Protein AF-A0A094DNM4-F1 (afdb_monomer_lite)

Structure (mmCIF, N/CA/C/O backbone):
data_AF-A0A094DNM4-F1
#
_entry.id   AF-A0A094DNM4-F1
#
loop_
_atom_site.group_PDB
_atom_site.id
_atom_site.type_symbol
_atom_site.label_atom_id
_atom_site.label_alt_id
_atom_site.label_comp_id
_atom_site.label_asym_id
_atom_site.label_entity_id
_atom_site.label_seq_id
_atom_site.pdbx_PDB_ins_code
_atom_site.Cartn_x
_atom_site.Cartn_y
_atom_site.Cartn_z
_atom_site.occupancy
_atom_site.B_iso_or_equiv
_atom_site.auth_seq_id
_atom_site.auth_comp_id
_atom_site.auth_asym_id
_atom_site.auth_atom_id
_atom_site.pdbx_PDB_model_num
ATOM 1 N N . MET A 1 1 ? 26.428 -32.328 -35.272 1.00 54.97 1 MET A N 1
ATOM 2 C CA . MET A 1 1 ? 26.243 -33.095 -36.525 1.00 54.97 1 MET A CA 1
ATOM 3 C C . MET A 1 1 ? 27.387 -32.755 -37.468 1.00 54.97 1 MET A C 1
ATOM 5 O O . MET A 1 1 ? 27.892 -31.641 -37.384 1.00 54.97 1 MET A O 1
ATOM 9 N N . SER A 1 2 ? 27.837 -33.683 -38.312 1.00 72.69 2 SER A N 1
ATOM 10 C CA . SER A 1 2 ? 28.842 -33.383 -39.344 1.00 72.69 2 SER A CA 1
ATOM 11 C C . SER A 1 2 ? 28.215 -32.534 -40.449 1.00 72.69 2 SER A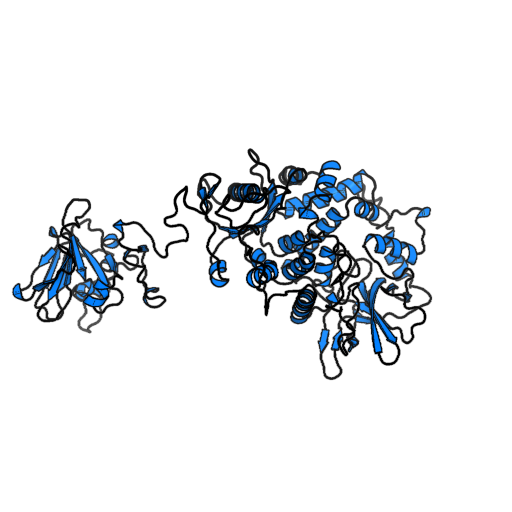 C 1
ATOM 13 O O . SER A 1 2 ? 27.156 -32.897 -40.956 1.00 72.69 2 SER A O 1
ATOM 15 N N . ALA A 1 3 ? 28.850 -31.425 -40.818 1.00 82.88 3 ALA A N 1
ATOM 16 C CA . ALA A 1 3 ? 28.383 -30.554 -41.895 1.00 82.88 3 ALA A CA 1
ATOM 17 C C . ALA A 1 3 ? 28.724 -31.135 -43.285 1.00 82.88 3 ALA A C 1
ATOM 19 O O . ALA A 1 3 ? 29.683 -31.909 -43.394 1.00 82.88 3 ALA A O 1
ATOM 20 N N . PRO A 1 4 ? 27.971 -30.793 -44.347 1.00 90.06 4 PRO A N 1
ATOM 21 C CA . PRO A 1 4 ? 28.269 -31.280 -45.686 1.00 90.06 4 PRO A CA 1
ATOM 22 C C . PRO A 1 4 ? 29.503 -30.561 -46.247 1.00 90.06 4 PRO A C 1
ATOM 24 O O . PRO A 1 4 ? 29.671 -29.359 -46.063 1.00 90.06 4 PRO A O 1
ATOM 27 N N . SER A 1 5 ? 30.359 -31.277 -46.979 1.00 92.50 5 SER A N 1
ATOM 28 C CA . SER A 1 5 ? 31.451 -30.659 -47.750 1.00 92.50 5 SER A CA 1
ATOM 29 C C . SER A 1 5 ? 30.975 -30.091 -49.092 1.00 92.50 5 SER A C 1
ATOM 31 O O . SER A 1 5 ? 31.659 -29.264 -49.691 1.00 92.50 5 SER A O 1
ATOM 33 N N . LYS A 1 6 ? 29.799 -30.522 -49.562 1.00 95.44 6 LYS A N 1
ATOM 34 C CA . LYS A 1 6 ? 29.197 -30.120 -50.832 1.00 95.44 6 LYS A CA 1
ATOM 35 C C . LYS A 1 6 ? 27.676 -30.252 -50.787 1.00 95.44 6 LYS A C 1
ATOM 37 O O . LYS A 1 6 ? 27.173 -31.195 -50.181 1.00 95.44 6 LYS A O 1
ATOM 42 N N . ILE A 1 7 ? 26.975 -29.347 -51.468 1.00 96.75 7 ILE A N 1
ATOM 43 C CA . ILE A 1 7 ? 25.528 -29.430 -51.734 1.00 96.75 7 ILE A CA 1
ATOM 44 C C . ILE A 1 7 ? 25.220 -29.040 -53.184 1.00 96.75 7 ILE A C 1
ATOM 46 O O . ILE A 1 7 ? 26.010 -28.345 -53.831 1.00 96.75 7 ILE A O 1
ATOM 50 N N . THR A 1 8 ? 24.052 -29.438 -53.680 1.00 97.69 8 THR A N 1
ATOM 51 C CA . THR A 1 8 ? 23.497 -28.961 -54.954 1.00 97.69 8 THR A CA 1
ATOM 52 C C . THR A 1 8 ? 22.098 -28.387 -54.766 1.00 97.69 8 THR A C 1
ATOM 54 O O . THR A 1 8 ? 21.453 -28.571 -53.731 1.00 97.69 8 THR A O 1
ATOM 57 N N . GLY A 1 9 ? 21.648 -27.634 -55.764 1.00 97.19 9 GLY A N 1
ATOM 58 C CA . GLY A 1 9 ? 20.302 -27.087 -55.796 1.00 97.19 9 GLY A CA 1
ATOM 59 C C . GLY A 1 9 ? 19.941 -26.530 -57.162 1.00 97.19 9 GLY A C 1
ATOM 60 O O . GLY A 1 9 ? 20.698 -26.641 -58.135 1.00 97.19 9 GLY A O 1
ATOM 61 N N . GLY A 1 10 ? 18.761 -25.935 -57.258 1.00 96.56 10 GLY A N 1
ATOM 62 C CA . GLY A 1 10 ? 18.276 -25.362 -58.498 1.00 96.56 10 GLY A CA 1
ATOM 63 C C . GLY A 1 10 ? 16.837 -24.877 -58.448 1.00 96.56 10 GLY A C 1
ATOM 64 O O . GLY A 1 10 ? 16.187 -24.835 -57.408 1.00 96.56 10 GLY A O 1
ATOM 65 N N . CYS A 1 11 ? 16.336 -24.481 -59.612 1.00 96.50 11 CYS A N 1
ATOM 66 C CA . CYS A 1 11 ? 14.951 -24.061 -59.763 1.00 96.50 11 CYS A CA 1
ATOM 67 C C . CYS A 1 11 ? 13.982 -25.251 -59.805 1.00 96.50 11 CYS A C 1
ATOM 69 O O . CYS A 1 11 ? 14.379 -26.387 -60.070 1.00 96.50 11 CYS A O 1
ATOM 71 N N . LEU A 1 12 ? 12.687 -24.960 -59.650 1.00 95.38 12 LEU A N 1
ATOM 72 C CA . LEU A 1 12 ? 11.614 -25.959 -59.652 1.00 95.38 12 LEU A CA 1
ATOM 73 C C . LEU A 1 12 ? 11.571 -26.815 -60.932 1.00 95.38 12 LEU A C 1
ATOM 75 O O . LEU A 1 12 ? 11.310 -28.009 -60.862 1.00 95.38 12 LEU A O 1
ATOM 79 N N . CYS A 1 13 ? 11.829 -26.223 -62.104 1.00 95.25 13 CYS A N 1
ATOM 80 C CA . CYS A 1 13 ? 11.820 -26.956 -63.379 1.00 95.25 13 CYS A CA 1
ATOM 81 C C . CYS A 1 13 ? 13.161 -27.623 -63.731 1.00 95.25 13 CYS A C 1
ATOM 83 O O . CYS A 1 13 ? 13.273 -28.245 -64.785 1.00 95.25 13 CYS A O 1
ATOM 85 N N . GLY A 1 14 ? 14.196 -27.456 -62.901 1.00 93.81 14 GLY A N 1
ATOM 86 C CA . GLY A 1 14 ? 15.536 -28.000 -63.137 1.00 93.81 14 GLY A CA 1
ATOM 87 C C . GLY A 1 14 ? 16.358 -27.304 -64.232 1.00 93.81 14 GLY A C 1
ATOM 88 O O . GLY A 1 14 ? 17.517 -27.661 -64.426 1.00 93.81 14 GLY A O 1
ATOM 89 N N . ALA A 1 15 ? 15.819 -26.296 -64.929 1.00 95.12 15 ALA A N 1
ATOM 90 C CA . ALA A 1 15 ? 16.538 -25.577 -65.988 1.00 95.12 15 ALA A CA 1
ATOM 91 C C . ALA A 1 15 ? 17.734 -24.752 -65.467 1.00 95.12 15 ALA A C 1
ATOM 93 O O . ALA A 1 15 ? 18.707 -24.540 -66.191 1.00 95.12 15 ALA A O 1
ATOM 94 N N . VAL A 1 16 ? 17.670 -24.311 -64.207 1.00 96.94 16 VAL A N 1
ATOM 95 C CA . VAL A 1 16 ? 18.759 -23.641 -63.489 1.00 96.94 16 VAL A CA 1
ATOM 96 C C . VAL A 1 16 ? 19.238 -24.558 -62.372 1.00 96.94 16 VAL A C 1
ATOM 98 O O . VAL A 1 16 ? 18.431 -24.964 -61.538 1.00 96.94 16 VAL A O 1
ATOM 101 N N . ARG A 1 17 ? 20.537 -24.864 -62.348 1.00 97.25 17 ARG A N 1
ATOM 102 C CA . ARG A 1 17 ? 21.192 -25.735 -61.363 1.00 97.25 17 ARG A CA 1
ATOM 103 C C . ARG A 1 17 ? 22.468 -25.087 -60.843 1.00 97.25 17 ARG A C 1
ATOM 105 O O . ARG A 1 17 ? 23.125 -24.329 -61.562 1.00 97.25 17 ARG A O 1
ATOM 112 N N . TYR A 1 18 ? 22.815 -25.389 -59.603 1.00 97.50 18 TYR A N 1
ATOM 113 C CA . TYR A 1 18 ? 24.061 -24.953 -58.996 1.00 97.50 18 TYR A CA 1
ATOM 114 C C . TYR A 1 18 ? 24.646 -26.011 -58.066 1.00 97.50 18 TYR A C 1
ATOM 116 O O . TYR A 1 18 ? 23.985 -26.964 -57.647 1.00 97.50 18 TYR A O 1
ATOM 124 N N . GLU A 1 19 ? 25.911 -25.799 -57.742 1.00 97.69 19 GLU A N 1
ATOM 125 C CA . GLU A 1 19 ? 26.698 -26.581 -56.809 1.00 97.69 19 GLU A CA 1
ATOM 126 C C . GLU A 1 19 ? 27.449 -25.644 -55.860 1.00 97.69 19 GLU A C 1
ATOM 128 O O . GLU A 1 19 ? 27.938 -24.590 -56.277 1.00 97.69 19 GLU A O 1
ATOM 133 N N . VAL A 1 20 ? 27.555 -26.043 -54.593 1.00 97.38 20 VAL A N 1
ATOM 134 C CA . VAL A 1 20 ? 28.368 -25.364 -53.581 1.00 97.38 20 VAL A CA 1
ATOM 135 C C . VAL A 1 20 ? 29.384 -26.343 -53.012 1.00 97.38 20 VAL A C 1
ATOM 137 O O . VAL A 1 20 ? 29.004 -27.412 -52.538 1.00 97.38 20 VAL A O 1
ATOM 140 N N . ASN A 1 21 ? 30.658 -25.961 -53.022 1.00 96.56 21 ASN A N 1
ATOM 141 C CA . ASN A 1 21 ? 31.769 -26.704 -52.432 1.00 96.56 21 ASN A CA 1
ATOM 142 C C . ASN A 1 21 ? 32.304 -25.943 -51.212 1.00 96.56 21 ASN A C 1
ATOM 144 O O . ASN A 1 21 ? 32.958 -24.908 -51.347 1.00 96.56 21 ASN A O 1
ATOM 148 N N . PHE A 1 22 ? 32.016 -26.442 -50.010 1.00 93.75 22 PHE A N 1
ATOM 149 C CA . PHE A 1 22 ? 32.328 -25.757 -48.758 1.00 93.75 22 PHE A CA 1
ATOM 150 C C . PHE A 1 22 ? 33.808 -25.836 -48.393 1.00 93.75 22 PHE A C 1
ATOM 152 O O . PHE A 1 22 ? 34.448 -26.883 -48.493 1.00 93.75 22 PHE A O 1
ATOM 159 N N . LYS A 1 23 ? 34.346 -24.723 -47.880 1.00 88.38 23 LYS A N 1
ATOM 160 C CA . LYS A 1 23 ? 35.658 -24.715 -47.225 1.00 88.38 23 LYS A CA 1
ATOM 161 C C . LYS A 1 23 ? 35.583 -25.533 -45.919 1.00 88.38 23 LYS A C 1
ATOM 163 O O . LYS A 1 23 ? 34.554 -25.474 -45.243 1.00 88.38 23 LYS A O 1
ATOM 168 N N . PRO A 1 24 ? 36.659 -26.233 -45.503 1.00 85.81 24 PRO A N 1
ATOM 169 C CA . PRO A 1 24 ? 36.658 -27.036 -44.272 1.00 85.81 24 PRO A CA 1
ATOM 170 C C . PRO A 1 24 ? 36.271 -26.276 -42.993 1.00 85.81 24 PRO A C 1
ATOM 172 O O . PRO A 1 24 ? 35.803 -26.882 -42.037 1.00 85.81 24 PRO A O 1
ATOM 175 N N . ASN A 1 25 ? 36.464 -24.957 -42.971 1.00 85.12 25 ASN A N 1
ATOM 176 C CA . ASN A 1 25 ? 36.165 -24.063 -41.853 1.00 85.12 25 ASN A CA 1
ATOM 177 C C . ASN A 1 25 ? 34.926 -23.176 -42.093 1.00 85.12 25 ASN A C 1
ATOM 179 O O . ASN A 1 25 ? 34.823 -22.111 -41.487 1.00 85.12 25 ASN A O 1
ATOM 183 N N . HIS A 1 26 ? 34.019 -23.559 -42.997 1.00 87.69 26 HIS A N 1
ATOM 184 C CA . HIS A 1 26 ? 32.811 -22.777 -43.258 1.00 87.69 26 HIS A CA 1
ATOM 185 C C . HIS A 1 26 ? 31.927 -22.679 -42.001 1.00 87.69 26 HIS A C 1
ATOM 187 O O . HIS A 1 26 ? 31.574 -23.688 -41.389 1.00 87.69 26 HIS A O 1
ATOM 193 N N . ASP A 1 27 ? 31.553 -21.455 -41.629 1.00 87.50 27 ASP A N 1
ATOM 194 C CA . ASP A 1 27 ? 30.684 -21.190 -40.483 1.00 87.50 27 ASP A CA 1
ATOM 195 C C . ASP A 1 27 ? 29.211 -21.261 -40.896 1.00 87.50 27 ASP A C 1
ATOM 197 O O . ASP A 1 27 ? 28.596 -20.266 -41.279 1.00 87.50 27 ASP A O 1
ATOM 201 N N . PHE A 1 28 ? 28.636 -22.455 -40.813 1.00 88.00 28 PHE A N 1
ATOM 202 C CA . PHE A 1 28 ? 27.241 -22.686 -41.186 1.00 88.00 28 PHE A CA 1
ATOM 203 C C . PHE A 1 28 ? 26.250 -21.881 -40.332 1.00 88.00 28 PHE A C 1
ATOM 205 O O . PHE A 1 28 ? 25.250 -21.386 -40.850 1.00 88.00 28 PHE A O 1
ATOM 212 N N . LYS A 1 29 ? 26.535 -21.692 -39.035 1.00 83.44 29 LYS A N 1
ATOM 213 C CA . LYS A 1 29 ? 25.617 -21.008 -38.113 1.00 83.44 29 LYS A CA 1
ATOM 214 C C . LYS A 1 29 ? 25.492 -19.526 -38.454 1.00 83.44 29 LYS A C 1
ATOM 216 O O . LYS A 1 29 ? 24.383 -19.002 -38.494 1.00 83.44 29 LYS A O 1
ATOM 221 N N . ASN A 1 30 ? 26.610 -18.842 -38.701 1.00 82.88 30 ASN A N 1
ATOM 222 C CA . ASN A 1 30 ? 26.592 -17.401 -38.965 1.00 82.88 30 ASN A CA 1
ATOM 223 C C . ASN A 1 30 ? 26.204 -17.024 -40.398 1.00 82.88 30 ASN A C 1
ATOM 225 O O . ASN A 1 30 ? 25.893 -15.849 -40.627 1.00 82.88 30 ASN A O 1
ATOM 229 N N . ASN A 1 31 ? 26.220 -17.987 -41.323 1.00 87.81 31 ASN A N 1
ATOM 230 C CA . ASN A 1 31 ? 25.841 -17.798 -42.722 1.00 87.81 31 ASN A CA 1
ATOM 231 C C . ASN A 1 31 ? 24.388 -18.200 -43.030 1.00 87.81 31 ASN A C 1
ATOM 233 O O . ASN A 1 31 ? 23.912 -17.899 -44.120 1.00 87.81 31 ASN A O 1
ATOM 237 N N . ALA A 1 32 ? 23.657 -18.802 -42.086 1.00 89.62 32 ALA A N 1
ATOM 238 C CA . ALA A 1 32 ? 22.216 -19.028 -42.197 1.00 89.62 32 ALA A CA 1
ATOM 239 C C . ALA A 1 32 ? 21.417 -17.872 -41.562 1.00 89.62 32 ALA A C 1
ATOM 241 O O . ALA A 1 32 ? 21.656 -17.485 -40.411 1.00 89.62 32 ALA A O 1
ATOM 242 N N . PHE A 1 33 ? 20.449 -17.315 -42.294 1.00 90.88 33 PHE A N 1
ATOM 243 C CA . PHE A 1 33 ? 19.612 -16.222 -41.790 1.00 90.88 33 PHE A CA 1
ATOM 244 C C . PHE A 1 33 ? 18.250 -16.138 -42.488 1.00 90.88 33 PHE A C 1
ATOM 246 O O . PHE A 1 33 ? 18.015 -16.705 -43.553 1.00 90.88 33 PHE A O 1
ATOM 253 N N . VAL A 1 34 ? 17.339 -15.394 -41.870 1.00 92.75 34 VAL A N 1
ATOM 254 C CA . VAL A 1 34 ? 15.996 -15.103 -42.369 1.00 92.75 34 VAL A CA 1
ATOM 255 C C . VAL A 1 34 ? 15.900 -13.624 -42.708 1.00 92.75 34 VAL A C 1
ATOM 257 O O . VAL A 1 34 ? 16.341 -12.775 -41.933 1.00 92.75 34 VAL A O 1
ATOM 260 N N . CYS A 1 35 ? 15.293 -13.295 -43.842 1.00 92.94 35 CYS A N 1
ATOM 261 C CA . CYS A 1 35 ? 14.987 -11.923 -44.225 1.00 92.94 35 CYS A CA 1
ATOM 262 C C . CYS A 1 35 ? 13.478 -11.675 -44.215 1.00 92.94 35 CYS A C 1
ATOM 264 O O . CYS A 1 35 ? 12.698 -12.410 -44.830 1.00 92.94 35 CYS A O 1
ATOM 266 N N . LEU A 1 36 ? 13.075 -10.603 -43.529 1.00 93.31 36 LEU A N 1
ATOM 267 C CA . LEU A 1 36 ? 11.682 -10.169 -43.402 1.00 93.31 36 LEU A CA 1
ATOM 268 C C . LEU A 1 36 ? 11.368 -8.909 -44.225 1.00 93.31 36 LEU A C 1
ATOM 270 O O . LEU A 1 36 ? 10.293 -8.323 -44.088 1.00 93.31 36 LEU A O 1
ATOM 274 N N . CYS A 1 37 ? 12.284 -8.470 -45.092 1.00 92.50 37 CYS A N 1
ATOM 275 C CA . CYS A 1 37 ? 12.085 -7.251 -45.866 1.00 92.50 37 CYS A CA 1
ATOM 276 C C . CYS A 1 37 ? 10.974 -7.411 -46.920 1.00 92.50 37 CYS A C 1
ATOM 278 O O . CYS A 1 37 ? 10.750 -8.481 -47.496 1.00 92.50 37 CYS A O 1
ATOM 280 N N . THR A 1 38 ? 10.303 -6.304 -47.238 1.00 92.25 38 THR A N 1
ATOM 281 C CA . THR A 1 38 ? 9.197 -6.277 -48.208 1.00 92.25 38 THR A CA 1
ATOM 282 C C . THR A 1 38 ? 9.598 -6.770 -49.600 1.00 92.25 38 THR A C 1
ATOM 284 O O . THR A 1 38 ? 8.773 -7.355 -50.297 1.00 92.25 38 THR A O 1
ATOM 287 N N . GLN A 1 39 ? 10.849 -6.562 -50.023 1.00 93.00 39 GLN A N 1
ATOM 288 C CA . GLN A 1 39 ? 11.308 -7.012 -51.341 1.00 93.00 39 GLN A CA 1
ATOM 289 C C . GLN A 1 39 ? 11.382 -8.541 -51.415 1.00 93.00 39 GLN A C 1
ATOM 291 O O . GLN A 1 39 ? 10.843 -9.123 -52.352 1.00 93.00 39 GLN A O 1
ATOM 296 N N . CYS A 1 40 ? 11.957 -9.187 -50.394 1.00 93.12 40 CYS A N 1
ATOM 297 C CA . CYS A 1 40 ? 12.024 -10.647 -50.317 1.00 93.12 40 CYS A CA 1
ATOM 298 C C . CYS A 1 40 ? 10.625 -11.268 -50.279 1.00 93.12 40 CYS A C 1
ATOM 300 O O . CYS A 1 40 ? 10.371 -12.250 -50.978 1.00 93.12 40 CYS A O 1
ATOM 302 N N . ARG A 1 41 ? 9.688 -10.650 -49.545 1.00 94.19 41 ARG A N 1
ATOM 303 C CA . ARG A 1 41 ? 8.283 -11.087 -49.506 1.00 94.19 41 ARG A CA 1
ATOM 304 C C . ARG A 1 41 ? 7.611 -11.012 -50.869 1.00 94.19 41 ARG A C 1
ATOM 306 O O . ARG A 1 41 ? 7.019 -11.985 -51.320 1.00 94.19 41 ARG A O 1
ATOM 313 N N . LYS A 1 42 ? 7.723 -9.867 -51.545 1.00 93.38 42 LYS A N 1
ATOM 314 C CA . LYS A 1 42 ? 7.112 -9.665 -52.867 1.00 93.38 42 LYS A CA 1
ATOM 315 C C . LYS A 1 42 ? 7.698 -10.586 -53.931 1.00 93.38 42 LYS A C 1
ATOM 317 O O . LYS A 1 42 ? 6.974 -11.004 -54.823 1.00 93.38 42 LYS A O 1
ATOM 322 N N . GLN A 1 43 ? 8.990 -10.880 -53.841 1.00 93.06 43 GLN A N 1
ATOM 323 C CA . GLN A 1 43 ? 9.676 -11.682 -54.843 1.00 93.06 43 GLN A CA 1
ATOM 324 C C . GLN A 1 43 ? 9.441 -13.186 -54.670 1.00 93.06 43 GLN A C 1
ATOM 326 O O . GLN A 1 43 ? 9.293 -13.893 -55.660 1.00 93.06 43 GLN A O 1
ATOM 331 N N . SER A 1 44 ? 9.420 -13.678 -53.429 1.00 92.81 44 SER A N 1
ATOM 332 C CA . SER A 1 44 ? 9.256 -15.112 -53.147 1.00 92.81 44 SER A CA 1
ATOM 333 C C . SER A 1 44 ? 7.807 -15.534 -52.902 1.00 92.81 44 SER A C 1
ATOM 335 O O . SER A 1 44 ? 7.491 -16.713 -53.016 1.00 92.81 44 SER A O 1
ATOM 337 N N . GLY A 1 45 ? 6.937 -14.603 -52.503 1.00 92.94 45 GLY A N 1
ATOM 338 C CA . GLY A 1 45 ? 5.621 -14.913 -51.945 1.00 92.94 45 GLY A CA 1
ATOM 339 C C . GLY A 1 45 ? 5.659 -15.437 -50.500 1.00 92.94 45 GLY A C 1
ATOM 340 O O . GLY A 1 45 ? 4.603 -15.599 -49.894 1.00 92.94 45 GLY A O 1
ATOM 341 N N . ALA A 1 46 ? 6.842 -15.668 -49.918 1.00 93.31 46 ALA A N 1
ATOM 342 C CA . ALA A 1 46 ? 6.999 -16.116 -48.537 1.00 93.31 46 ALA A CA 1
ATOM 343 C C . ALA A 1 46 ? 6.998 -14.932 -47.558 1.00 93.31 46 ALA A C 1
ATOM 345 O O . ALA A 1 46 ? 7.575 -13.881 -47.831 1.00 93.31 46 ALA A O 1
ATOM 346 N N . LEU A 1 47 ? 6.396 -15.102 -46.377 1.00 90.81 47 LEU A N 1
ATOM 347 C CA . LEU A 1 47 ? 6.390 -14.063 -45.332 1.00 90.81 47 LEU A CA 1
ATOM 348 C C . LEU A 1 47 ? 7.760 -13.887 -44.655 1.00 90.81 47 LEU A C 1
ATOM 350 O O . LEU A 1 47 ? 8.071 -12.798 -44.161 1.00 90.81 47 LEU A O 1
ATOM 354 N N . ALA A 1 48 ? 8.565 -14.947 -44.671 1.00 92.12 48 ALA A N 1
ATOM 355 C CA . ALA A 1 48 ? 9.926 -15.007 -44.168 1.00 92.12 48 ALA A CA 1
ATOM 356 C C . ALA A 1 48 ? 10.766 -15.862 -45.121 1.00 92.12 48 ALA A C 1
ATOM 358 O O . ALA A 1 48 ? 10.447 -17.031 -45.347 1.00 92.12 48 ALA A O 1
ATOM 359 N N . LEU A 1 49 ? 11.811 -15.276 -45.704 1.00 93.81 49 LEU A N 1
ATOM 360 C CA . LEU A 1 49 ? 12.651 -15.961 -46.683 1.00 93.81 49 LEU A CA 1
ATOM 361 C C . LEU A 1 49 ? 13.968 -16.377 -46.033 1.00 93.81 49 LEU A C 1
ATOM 363 O O . LEU A 1 49 ? 14.678 -15.532 -45.491 1.00 93.81 49 LEU A O 1
ATOM 367 N N . HIS A 1 50 ? 14.272 -17.673 -46.079 1.00 92.94 50 HIS A N 1
ATOM 368 C CA . HIS A 1 50 ? 15.524 -18.219 -45.565 1.00 92.94 50 HIS A CA 1
ATOM 369 C C . HIS A 1 50 ? 16.611 -18.132 -46.631 1.00 92.94 50 HIS A C 1
ATOM 371 O O . HIS A 1 50 ? 16.425 -18.590 -47.764 1.00 92.94 50 HIS A O 1
ATOM 377 N N . PHE A 1 51 ? 17.746 -17.579 -46.232 1.00 93.88 51 PHE A N 1
ATOM 378 C CA . PHE A 1 51 ? 18.943 -17.464 -47.037 1.00 93.88 51 PHE A CA 1
ATOM 379 C C . PHE A 1 51 ? 20.110 -18.186 -46.385 1.00 93.88 51 PHE A C 1
ATOM 381 O O . PHE A 1 51 ? 20.172 -18.361 -45.163 1.00 93.88 51 PHE A O 1
ATOM 388 N N . PHE A 1 52 ? 21.052 -18.563 -47.235 1.00 92.06 52 PHE A N 1
ATOM 389 C CA . PHE A 1 52 ? 22.303 -19.155 -46.828 1.00 92.06 52 PHE A CA 1
ATOM 390 C C . PHE A 1 52 ? 23.463 -18.549 -47.619 1.00 92.06 52 PHE A C 1
ATOM 392 O O . PHE A 1 52 ? 23.488 -18.604 -48.851 1.00 92.06 52 PHE A O 1
ATOM 399 N N . ASN A 1 53 ? 24.410 -17.953 -46.900 1.00 91.44 53 ASN A N 1
ATOM 400 C CA . ASN A 1 53 ? 25.532 -17.227 -47.477 1.00 91.44 53 ASN A CA 1
ATOM 401 C C . ASN A 1 53 ? 26.683 -18.149 -47.844 1.00 91.44 53 ASN A C 1
ATOM 403 O O . ASN A 1 53 ? 27.159 -18.957 -47.047 1.00 91.44 53 ASN A O 1
ATOM 407 N N . VAL A 1 54 ? 27.181 -17.963 -49.059 1.00 92.56 54 VAL A N 1
ATOM 408 C CA . VAL A 1 54 ? 28.365 -18.640 -49.576 1.00 92.56 54 VAL A CA 1
ATOM 409 C C . VAL A 1 54 ? 29.283 -17.618 -50.230 1.00 92.56 54 VAL A C 1
ATOM 411 O O . VAL A 1 54 ? 28.857 -16.531 -50.624 1.00 92.56 54 VAL A O 1
ATOM 414 N N . THR A 1 55 ? 30.561 -17.955 -50.368 1.00 91.62 55 THR A N 1
ATOM 415 C CA . THR A 1 55 ? 31.489 -17.100 -51.113 1.00 91.62 55 THR A CA 1
ATOM 416 C C . THR A 1 55 ? 31.443 -17.471 -52.588 1.00 91.62 55 THR A C 1
ATOM 418 O O . THR A 1 55 ? 31.285 -18.647 -52.928 1.00 91.62 55 THR A O 1
ATOM 421 N N . LEU A 1 56 ? 31.586 -16.496 -53.485 1.00 90.75 56 LEU A N 1
ATOM 422 C CA . LEU A 1 56 ? 31.558 -16.748 -54.930 1.00 90.75 56 LEU A CA 1
ATOM 423 C C . LEU A 1 56 ? 32.529 -17.862 -55.375 1.00 90.75 56 LEU A C 1
ATOM 425 O O . LEU A 1 56 ? 32.108 -18.689 -56.179 1.00 90.75 56 LEU A O 1
ATOM 429 N N . PRO A 1 57 ? 33.763 -17.988 -54.832 1.00 91.25 57 PRO A N 1
ATOM 430 C CA . PRO A 1 57 ? 34.656 -19.102 -55.172 1.00 91.25 57 PRO A CA 1
ATOM 431 C C . PRO A 1 57 ? 34.127 -20.495 -54.800 1.00 91.25 57 PRO A C 1
ATOM 433 O O . PRO A 1 57 ? 34.547 -21.484 -55.394 1.00 91.25 57 PRO A O 1
ATOM 436 N N . SER A 1 58 ? 33.234 -20.590 -53.810 1.00 92.88 58 SER A N 1
ATOM 437 C CA . SER A 1 58 ? 32.620 -21.857 -53.390 1.00 92.88 58 SER A CA 1
ATOM 438 C C . SER A 1 58 ? 31.391 -22.239 -54.213 1.00 92.88 58 SER A C 1
ATOM 440 O O . SER A 1 58 ? 30.913 -23.363 -54.095 1.00 92.88 58 SER A O 1
ATOM 442 N N . PHE A 1 59 ? 30.879 -21.334 -55.048 1.00 95.56 59 PHE A N 1
ATOM 443 C CA . PHE A 1 59 ? 29.628 -21.501 -55.775 1.00 95.56 59 PHE A CA 1
ATOM 444 C C . PHE A 1 59 ? 29.874 -21.675 -57.276 1.00 95.56 59 PHE A C 1
ATOM 446 O O . PHE A 1 59 ? 30.673 -20.967 -57.885 1.00 95.56 59 PHE A O 1
ATOM 453 N N . THR A 1 60 ? 29.159 -22.593 -57.919 1.00 96.06 60 THR A N 1
ATOM 454 C CA . THR A 1 60 ? 29.225 -22.785 -59.372 1.00 96.06 60 THR A CA 1
ATOM 455 C C . THR A 1 60 ? 27.839 -23.035 -59.945 1.00 96.06 60 THR A C 1
ATOM 457 O O . THR A 1 60 ? 27.113 -23.917 -59.496 1.00 96.06 60 THR A O 1
ATOM 460 N N . TRP A 1 61 ? 27.472 -22.282 -60.983 1.00 95.62 61 TRP A N 1
ATOM 461 C CA . TRP A 1 61 ? 26.289 -22.583 -61.785 1.00 95.62 61 TRP A CA 1
ATOM 462 C C . TRP A 1 61 ? 26.567 -23.808 -62.661 1.00 95.62 61 TRP A C 1
ATOM 464 O O . TRP A 1 61 ? 27.505 -23.801 -63.453 1.00 95.62 61 TRP A O 1
ATOM 474 N N . THR A 1 62 ? 25.743 -24.844 -62.536 1.00 95.00 62 THR A N 1
ATOM 475 C CA . THR A 1 62 ? 25.871 -26.127 -63.253 1.00 95.00 62 THR A CA 1
ATOM 476 C C . THR A 1 62 ? 24.732 -26.357 -64.251 1.00 95.00 62 THR A C 1
ATOM 478 O O . THR A 1 62 ? 24.600 -27.440 -64.818 1.00 95.00 62 THR A O 1
ATOM 481 N N . SER A 1 63 ? 23.896 -25.335 -64.469 1.00 89.69 63 SER A N 1
ATOM 482 C CA . SER A 1 63 ? 22.765 -25.345 -65.399 1.00 89.69 63 SER A CA 1
ATOM 483 C C . SER A 1 63 ? 23.161 -25.868 -66.789 1.00 89.69 63 SER A C 1
ATOM 485 O O . SER A 1 63 ? 24.078 -25.315 -67.398 1.00 89.69 63 SER A O 1
ATOM 487 N N . PRO A 1 64 ? 22.424 -26.838 -67.359 1.00 75.69 64 PRO A N 1
ATOM 488 C CA . PRO A 1 64 ? 22.649 -27.294 -68.732 1.00 75.69 64 PRO A CA 1
ATOM 489 C C . PRO A 1 64 ? 22.373 -26.202 -69.776 1.00 75.69 64 PRO A C 1
ATOM 491 O O . PRO A 1 64 ? 22.981 -26.193 -70.842 1.00 75.69 64 PRO A O 1
ATOM 494 N N . ASN A 1 65 ? 21.457 -25.274 -69.465 1.00 80.38 65 ASN A N 1
ATOM 495 C CA . ASN A 1 65 ? 21.121 -24.132 -70.308 1.00 80.38 65 ASN A CA 1
ATOM 496 C C . ASN A 1 65 ? 21.292 -22.803 -69.540 1.00 80.38 65 ASN A C 1
ATOM 498 O O . ASN A 1 65 ? 20.404 -22.419 -68.773 1.00 80.38 65 ASN A O 1
ATOM 502 N N . PRO A 1 66 ? 22.386 -22.054 -69.769 1.00 81.12 66 PRO A N 1
ATOM 503 C CA . PRO A 1 66 ? 22.618 -20.764 -69.119 1.00 81.12 66 PRO A CA 1
ATOM 504 C C . PRO A 1 66 ? 21.537 -19.710 -69.396 1.00 81.12 66 PRO A C 1
ATOM 506 O O . PRO A 1 66 ? 21.337 -18.831 -68.560 1.00 81.12 66 PRO A O 1
ATOM 509 N N . SER A 1 67 ? 20.810 -19.801 -70.519 1.00 87.88 67 SER A N 1
ATOM 510 C CA . SER A 1 67 ? 19.777 -18.819 -70.888 1.00 87.88 67 SER A CA 1
ATOM 511 C C . SER A 1 67 ? 18.505 -18.916 -70.036 1.00 87.88 67 SER A C 1
ATOM 513 O O . SER A 1 67 ? 17.660 -18.026 -70.091 1.00 87.88 67 SER A O 1
ATOM 515 N N . ALA A 1 68 ? 18.340 -19.998 -69.268 1.00 89.38 68 ALA A N 1
ATOM 516 C CA . ALA A 1 68 ? 17.212 -20.170 -68.353 1.00 89.38 68 ALA A CA 1
ATOM 517 C C . ALA A 1 68 ? 17.368 -19.366 -67.047 1.00 89.38 68 ALA A C 1
ATOM 519 O O . ALA A 1 68 ? 16.416 -19.278 -66.267 1.00 89.38 68 ALA A O 1
ATOM 520 N N . ARG A 1 69 ? 18.553 -18.791 -66.796 1.00 94.88 69 ARG A N 1
ATOM 521 C CA . ARG A 1 69 ? 18.854 -17.909 -65.663 1.00 94.88 69 ARG A CA 1
ATOM 522 C C . ARG A 1 69 ? 18.911 -16.461 -66.148 1.00 94.88 69 ARG A C 1
ATOM 524 O O . ARG A 1 69 ? 19.630 -16.162 -67.095 1.00 94.88 69 ARG A O 1
ATOM 531 N N . SER A 1 70 ? 18.223 -15.573 -65.445 1.00 94.56 70 SER A N 1
ATOM 532 C CA . SER A 1 70 ? 18.339 -14.121 -65.601 1.00 94.56 70 SER A CA 1
ATOM 533 C C . SER A 1 70 ? 18.531 -13.482 -64.233 1.00 94.56 70 SER A C 1
ATOM 535 O O . SER A 1 70 ? 18.279 -14.121 -63.207 1.00 94.56 70 SER A O 1
ATOM 537 N N . ASP A 1 71 ? 18.947 -12.224 -64.210 1.00 93.06 71 ASP A N 1
ATOM 538 C CA . ASP A 1 71 ? 18.964 -11.405 -63.010 1.00 93.06 71 ASP A CA 1
ATOM 539 C C . ASP A 1 71 ? 18.062 -10.171 -63.138 1.00 93.06 71 ASP A C 1
ATOM 541 O O . ASP A 1 71 ? 17.624 -9.797 -64.229 1.00 93.06 71 ASP A O 1
ATOM 545 N N . TYR A 1 72 ? 17.703 -9.602 -61.989 1.00 92.56 72 TYR A N 1
ATOM 546 C CA . TYR A 1 72 ? 16.909 -8.382 -61.876 1.00 92.56 72 TYR A CA 1
ATOM 547 C C . TYR A 1 72 ? 17.464 -7.475 -60.774 1.00 92.56 72 TYR A C 1
ATOM 549 O O . TYR A 1 72 ? 17.673 -7.908 -59.636 1.00 92.56 72 TYR A O 1
ATOM 557 N N . GLU A 1 73 ? 17.621 -6.193 -61.096 1.00 92.19 73 GLU A N 1
ATOM 558 C CA . GLU A 1 73 ? 18.083 -5.158 -60.178 1.00 92.19 73 GLU A CA 1
ATOM 559 C C . GLU A 1 73 ? 16.978 -4.128 -59.935 1.00 92.19 73 GLU A C 1
ATOM 561 O O . GLU A 1 73 ? 16.571 -3.384 -60.825 1.00 92.19 73 GLU A O 1
ATOM 566 N N . ILE A 1 74 ? 16.501 -4.062 -58.694 1.00 86.94 74 ILE A N 1
ATOM 567 C CA . ILE A 1 74 ? 15.693 -2.930 -58.209 1.00 86.94 74 ILE A CA 1
ATOM 568 C C . ILE A 1 74 ? 16.571 -1.827 -57.606 1.00 86.94 74 ILE A C 1
ATOM 570 O O . ILE A 1 74 ? 16.196 -0.659 -57.597 1.00 86.94 74 ILE A O 1
ATOM 574 N N . ILE A 1 75 ? 17.742 -2.209 -57.094 1.00 86.25 75 ILE A N 1
ATOM 575 C CA . ILE A 1 75 ? 18.793 -1.318 -56.605 1.00 86.25 75 ILE A CA 1
ATOM 576 C C . ILE A 1 75 ? 20.039 -1.667 -57.427 1.00 86.25 75 ILE A C 1
ATOM 578 O O . ILE A 1 75 ? 20.364 -2.857 -57.464 1.00 86.25 75 ILE A O 1
ATOM 582 N N . PRO A 1 76 ? 20.710 -0.686 -58.060 1.00 90.81 76 PRO A N 1
ATOM 583 C CA . PRO A 1 76 ? 21.914 -0.937 -58.846 1.00 90.81 76 PRO A CA 1
ATOM 584 C C . PRO A 1 76 ? 22.982 -1.711 -58.063 1.00 90.81 76 PRO A C 1
ATOM 586 O O . PRO A 1 76 ? 23.261 -1.367 -56.911 1.00 90.81 76 PRO A O 1
ATOM 589 N N . GLY A 1 77 ? 23.557 -2.744 -58.680 1.00 88.25 77 GLY A N 1
ATOM 590 C CA . GLY A 1 77 ? 24.575 -3.621 -58.087 1.00 88.25 77 GLY A CA 1
ATOM 591 C C . GLY A 1 77 ? 24.032 -4.657 -57.096 1.00 88.25 77 GLY A C 1
ATOM 592 O O . GLY A 1 77 ? 24.811 -5.343 -56.441 1.00 88.25 77 GLY A O 1
ATOM 593 N N . ASN A 1 78 ? 22.704 -4.774 -56.956 1.00 90.56 78 ASN A N 1
ATOM 594 C CA . ASN A 1 78 ? 22.051 -5.822 -56.167 1.00 90.56 78 ASN A CA 1
ATOM 595 C C . ASN A 1 78 ? 21.281 -6.762 -57.099 1.00 90.56 78 ASN A C 1
ATOM 597 O O . ASN A 1 78 ? 20.089 -6.558 -57.362 1.00 90.56 78 ASN A O 1
ATOM 601 N N . HIS A 1 79 ? 21.948 -7.813 -57.551 1.00 93.94 79 HIS A N 1
ATOM 602 C CA . HIS A 1 79 ? 21.433 -8.790 -58.498 1.00 93.94 79 HIS A CA 1
ATOM 603 C C . HIS A 1 79 ? 20.541 -9.819 -57.808 1.00 93.94 79 HIS A C 1
ATOM 605 O O . HIS A 1 79 ? 20.902 -10.428 -56.801 1.00 93.94 79 HIS A O 1
ATOM 611 N N . ARG A 1 80 ? 19.360 -10.054 -58.377 1.00 95.38 80 ARG A N 1
ATOM 612 C CA . ARG A 1 80 ? 18.463 -11.146 -57.980 1.00 95.38 80 ARG A CA 1
ATOM 613 C C . ARG A 1 80 ? 18.409 -12.182 -59.082 1.00 95.38 80 ARG A C 1
ATOM 615 O O . ARG A 1 80 ? 17.720 -11.967 -60.070 1.00 95.38 80 ARG A O 1
ATOM 622 N N . HIS A 1 81 ? 19.089 -13.304 -58.897 1.00 96.12 81 HIS A N 1
ATOM 623 C CA . HIS A 1 81 ? 19.150 -14.401 -59.859 1.00 96.12 81 HIS A CA 1
ATOM 624 C C . HIS A 1 81 ? 17.886 -15.259 -59.781 1.00 96.12 81 HIS A C 1
ATOM 626 O O . HIS A 1 81 ? 17.557 -15.793 -58.718 1.00 96.12 81 HIS A O 1
ATOM 632 N N . PHE A 1 82 ? 17.182 -15.423 -60.899 1.00 96.75 82 PHE A N 1
ATOM 633 C CA . PHE A 1 82 ? 15.949 -16.208 -60.983 1.00 96.75 82 PHE A CA 1
ATOM 634 C C . PHE A 1 82 ? 15.869 -17.029 -62.275 1.00 96.75 82 PHE A C 1
ATOM 636 O O . PHE A 1 82 ? 16.568 -16.772 -63.259 1.00 96.75 82 PHE A O 1
ATOM 643 N N . CYS A 1 83 ? 15.007 -18.046 -62.272 1.00 96.69 83 CYS A N 1
ATOM 644 C CA . CYS A 1 83 ? 14.729 -18.843 -63.461 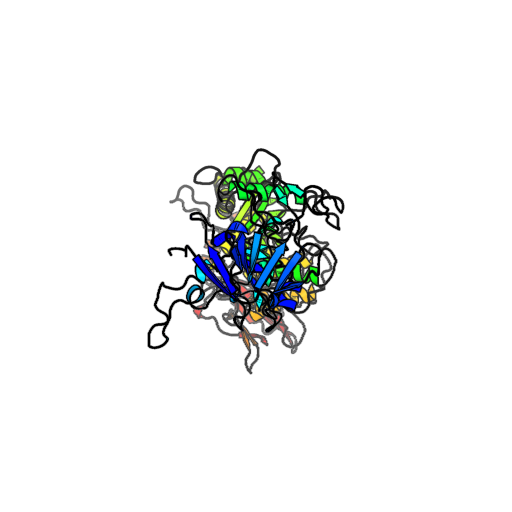1.00 96.69 83 CYS A CA 1
ATOM 645 C C . CYS A 1 83 ? 13.645 -18.184 -64.322 1.00 96.69 83 CYS A C 1
ATOM 647 O O . CYS A 1 83 ? 12.523 -17.986 -63.860 1.00 96.69 83 CYS A O 1
ATOM 649 N N . THR A 1 84 ? 13.938 -17.917 -65.593 1.00 96.00 84 THR A N 1
ATOM 650 C CA . THR A 1 84 ? 12.974 -17.328 -66.540 1.00 96.00 84 THR A CA 1
ATOM 651 C C . THR A 1 84 ? 11.888 -18.310 -66.981 1.00 96.00 84 THR A C 1
ATOM 653 O O . THR A 1 84 ? 10.850 -17.887 -67.478 1.00 96.00 84 THR A O 1
ATOM 656 N N . THR A 1 85 ? 12.096 -19.615 -66.780 1.00 95.19 85 THR A N 1
ATOM 657 C CA . THR A 1 85 ? 11.134 -20.665 -67.145 1.00 95.19 85 THR A CA 1
ATOM 658 C C . THR A 1 85 ? 10.062 -20.881 -66.078 1.00 95.19 85 THR A C 1
ATOM 660 O O . THR A 1 85 ? 8.887 -20.977 -66.413 1.00 95.19 85 THR A O 1
ATOM 663 N N . CYS A 1 86 ? 10.442 -20.966 -64.797 1.00 95.50 86 CYS A N 1
ATOM 664 C CA . CYS A 1 86 ? 9.506 -21.275 -63.704 1.00 95.50 86 CYS A CA 1
ATOM 665 C C . CYS A 1 86 ? 9.402 -20.191 -62.622 1.00 95.50 86 CYS A C 1
ATOM 667 O O . CYS A 1 86 ? 8.667 -20.371 -61.658 1.00 95.50 86 CYS A O 1
ATOM 669 N N . GLY A 1 87 ? 10.151 -19.092 -62.734 1.00 94.69 87 GLY A N 1
ATOM 670 C CA . GLY A 1 87 ? 10.097 -17.968 -61.795 1.00 94.69 87 GLY A CA 1
ATOM 671 C C . GLY A 1 87 ? 10.799 -18.191 -60.452 1.00 94.69 87 GLY A C 1
ATOM 672 O O . GLY A 1 87 ? 10.794 -17.286 -59.625 1.00 94.69 87 GLY A O 1
ATOM 673 N N . SER A 1 88 ? 11.418 -19.356 -60.210 1.00 96.00 88 SER A N 1
ATOM 674 C CA . SER A 1 88 ? 12.106 -19.625 -58.939 1.00 96.00 88 SER A CA 1
ATOM 675 C C . SER A 1 88 ? 13.196 -18.587 -58.675 1.00 96.00 88 SER A C 1
ATOM 677 O O . SER A 1 88 ? 14.099 -18.416 -59.497 1.00 96.00 88 SER A O 1
ATOM 679 N N . PHE A 1 89 ? 13.122 -17.934 -57.517 1.00 96.69 89 PHE A N 1
ATOM 680 C CA . PHE A 1 89 ? 14.169 -17.055 -57.018 1.00 96.69 89 PHE A CA 1
ATOM 681 C C . PHE A 1 89 ? 15.291 -17.902 -56.414 1.00 96.69 89 PHE A C 1
ATOM 683 O O . PHE A 1 89 ? 15.038 -18.684 -55.502 1.00 96.69 89 PHE A O 1
ATOM 690 N N . ILE A 1 90 ? 16.500 -17.793 -56.970 1.00 96.50 90 ILE A N 1
ATOM 691 C CA . ILE A 1 90 ? 17.612 -18.688 -56.636 1.00 96.50 90 ILE A CA 1
ATOM 692 C C . ILE A 1 90 ? 18.589 -18.038 -55.669 1.00 96.50 90 ILE A C 1
ATOM 694 O O . ILE A 1 90 ? 18.937 -18.642 -54.659 1.00 96.50 90 ILE A O 1
ATOM 698 N N . ALA A 1 91 ? 19.046 -16.824 -55.967 1.00 95.75 91 ALA A N 1
ATOM 699 C CA . ALA A 1 91 ? 20.068 -16.181 -55.153 1.00 95.75 91 ALA A CA 1
ATOM 700 C C . ALA A 1 91 ? 20.037 -14.657 -55.255 1.00 95.75 91 ALA A C 1
ATOM 702 O O . ALA A 1 91 ? 19.656 -14.101 -56.287 1.00 95.75 91 ALA A O 1
ATOM 703 N N . TRP A 1 92 ? 20.496 -13.993 -54.202 1.00 94.69 92 TRP A N 1
ATOM 704 C CA . TRP A 1 92 ? 20.778 -12.563 -54.172 1.00 94.69 92 TRP A CA 1
ATOM 705 C C . TRP A 1 92 ? 22.292 -12.326 -54.135 1.00 94.69 92 TRP A C 1
ATOM 707 O O . TRP A 1 92 ? 23.023 -13.069 -53.484 1.00 94.69 92 TRP A O 1
ATOM 717 N N . GLN A 1 93 ? 22.772 -11.302 -54.837 1.00 92.81 93 GLN A N 1
ATOM 718 C CA . GLN A 1 93 ? 24.184 -10.926 -54.883 1.00 92.81 93 GLN A CA 1
ATOM 719 C C . GLN A 1 93 ? 24.326 -9.407 -54.848 1.00 92.81 93 GLN A C 1
ATOM 721 O O . GLN A 1 93 ? 23.706 -8.722 -55.656 1.00 92.81 93 GLN A O 1
ATOM 726 N N . GLY A 1 94 ? 25.172 -8.892 -53.961 1.00 88.75 94 GLY A N 1
ATOM 727 C CA . GLY A 1 94 ? 25.542 -7.479 -53.929 1.00 88.75 94 GLY A CA 1
ATOM 728 C C . GLY A 1 94 ? 26.986 -7.284 -54.380 1.00 88.75 94 GLY A C 1
ATOM 729 O O . GLY A 1 94 ? 27.880 -7.933 -53.839 1.00 88.75 94 GLY A O 1
ATOM 730 N N . ASP A 1 95 ? 27.231 -6.360 -55.306 1.00 84.56 95 ASP A N 1
ATOM 731 C CA . ASP A 1 95 ? 28.582 -6.038 -55.798 1.00 84.56 95 ASP A CA 1
ATOM 732 C C . ASP A 1 95 ? 29.503 -5.501 -54.691 1.00 84.56 95 ASP A C 1
ATOM 734 O O . ASP A 1 95 ? 30.708 -5.741 -54.699 1.00 84.56 95 ASP A O 1
ATOM 738 N N . ASN A 1 96 ? 28.926 -4.810 -53.703 1.00 75.94 96 ASN A N 1
ATOM 739 C CA . ASN A 1 96 ? 29.639 -4.182 -52.586 1.00 75.94 96 ASN A CA 1
ATOM 740 C C . ASN A 1 96 ? 29.440 -4.922 -51.250 1.00 75.94 96 ASN A C 1
ATOM 742 O O . ASN A 1 96 ? 29.445 -4.289 -50.195 1.00 75.94 96 ASN A O 1
ATOM 746 N N . ASN A 1 97 ? 29.243 -6.245 -51.282 1.00 72.38 97 ASN A N 1
ATOM 747 C CA . ASN A 1 97 ? 29.052 -7.063 -50.078 1.00 72.38 97 ASN A CA 1
ATOM 748 C C . ASN A 1 97 ? 30.109 -8.185 -49.955 1.00 72.38 97 ASN A C 1
ATOM 750 O O . ASN A 1 97 ? 29.777 -9.363 -50.119 1.00 72.38 97 ASN A O 1
ATOM 754 N N . PRO A 1 98 ? 31.398 -7.851 -49.746 1.00 77.88 98 PRO A N 1
ATOM 755 C CA . PRO A 1 98 ? 32.434 -8.859 -49.565 1.00 77.88 98 PRO A CA 1
ATOM 756 C C . PRO A 1 98 ? 32.422 -9.458 -48.148 1.00 77.88 98 PRO A C 1
ATOM 758 O O . PRO A 1 98 ? 31.960 -8.837 -47.190 1.00 77.88 98 PRO A O 1
ATOM 761 N N . THR A 1 99 ? 33.008 -10.646 -47.992 1.00 73.50 99 THR A N 1
ATOM 762 C CA . THR A 1 99 ? 33.395 -11.190 -46.684 1.00 73.50 99 THR A CA 1
ATOM 763 C C . THR A 1 99 ? 34.421 -10.264 -46.005 1.00 73.50 99 THR A C 1
ATOM 765 O O . THR A 1 99 ? 35.053 -9.446 -46.682 1.00 73.50 99 THR A O 1
ATOM 768 N N . PRO A 1 100 ? 34.677 -10.409 -44.690 1.00 68.94 100 PRO A N 1
ATOM 769 C CA . PRO A 1 100 ? 35.787 -9.716 -44.026 1.00 68.94 100 PRO A CA 1
ATOM 770 C C . PRO A 1 100 ? 37.151 -9.928 -44.708 1.00 68.94 100 PRO A C 1
ATOM 772 O O . PRO A 1 100 ? 38.018 -9.061 -44.649 1.00 68.94 100 PRO A O 1
ATOM 775 N N . GLU A 1 101 ? 37.332 -11.061 -45.387 1.00 72.19 101 GLU A N 1
ATOM 776 C CA . GLU A 1 101 ? 38.532 -11.420 -46.152 1.00 72.19 101 GLU A CA 1
ATOM 777 C C . GLU A 1 101 ? 38.537 -10.867 -47.592 1.00 72.19 101 GLU A C 1
ATOM 779 O O . GLU A 1 101 ? 39.476 -11.126 -48.344 1.00 72.19 101 GLU A O 1
ATOM 784 N N . GLY A 1 102 ? 37.513 -10.104 -47.990 1.00 76.56 102 GLY A N 1
ATOM 785 C CA . GLY A 1 102 ? 37.423 -9.453 -49.299 1.00 76.56 102 GLY A CA 1
ATOM 786 C C . GLY A 1 102 ? 36.831 -10.315 -50.420 1.00 76.56 102 GLY A C 1
ATOM 787 O O . GLY A 1 102 ? 36.847 -9.891 -51.575 1.00 76.56 102 GLY A O 1
ATOM 788 N N . GLU A 1 103 ? 36.308 -11.511 -50.128 1.00 82.88 103 GLU A N 1
ATOM 789 C CA . GLU A 1 103 ? 35.683 -12.372 -51.142 1.00 82.88 103 GLU A CA 1
ATOM 790 C C . GLU A 1 103 ? 34.238 -11.931 -51.407 1.00 82.88 103 GLU A C 1
ATOM 792 O O . GLU A 1 103 ? 33.467 -11.761 -50.470 1.00 82.88 103 GLU A O 1
ATOM 797 N N . GLY A 1 104 ? 33.820 -11.798 -52.669 1.00 84.75 104 GLY A N 1
ATOM 798 C CA . GLY A 1 104 ? 32.409 -11.532 -52.977 1.00 84.75 104 GLY A CA 1
ATOM 799 C C . GLY A 1 104 ? 31.485 -12.646 -52.460 1.00 84.75 104 GLY A C 1
ATOM 800 O O . GLY A 1 104 ? 31.854 -13.827 -52.477 1.00 84.75 104 GLY A O 1
ATOM 801 N N . GLN A 1 105 ? 30.285 -12.277 -52.009 1.00 88.81 105 GLN A N 1
ATOM 802 C CA . GLN A 1 105 ? 29.303 -13.201 -51.434 1.00 88.81 105 GLN A CA 1
ATOM 803 C C . GLN A 1 105 ? 28.070 -13.386 -52.319 1.00 88.81 105 GLN A C 1
ATOM 805 O O . GLN A 1 105 ? 27.695 -12.512 -53.101 1.00 88.81 105 GLN A O 1
ATOM 810 N N . LEU A 1 106 ? 27.428 -14.540 -52.157 1.00 91.94 106 LEU A N 1
ATOM 811 C CA . LEU A 1 106 ? 26.147 -14.887 -52.754 1.00 91.94 106 LEU A CA 1
ATOM 812 C C . LEU A 1 106 ? 25.229 -15.450 -51.662 1.00 91.94 106 LEU A C 1
ATOM 814 O O . LEU A 1 106 ? 25.624 -16.356 -50.928 1.00 91.94 106 LEU A O 1
ATOM 818 N N . GLU A 1 107 ? 24.002 -14.946 -51.587 1.00 93.81 107 GLU A N 1
ATOM 819 C CA . GLU A 1 107 ? 22.985 -15.406 -50.640 1.00 93.81 107 GLU A CA 1
ATOM 820 C C . GLU A 1 107 ? 22.007 -16.322 -51.381 1.00 93.81 107 GLU A C 1
ATOM 822 O O . GLU A 1 107 ? 21.209 -15.875 -52.208 1.00 93.81 107 GLU A O 1
ATOM 827 N N . ILE A 1 108 ? 22.074 -17.625 -51.128 1.00 96.06 108 ILE A N 1
ATOM 828 C CA . ILE A 1 108 ? 21.232 -18.619 -51.800 1.00 96.06 108 ILE A CA 1
ATOM 829 C C . ILE A 1 108 ? 19.897 -18.719 -51.068 1.00 96.06 108 ILE A C 1
ATOM 831 O O . ILE A 1 108 ? 19.870 -18.826 -49.844 1.00 96.06 108 ILE A O 1
ATOM 835 N N . CYS A 1 109 ? 18.783 -18.746 -51.799 1.00 96.38 109 CYS A N 1
ATOM 836 C CA . CYS A 1 109 ? 17.480 -19.069 -51.222 1.00 96.38 109 CYS A CA 1
ATOM 837 C C . CYS A 1 109 ? 17.492 -20.529 -50.755 1.00 96.38 109 CYS A C 1
ATOM 839 O O . CYS A 1 109 ? 17.535 -21.442 -51.582 1.00 96.38 109 CYS A O 1
ATOM 841 N N . ALA A 1 110 ? 17.430 -20.766 -49.444 1.00 94.31 110 ALA A N 1
ATOM 842 C CA . ALA A 1 110 ? 17.670 -22.092 -48.872 1.00 94.31 110 ALA A CA 1
ATOM 843 C C . ALA A 1 110 ? 16.686 -23.160 -49.385 1.00 94.31 110 ALA A C 1
ATOM 845 O O . ALA A 1 110 ? 17.061 -24.311 -49.575 1.00 94.31 110 ALA A O 1
ATOM 846 N N . GLY A 1 111 ? 15.452 -22.762 -49.715 1.00 94.31 111 GLY A N 1
ATOM 847 C CA . GLY A 1 111 ? 14.443 -23.648 -50.308 1.00 94.31 111 GLY A CA 1
ATOM 848 C C . GLY A 1 111 ? 14.740 -24.122 -51.738 1.00 94.31 111 GLY A C 1
ATOM 849 O O . GLY A 1 111 ? 13.963 -24.899 -52.280 1.00 94.31 111 GLY A O 1
ATOM 850 N N . THR A 1 112 ? 15.824 -23.654 -52.365 1.00 96.38 112 THR A N 1
ATOM 851 C CA . THR A 1 112 ? 16.277 -24.125 -53.688 1.00 96.38 112 THR A CA 1
ATOM 852 C C . THR A 1 112 ? 17.352 -25.208 -53.606 1.00 96.38 112 THR A C 1
ATOM 854 O O . THR A 1 112 ? 17.728 -25.774 -54.631 1.00 96.38 112 THR A O 1
ATOM 857 N N . ILE A 1 113 ? 17.829 -25.522 -52.397 1.00 97.12 113 ILE A N 1
ATOM 858 C CA . ILE A 1 113 ? 18.732 -26.646 -52.136 1.00 97.12 113 ILE A CA 1
ATOM 859 C C . ILE A 1 113 ? 17.962 -27.949 -52.374 1.00 97.12 113 ILE A C 1
ATOM 861 O O . ILE A 1 113 ? 16.781 -28.042 -52.036 1.00 97.12 113 ILE A O 1
ATOM 865 N N . ASP A 1 114 ? 18.615 -28.952 -52.964 1.00 96.38 114 ASP A N 1
ATOM 866 C CA . ASP A 1 114 ? 17.936 -30.215 -53.250 1.00 96.38 114 ASP A CA 1
ATOM 867 C C . ASP A 1 114 ? 17.441 -30.897 -51.969 1.00 96.38 114 ASP A C 1
ATOM 869 O O . ASP A 1 114 ? 18.089 -30.867 -50.918 1.00 96.38 114 ASP A O 1
ATOM 873 N N . GLU A 1 115 ? 16.289 -31.560 -52.092 1.00 93.50 115 GLU A N 1
ATOM 874 C CA . GLU A 1 115 ? 15.577 -32.203 -50.986 1.00 93.50 115 GLU A CA 1
ATOM 875 C C . GLU A 1 115 ? 16.479 -33.172 -50.197 1.00 93.50 115 GLU A C 1
ATOM 877 O O . GLU A 1 115 ? 16.430 -33.190 -48.966 1.00 93.50 115 GLU A O 1
ATOM 882 N N . GLU A 1 116 ? 17.371 -33.901 -50.882 1.00 93.81 116 GLU A N 1
ATOM 883 C CA . GLU A 1 116 ? 18.293 -34.848 -50.242 1.00 93.81 116 GLU A CA 1
ATOM 884 C C . GLU A 1 116 ? 19.238 -34.193 -49.223 1.00 93.81 116 GLU A C 1
ATOM 886 O O . GLU A 1 116 ? 19.631 -34.847 -48.260 1.00 93.81 116 GLU A O 1
ATOM 891 N N . PHE A 1 117 ? 19.578 -32.910 -49.398 1.00 94.94 117 PHE A N 1
ATOM 892 C CA . PHE A 1 117 ? 20.422 -32.177 -48.454 1.00 94.94 117 PHE A CA 1
ATOM 893 C C . PHE A 1 117 ? 19.610 -31.468 -47.373 1.00 94.94 117 PHE A C 1
ATOM 895 O O . PHE A 1 117 ? 20.125 -31.269 -46.274 1.00 94.94 117 PHE A O 1
ATOM 902 N N . LEU A 1 118 ? 18.364 -31.075 -47.652 1.00 92.62 118 LEU A N 1
ATOM 903 C CA . LEU A 1 118 ? 17.513 -30.400 -46.669 1.00 92.62 118 LEU A CA 1
ATOM 904 C C . LEU A 1 118 ? 16.918 -31.394 -45.672 1.00 92.62 118 LEU A C 1
ATOM 906 O O . LEU A 1 118 ? 17.159 -31.267 -44.472 1.00 92.62 118 LEU A O 1
ATOM 910 N N . ILE A 1 119 ? 16.174 -32.389 -46.154 1.00 92.69 119 ILE A N 1
ATOM 911 C CA . ILE A 1 119 ? 15.468 -33.336 -45.280 1.00 92.69 119 ILE A CA 1
ATOM 912 C C . ILE A 1 119 ? 16.211 -34.664 -45.134 1.00 92.69 119 ILE A C 1
ATOM 914 O O . ILE A 1 119 ? 16.086 -35.301 -44.097 1.00 92.69 119 ILE A O 1
ATOM 918 N N . GLY A 1 120 ? 17.034 -35.047 -46.113 1.00 93.06 120 GLY A N 1
ATOM 919 C CA . GLY A 1 120 ? 17.787 -36.303 -46.113 1.00 93.06 120 GLY A CA 1
ATOM 920 C C . GLY A 1 120 ? 17.400 -37.234 -47.259 1.00 93.06 120 GLY A C 1
ATOM 921 O O . GLY A 1 120 ? 16.410 -37.028 -47.964 1.00 93.06 120 GLY A O 1
ATOM 922 N N . LYS A 1 121 ? 18.205 -38.278 -47.458 1.00 92.12 121 LYS A N 1
ATOM 923 C CA . LYS A 1 121 ? 17.962 -39.313 -48.467 1.00 92.12 121 LYS A CA 1
ATOM 924 C C . LYS A 1 121 ? 16.766 -40.157 -48.060 1.00 92.12 121 LYS A C 1
ATOM 926 O O . LYS A 1 121 ? 16.663 -40.545 -46.902 1.00 92.12 121 LYS A O 1
ATOM 931 N N . LYS A 1 122 ? 15.904 -40.474 -49.021 1.00 92.44 122 LYS A N 1
ATOM 932 C CA . LYS A 1 122 ? 14.780 -41.390 -48.820 1.00 92.44 122 LYS A CA 1
ATOM 933 C C . LYS A 1 122 ? 15.207 -42.826 -49.125 1.00 92.44 122 LYS A C 1
ATOM 935 O O . LYS A 1 122 ? 16.003 -43.044 -50.043 1.00 92.44 122 LYS A O 1
ATOM 940 N N . ASP A 1 123 ? 14.726 -43.782 -48.343 1.00 91.69 123 ASP A N 1
ATOM 941 C CA . ASP A 1 123 ? 14.894 -45.208 -48.614 1.00 91.69 123 ASP A CA 1
ATOM 942 C C . ASP A 1 123 ? 13.917 -45.699 -49.702 1.00 91.69 123 ASP A C 1
ATOM 944 O O . ASP A 1 123 ? 13.261 -44.908 -50.383 1.00 91.69 123 ASP A O 1
ATOM 948 N N . ALA A 1 124 ? 13.863 -47.017 -49.915 1.00 91.44 124 ALA A N 1
ATOM 949 C CA . ALA A 1 124 ? 13.010 -47.622 -50.937 1.00 91.44 124 ALA A CA 1
ATOM 950 C C . ALA A 1 124 ? 11.506 -47.428 -50.671 1.00 91.44 124 ALA A C 1
ATOM 952 O O . ALA A 1 124 ? 10.725 -47.448 -51.623 1.00 91.44 124 ALA A O 1
ATOM 953 N N . ASP A 1 125 ? 11.120 -47.217 -49.411 1.00 89.88 125 ASP A N 1
ATOM 954 C CA . ASP A 1 125 ? 9.737 -46.996 -48.989 1.00 89.88 125 ASP A CA 1
ATOM 955 C C . ASP A 1 125 ? 9.366 -45.500 -49.014 1.00 89.88 125 ASP A C 1
ATOM 957 O O . ASP A 1 125 ? 8.205 -45.134 -48.832 1.00 89.88 125 ASP A O 1
ATOM 961 N N . GLY A 1 126 ? 10.335 -44.628 -49.323 1.00 88.44 126 GLY A N 1
ATOM 962 C CA . GLY A 1 126 ? 10.159 -43.179 -49.382 1.00 88.44 126 GLY A CA 1
ATOM 963 C C . GLY A 1 126 ? 10.385 -42.477 -48.043 1.00 88.44 126 GLY A C 1
ATOM 964 O O . GLY A 1 126 ? 10.202 -41.258 -47.970 1.00 88.44 126 GLY A O 1
ATOM 965 N N . GLU A 1 127 ? 10.815 -43.208 -47.013 1.00 89.56 127 GLU A N 1
ATOM 966 C CA . GLU A 1 127 ? 11.060 -42.680 -45.674 1.00 89.56 127 GLU A CA 1
ATOM 967 C C . GLU A 1 127 ? 12.456 -42.066 -45.571 1.00 89.56 127 GLU A C 1
ATOM 969 O O . GLU A 1 127 ? 13.430 -42.555 -46.145 1.00 89.56 127 GLU A O 1
ATOM 974 N N . VAL A 1 128 ? 12.570 -40.958 -44.838 1.00 91.75 128 VAL A N 1
ATOM 975 C CA . VAL A 1 128 ? 13.846 -40.251 -44.678 1.00 91.75 128 VAL A CA 1
ATOM 976 C C . VAL A 1 128 ? 14.794 -41.075 -43.809 1.00 91.75 128 VAL A C 1
ATOM 978 O O . VAL A 1 128 ? 14.517 -41.337 -42.640 1.00 91.75 128 VAL A O 1
ATOM 981 N N . VAL A 1 129 ? 15.967 -41.402 -44.350 1.00 89.69 129 VAL A N 1
ATOM 982 C CA . VAL A 1 129 ? 17.050 -42.066 -43.623 1.00 89.69 129 VAL A CA 1
ATOM 983 C C . VAL A 1 129 ? 17.632 -41.091 -42.589 1.00 89.69 129 VAL A C 1
ATOM 985 O O . VAL A 1 129 ? 18.227 -40.073 -42.975 1.00 89.69 129 VAL A O 1
ATOM 988 N N . PRO A 1 130 ? 17.523 -41.379 -41.277 1.00 86.88 130 PRO A N 1
ATOM 989 C CA . PRO A 1 130 ? 17.972 -40.462 -40.235 1.00 86.88 130 PRO A CA 1
ATOM 990 C C . PRO A 1 130 ? 19.457 -40.102 -40.354 1.00 86.88 130 PRO A C 1
ATOM 992 O O . PRO A 1 130 ? 20.303 -40.948 -40.640 1.00 86.88 130 PRO A O 1
ATOM 995 N N . GLY A 1 131 ? 19.785 -38.832 -40.108 1.00 84.38 131 GLY A N 1
ATOM 996 C CA . GLY A 1 131 ? 21.166 -38.335 -40.116 1.00 84.38 131 GLY A CA 1
ATOM 997 C C . GLY A 1 131 ? 21.772 -38.098 -41.504 1.00 84.38 131 GLY A C 1
ATOM 998 O O . GLY A 1 131 ? 22.954 -37.777 -41.591 1.00 84.38 131 GLY A O 1
ATOM 999 N N . THR A 1 132 ? 20.988 -38.236 -42.578 1.00 88.88 132 THR A N 1
ATOM 1000 C CA . THR A 1 132 ? 21.444 -37.954 -43.953 1.00 88.88 132 THR A CA 1
ATOM 1001 C C . THR A 1 132 ? 21.067 -36.561 -44.460 1.00 88.88 132 THR A C 1
ATOM 1003 O O . THR A 1 132 ? 21.538 -36.171 -45.522 1.00 88.88 132 THR A O 1
ATOM 1006 N N . GLY A 1 133 ? 20.237 -35.820 -43.720 1.00 90.62 133 GLY A N 1
ATOM 1007 C CA . GLY A 1 133 ? 19.861 -34.438 -44.017 1.00 90.62 133 GLY A CA 1
ATOM 1008 C C . GLY A 1 133 ? 20.667 -33.424 -43.205 1.00 90.62 133 GLY A C 1
ATOM 1009 O O . GLY A 1 133 ? 21.072 -33.688 -42.073 1.00 90.62 133 GLY A O 1
ATOM 1010 N N . TRP A 1 134 ? 20.864 -32.239 -43.779 1.00 92.44 134 TRP A N 1
ATOM 1011 C CA . TRP A 1 134 ? 21.606 -31.117 -43.196 1.00 92.44 134 TRP A CA 1
ATOM 1012 C C . TRP A 1 134 ? 20.769 -29.838 -43.085 1.00 92.44 134 TRP A C 1
ATOM 1014 O O . TRP A 1 134 ? 21.328 -28.764 -42.859 1.00 92.44 134 TRP A O 1
ATOM 1024 N N . GLY A 1 135 ? 19.440 -29.922 -43.209 1.00 89.38 135 GLY A N 1
ATOM 1025 C CA . GLY A 1 135 ? 18.539 -28.768 -43.153 1.00 89.38 135 GLY A CA 1
ATOM 1026 C C . GLY A 1 135 ? 18.730 -27.900 -41.910 1.00 89.38 135 GLY A C 1
ATOM 1027 O O . GLY A 1 135 ? 18.812 -26.686 -42.039 1.00 89.38 135 GLY A O 1
ATOM 1028 N N . GLU A 1 136 ? 18.916 -28.490 -40.726 1.00 85.69 136 GLU A N 1
ATOM 1029 C CA . GLU A 1 136 ? 19.179 -27.733 -39.487 1.00 85.69 136 GLU A CA 1
ATOM 1030 C C . GLU A 1 136 ? 20.521 -26.991 -39.492 1.00 85.69 136 GLU A C 1
ATOM 1032 O O . GLU A 1 136 ? 20.683 -25.999 -38.792 1.00 85.69 136 GLU A O 1
ATOM 1037 N N . VAL A 1 137 ? 21.499 -27.455 -40.271 1.00 87.62 137 VAL A N 1
ATOM 1038 C CA . VAL A 1 137 ? 22.809 -26.801 -40.396 1.00 87.62 137 VAL A CA 1
ATOM 1039 C C . VAL A 1 137 ? 22.746 -25.688 -41.447 1.00 87.62 137 VAL A C 1
ATOM 1041 O O . VAL A 1 137 ? 23.304 -24.615 -41.240 1.00 87.62 137 VAL A O 1
ATOM 1044 N N . LEU A 1 138 ? 22.039 -25.928 -42.554 1.00 88.69 138 LEU A N 1
ATOM 1045 C CA . LEU A 1 138 ? 21.892 -24.994 -43.678 1.00 88.69 138 LEU A CA 1
ATOM 1046 C C . LEU A 1 138 ? 20.839 -23.899 -43.413 1.00 88.69 138 LEU A C 1
ATOM 1048 O O . LEU A 1 138 ? 20.933 -22.804 -43.957 1.00 88.69 138 LEU A O 1
ATOM 1052 N N . CYS A 1 139 ? 19.850 -24.180 -42.564 1.00 87.25 139 CYS A N 1
ATOM 1053 C CA . CYS A 1 139 ? 18.746 -23.292 -42.184 1.00 87.25 139 CYS A CA 1
ATOM 1054 C C . CYS A 1 139 ? 18.704 -23.117 -40.657 1.00 87.25 139 CYS A C 1
ATOM 1056 O O . CYS A 1 139 ? 17.663 -23.320 -40.035 1.00 87.25 139 CYS A O 1
ATOM 1058 N N . HIS A 1 140 ? 19.856 -22.811 -40.051 1.00 78.94 140 HIS A N 1
ATOM 1059 C CA . HIS A 1 140 ? 20.052 -22.842 -38.600 1.00 78.94 140 HIS A CA 1
ATOM 1060 C C . HIS A 1 140 ? 18.908 -22.161 -37.813 1.00 78.94 140 HIS A C 1
ATOM 1062 O O . HIS A 1 140 ? 18.686 -20.962 -37.995 1.00 78.94 140 HIS A O 1
ATOM 1068 N N . PRO A 1 141 ? 18.214 -22.870 -36.894 1.00 60.62 141 PRO A N 1
ATOM 1069 C CA . PRO A 1 141 ? 17.012 -22.361 -36.221 1.00 60.62 141 PRO A CA 1
ATOM 1070 C C . PRO A 1 141 ? 17.292 -21.220 -35.233 1.00 60.62 141 PRO A C 1
ATOM 1072 O O . PRO A 1 141 ? 16.388 -20.485 -34.868 1.00 60.62 141 PRO A O 1
ATOM 1075 N N . GLU A 1 142 ? 18.541 -21.040 -34.798 1.00 65.69 142 GLU A N 1
ATOM 1076 C CA . GLU A 1 142 ? 18.982 -19.857 -34.030 1.00 65.69 142 GLU A CA 1
ATOM 1077 C C . GLU A 1 142 ? 19.690 -18.801 -34.898 1.00 65.69 142 GLU A C 1
ATOM 1079 O O . GLU A 1 142 ? 20.441 -17.968 -34.384 1.00 65.69 142 GLU A O 1
ATOM 1084 N N . GLY A 1 143 ? 19.528 -18.878 -36.221 1.00 71.38 143 GLY A N 1
ATOM 1085 C CA . GLY A 1 143 ? 20.137 -17.957 -37.174 1.00 71.38 143 GLY A CA 1
ATOM 1086 C C . GLY A 1 143 ? 19.705 -16.503 -36.966 1.00 71.38 143 GLY A C 1
ATOM 1087 O O . GLY A 1 143 ? 18.901 -16.153 -36.096 1.00 71.38 143 GLY A O 1
ATOM 1088 N N . LYS A 1 144 ? 20.268 -15.604 -37.769 1.00 85.00 144 LYS A N 1
ATOM 1089 C CA . LYS A 1 144 ? 19.952 -14.172 -37.676 1.00 85.00 144 LYS A CA 1
ATOM 1090 C C . LYS A 1 144 ? 18.618 -13.904 -38.374 1.00 85.00 144 LYS A C 1
ATOM 1092 O O . LYS A 1 144 ? 18.368 -14.440 -39.445 1.00 85.00 144 LYS A O 1
ATOM 1097 N N . ILE A 1 145 ? 17.772 -13.051 -37.807 1.00 88.31 145 ILE A N 1
ATOM 1098 C CA . ILE A 1 145 ? 16.560 -12.549 -38.463 1.00 88.31 145 ILE A CA 1
ATOM 1099 C C . ILE A 1 145 ? 16.808 -11.084 -38.797 1.00 88.31 145 ILE A C 1
ATOM 1101 O O . ILE A 1 145 ? 17.000 -10.263 -37.906 1.00 88.31 145 ILE A O 1
ATOM 1105 N N . THR A 1 146 ? 16.835 -10.757 -40.080 1.00 89.75 146 THR A N 1
ATOM 1106 C CA . THR A 1 146 ? 17.100 -9.412 -40.596 1.00 89.75 146 THR A CA 1
ATOM 1107 C C . THR A 1 146 ? 15.797 -8.732 -41.000 1.00 89.75 146 THR A C 1
ATOM 1109 O O . THR A 1 146 ? 14.821 -9.387 -41.378 1.00 89.75 146 THR A O 1
ATOM 1112 N N . TRP A 1 147 ? 15.785 -7.402 -40.931 1.00 89.75 147 TRP A N 1
ATOM 1113 C CA . TRP A 1 147 ? 14.621 -6.564 -41.211 1.00 89.75 147 TRP A CA 1
ATOM 1114 C C . TRP A 1 147 ? 13.417 -6.876 -40.307 1.00 89.75 147 TRP A C 1
ATOM 1116 O O . TRP A 1 147 ? 12.266 -6.877 -40.756 1.00 89.75 147 TRP A O 1
ATOM 1126 N N . ALA A 1 148 ? 13.688 -7.120 -39.021 1.00 87.31 148 ALA A N 1
ATOM 1127 C CA . ALA A 1 148 ? 12.690 -7.509 -38.025 1.00 87.31 148 ALA A CA 1
ATOM 1128 C C . ALA A 1 148 ? 11.688 -6.401 -37.656 1.00 87.31 148 ALA A C 1
ATOM 1130 O O . ALA A 1 148 ? 10.606 -6.701 -37.166 1.00 87.31 148 ALA A O 1
ATOM 1131 N N . GLN A 1 149 ? 11.959 -5.131 -37.981 1.00 84.12 149 GLN A N 1
ATOM 1132 C CA . GLN A 1 149 ? 10.951 -4.065 -37.868 1.00 84.12 149 GLN A CA 1
ATOM 1133 C C . GLN A 1 149 ? 9.725 -4.289 -38.761 1.00 84.12 149 GLN A C 1
ATOM 1135 O O . GLN A 1 149 ? 8.700 -3.644 -38.564 1.00 84.12 149 GLN A O 1
ATOM 1140 N N . ASN A 1 150 ? 9.830 -5.181 -39.749 1.00 86.81 150 ASN A N 1
ATOM 1141 C CA . ASN A 1 150 ? 8.718 -5.583 -40.602 1.00 86.81 150 ASN A CA 1
ATOM 1142 C C . ASN A 1 150 ? 7.997 -6.844 -40.089 1.00 86.81 150 ASN A C 1
ATOM 1144 O O . ASN A 1 150 ? 7.281 -7.475 -40.875 1.00 86.81 150 ASN A O 1
ATOM 1148 N N . ASP A 1 151 ? 8.201 -7.255 -38.833 1.00 85.50 151 ASP A N 1
ATOM 1149 C CA . ASP A 1 151 ? 7.505 -8.392 -38.219 1.00 85.50 151 ASP A CA 1
ATOM 1150 C C . ASP A 1 151 ? 5.975 -8.279 -38.371 1.00 85.50 151 ASP A C 1
ATOM 1152 O O . ASP A 1 151 ? 5.388 -7.204 -38.255 1.00 85.50 151 ASP A O 1
ATOM 1156 N N . ILE A 1 152 ? 5.315 -9.410 -38.636 1.00 81.88 152 ILE A N 1
ATOM 1157 C CA . ILE A 1 152 ? 3.856 -9.494 -38.817 1.00 81.88 152 ILE A CA 1
ATOM 1158 C C . ILE A 1 152 ? 3.248 -10.101 -37.546 1.00 81.88 152 ILE A C 1
ATOM 1160 O O . ILE A 1 152 ? 2.638 -11.171 -37.564 1.00 81.88 152 ILE A O 1
ATOM 1164 N N . GLY A 1 153 ? 3.469 -9.434 -36.411 1.00 76.88 153 GLY A N 1
ATOM 1165 C CA . GLY A 1 153 ? 2.957 -9.837 -35.098 1.00 76.88 153 GLY A CA 1
ATOM 1166 C C . GLY A 1 153 ? 3.133 -11.334 -34.808 1.00 76.88 153 GLY A C 1
ATOM 1167 O O . GLY A 1 153 ? 4.208 -11.904 -34.994 1.00 76.88 153 GLY A O 1
ATOM 1168 N N . LYS A 1 154 ? 2.043 -11.999 -34.402 1.00 72.06 154 LYS A N 1
ATOM 1169 C CA . LYS A 1 154 ? 2.040 -13.435 -34.066 1.00 72.06 154 LYS A CA 1
ATOM 1170 C C . LYS A 1 154 ? 2.441 -14.356 -35.229 1.00 72.06 154 LYS A C 1
ATOM 1172 O O . LYS A 1 154 ? 2.845 -15.484 -34.972 1.00 72.06 154 LYS A O 1
ATOM 1177 N N . VAL A 1 155 ? 2.353 -13.901 -36.482 1.00 79.50 155 VAL A N 1
ATOM 1178 C CA . VAL A 1 155 ? 2.646 -14.726 -37.669 1.00 79.50 155 VAL A CA 1
ATOM 1179 C C . VAL A 1 155 ? 4.144 -15.011 -37.799 1.00 79.50 155 VAL A C 1
ATOM 1181 O O . VAL A 1 155 ? 4.520 -16.119 -38.167 1.00 79.50 155 VAL A O 1
ATOM 1184 N N . THR A 1 156 ? 5.004 -14.042 -37.473 1.00 82.00 156 THR A N 1
ATOM 1185 C CA . THR A 1 156 ? 6.472 -14.201 -37.526 1.00 82.00 156 THR A CA 1
ATOM 1186 C C . THR A 1 156 ? 7.115 -14.364 -36.144 1.00 82.00 156 THR A C 1
ATOM 1188 O O . THR A 1 156 ? 8.305 -14.670 -36.050 1.00 82.00 156 THR A O 1
ATOM 1191 N N . ALA A 1 157 ? 6.338 -14.233 -35.061 1.00 72.38 157 ALA A N 1
ATOM 1192 C CA . ALA A 1 157 ? 6.813 -14.395 -33.684 1.00 72.38 157 ALA A CA 1
ATOM 1193 C C . ALA A 1 157 ? 7.405 -15.787 -33.396 1.00 72.38 157 ALA A C 1
ATOM 1195 O O . ALA A 1 157 ? 8.374 -15.894 -32.651 1.00 72.38 157 ALA A O 1
ATOM 1196 N N . GLY A 1 158 ? 6.865 -16.842 -34.016 1.00 73.94 158 GLY A N 1
ATOM 1197 C CA . GLY A 1 158 ? 7.324 -18.223 -33.817 1.00 73.94 158 GLY A CA 1
ATOM 1198 C C . GLY A 1 158 ? 8.660 -18.572 -34.484 1.00 73.94 158 GLY A C 1
ATOM 1199 O O . GLY A 1 158 ? 9.151 -19.680 -34.295 1.00 73.94 158 GLY A O 1
ATOM 1200 N N . ILE A 1 159 ? 9.251 -17.665 -35.271 1.00 81.62 159 ILE A N 1
ATOM 1201 C CA . ILE A 1 159 ? 10.553 -17.894 -35.907 1.00 81.62 159 ILE A CA 1
ATOM 1202 C C . ILE A 1 159 ? 11.653 -17.664 -34.864 1.00 81.62 159 ILE A C 1
ATOM 1204 O O . ILE A 1 159 ? 11.792 -16.564 -34.314 1.00 81.62 159 ILE A O 1
ATOM 1208 N N . CYS A 1 160 ? 12.428 -18.707 -34.586 1.00 77.25 160 CYS A N 1
ATOM 1209 C CA . CYS A 1 160 ? 13.565 -18.653 -33.675 1.00 77.25 160 CYS A CA 1
ATOM 1210 C C . CYS A 1 160 ? 14.759 -17.946 -34.342 1.00 77.25 160 CYS A C 1
ATOM 1212 O O . CYS A 1 160 ? 14.972 -18.066 -35.546 1.00 77.25 160 CYS A O 1
ATOM 1214 N N . GLY A 1 161 ? 15.512 -17.160 -33.567 1.00 76.38 161 GLY A N 1
ATOM 1215 C CA . GLY A 1 161 ? 16.679 -16.435 -34.070 1.00 76.38 161 GLY A CA 1
ATOM 1216 C C . GLY A 1 161 ? 16.885 -15.054 -33.451 1.00 76.38 161 GLY A C 1
ATOM 1217 O O . GLY A 1 161 ? 15.961 -14.441 -32.907 1.00 76.38 161 GLY A O 1
ATOM 1218 N N . THR A 1 162 ? 18.117 -14.546 -33.545 1.00 80.69 162 THR A N 1
ATOM 1219 C CA . THR A 1 162 ? 18.447 -13.190 -33.074 1.00 80.69 162 THR A CA 1
ATOM 1220 C C . THR A 1 162 ? 17.928 -12.166 -34.074 1.00 80.69 162 THR A C 1
ATOM 1222 O O . THR A 1 162 ? 18.367 -12.145 -35.223 1.00 80.69 162 THR A O 1
ATOM 1225 N N . ARG A 1 163 ? 17.004 -11.306 -33.643 1.00 82.75 163 ARG A N 1
ATOM 1226 C CA . ARG A 1 163 ? 16.360 -10.297 -34.491 1.00 82.75 163 ARG A CA 1
ATOM 1227 C C . ARG A 1 163 ? 17.183 -9.019 -34.575 1.00 82.75 163 ARG A C 1
ATOM 1229 O O . ARG A 1 163 ? 17.575 -8.466 -33.550 1.00 82.75 163 ARG A O 1
ATOM 1236 N N . TYR A 1 164 ? 17.375 -8.531 -35.794 1.00 81.19 164 TYR A N 1
ATOM 1237 C CA . TYR A 1 164 ? 18.030 -7.273 -36.127 1.00 81.19 164 TYR A CA 1
ATOM 1238 C C . TYR A 1 164 ? 17.061 -6.360 -36.876 1.00 81.19 164 TYR A C 1
ATOM 1240 O O . TYR A 1 164 ? 16.340 -6.802 -37.775 1.00 81.19 164 TYR A O 1
ATOM 1248 N N . LYS A 1 165 ? 17.061 -5.068 -36.537 1.00 78.56 165 LYS A N 1
ATOM 1249 C CA . LYS A 1 165 ? 16.172 -4.076 -37.155 1.00 78.56 165 LYS A CA 1
ATOM 1250 C C . LYS A 1 165 ? 16.398 -3.962 -38.665 1.00 78.56 165 LYS A C 1
ATOM 1252 O O . LYS A 1 165 ? 15.435 -3.785 -39.388 1.00 78.56 165 LYS A O 1
ATOM 1257 N N . TYR A 1 166 ? 17.631 -4.064 -39.153 1.00 82.44 166 TYR A N 1
ATOM 1258 C CA . TYR A 1 166 ? 17.956 -4.010 -40.584 1.00 82.44 166 TYR A CA 1
ATOM 1259 C C . TYR A 1 166 ? 18.848 -5.205 -40.941 1.00 82.44 166 TYR A C 1
ATOM 1261 O O . TYR A 1 166 ? 18.345 -6.326 -40.961 1.00 82.44 166 TYR A O 1
ATOM 1269 N N . GLY A 1 167 ? 20.150 -5.018 -41.158 1.00 77.19 167 GLY A N 1
ATOM 1270 C CA . GLY A 1 167 ? 21.118 -6.104 -41.306 1.00 77.19 167 GLY A CA 1
ATOM 1271 C C . GLY A 1 167 ? 21.790 -6.482 -39.985 1.00 77.19 167 GLY A C 1
ATOM 1272 O O . GLY A 1 167 ? 21.768 -5.733 -39.007 1.00 77.19 167 GLY A O 1
ATOM 1273 N N . SER A 1 168 ? 22.442 -7.646 -39.951 1.00 63.28 168 SER A N 1
ATOM 1274 C CA . SER A 1 168 ? 23.260 -8.033 -38.794 1.00 63.28 168 SER A CA 1
ATOM 1275 C C . SER A 1 168 ? 24.557 -7.234 -38.668 1.00 63.28 168 SER A C 1
ATOM 1277 O O . SER A 1 168 ? 25.084 -7.108 -37.567 1.00 63.28 168 SER A O 1
ATOM 1279 N N . SER A 1 169 ? 25.063 -6.690 -39.779 1.00 63.88 169 SER A N 1
ATOM 1280 C CA . SER A 1 169 ? 26.207 -5.770 -39.818 1.00 63.88 169 SER A CA 1
ATOM 1281 C C . SER A 1 169 ? 25.936 -4.462 -39.072 1.00 63.88 169 SER A C 1
ATOM 1283 O O . SER A 1 169 ? 26.863 -3.857 -38.549 1.00 63.88 169 SER A O 1
ATOM 1285 N N . ASP A 1 170 ? 24.667 -4.055 -38.978 1.00 58.34 170 ASP A N 1
ATOM 1286 C CA . ASP A 1 170 ? 24.263 -2.806 -38.329 1.00 58.34 170 ASP A CA 1
ATOM 1287 C C . ASP A 1 170 ? 24.184 -2.941 -36.797 1.00 58.34 170 ASP A C 1
ATOM 1289 O O . ASP A 1 170 ? 24.095 -1.943 -36.087 1.00 58.34 170 ASP A O 1
ATOM 1293 N N . GLY A 1 171 ? 24.180 -4.172 -36.267 1.00 63.81 171 GLY A N 1
ATOM 1294 C CA . GLY A 1 171 ? 24.226 -4.470 -34.828 1.00 63.81 171 GLY A CA 1
ATOM 1295 C C . GLY A 1 171 ? 22.959 -4.152 -34.018 1.00 63.81 171 GLY A C 1
ATOM 1296 O O . GLY A 1 171 ? 22.883 -4.516 -32.846 1.00 63.81 171 GLY A O 1
ATOM 1297 N N . VAL A 1 172 ? 21.945 -3.517 -34.613 1.00 66.12 172 VAL A N 1
ATOM 1298 C CA . VAL A 1 172 ? 20.730 -3.068 -33.909 1.00 66.12 172 VAL A CA 1
ATOM 1299 C C . VAL A 1 172 ? 19.761 -4.234 -33.676 1.00 66.12 172 VAL A C 1
ATOM 1301 O O . VAL A 1 172 ? 19.094 -4.663 -34.619 1.00 66.12 172 VAL A O 1
ATOM 1304 N N . LYS A 1 173 ? 19.653 -4.735 -32.437 1.00 70.50 173 LYS A N 1
ATOM 1305 C CA . LYS A 1 173 ? 18.723 -5.820 -32.056 1.00 70.50 173 LYS A CA 1
ATOM 1306 C C . LYS A 1 173 ? 17.256 -5.345 -32.014 1.00 70.50 173 LYS A C 1
ATOM 1308 O O . LYS A 1 173 ? 16.995 -4.159 -31.835 1.00 70.50 173 LYS A O 1
ATOM 1313 N N . PHE A 1 174 ? 16.301 -6.256 -32.230 1.00 56.91 174 PHE A N 1
ATOM 1314 C CA . PHE A 1 174 ? 14.858 -5.961 -32.293 1.00 56.91 174 PHE A CA 1
ATOM 1315 C C . PHE A 1 174 ? 14.014 -6.969 -31.461 1.00 56.91 174 PHE A C 1
ATOM 1317 O O . PHE A 1 174 ? 14.380 -8.143 -31.444 1.00 56.91 174 PHE A O 1
ATOM 1324 N N . PRO A 1 175 ? 12.889 -6.585 -30.810 1.00 54.66 175 PRO A N 1
ATOM 1325 C CA . PRO A 1 175 ? 12.361 -5.225 -30.696 1.00 54.66 175 PRO A CA 1
ATOM 1326 C C . PRO A 1 175 ? 13.395 -4.307 -30.053 1.00 54.66 175 PRO A C 1
ATOM 1328 O O . PRO A 1 175 ? 14.195 -4.750 -29.232 1.00 54.66 175 PRO A O 1
ATOM 1331 N N . LEU A 1 176 ? 13.439 -3.054 -30.512 1.00 43.91 176 LEU A N 1
ATOM 1332 C CA . LEU A 1 176 ? 14.287 -2.053 -29.872 1.00 43.91 176 LEU A CA 1
ATOM 1333 C C . LEU A 1 176 ? 13.859 -1.995 -28.411 1.00 43.91 176 LEU A C 1
ATOM 1335 O O . LEU A 1 176 ? 12.681 -1.734 -28.145 1.00 43.91 176 LEU A O 1
ATOM 1339 N N . LYS A 1 177 ? 14.779 -2.228 -27.474 1.00 49.50 177 LYS A N 1
ATOM 1340 C CA . LYS A 1 177 ? 14.479 -1.871 -26.092 1.00 49.50 177 LYS A CA 1
ATOM 1341 C C . LYS A 1 177 ? 14.286 -0.350 -26.058 1.00 49.50 177 LYS A C 1
ATOM 1343 O O . LYS A 1 177 ? 14.983 0.364 -26.793 1.00 49.50 177 LYS A O 1
ATOM 1348 N N . PRO A 1 178 ? 13.364 0.186 -25.242 1.00 39.25 178 PRO A N 1
ATOM 1349 C CA . PRO A 1 178 ? 13.363 1.613 -24.951 1.00 39.25 178 PRO A CA 1
ATOM 1350 C C . PRO A 1 178 ? 14.792 2.021 -24.554 1.00 39.25 178 PRO A C 1
ATOM 1352 O O . PRO A 1 178 ? 15.357 1.455 -23.624 1.00 39.25 178 PRO A O 1
ATOM 1355 N N . GLY A 1 179 ? 15.422 2.909 -25.331 1.00 48.38 179 GLY A N 1
ATOM 1356 C CA . GLY A 1 179 ? 16.811 3.336 -25.110 1.00 48.38 179 GLY A CA 1
ATOM 1357 C C . GLY A 1 179 ? 17.861 2.828 -26.106 1.00 48.38 179 GLY A C 1
ATOM 1358 O O . GLY A 1 179 ? 18.933 3.429 -26.159 1.00 48.38 179 GLY A O 1
ATOM 1359 N N . ASP A 1 180 ? 17.571 1.835 -26.956 1.00 44.16 180 ASP A N 1
ATOM 1360 C CA . ASP A 1 180 ? 18.489 1.423 -28.032 1.00 44.16 180 ASP A CA 1
ATOM 1361 C C . ASP A 1 180 ? 18.592 2.538 -29.095 1.00 44.16 180 ASP A C 1
ATOM 1363 O O . ASP A 1 180 ? 17.798 2.625 -30.035 1.00 44.16 180 ASP A O 1
ATOM 1367 N N . GLY A 1 181 ? 19.554 3.444 -28.900 1.00 50.00 181 GLY A N 1
ATOM 1368 C CA . GLY A 1 181 ? 19.810 4.620 -29.740 1.00 50.00 181 GLY A CA 1
ATOM 1369 C C . GLY A 1 181 ? 19.945 5.944 -28.982 1.00 50.00 181 GLY A C 1
ATOM 1370 O O . GLY A 1 181 ? 20.348 6.931 -29.598 1.00 50.00 181 GLY A O 1
ATOM 1371 N N . LYS A 1 182 ? 19.646 5.975 -27.676 1.00 57.28 182 LYS A N 1
ATOM 1372 C CA . LYS A 1 182 ? 19.772 7.183 -26.851 1.00 57.28 182 LYS A CA 1
ATOM 1373 C C . LYS A 1 182 ? 21.206 7.359 -26.343 1.00 57.28 182 LYS A C 1
ATOM 1375 O O . LYS A 1 182 ? 21.802 6.417 -25.822 1.00 57.28 182 LYS A O 1
ATOM 1380 N N . LYS A 1 183 ? 21.768 8.556 -26.495 1.00 61.03 183 LYS A N 1
ATOM 1381 C CA . LYS A 1 183 ? 23.126 8.918 -26.061 1.00 61.03 183 LYS A CA 1
ATOM 1382 C C . LYS A 1 183 ? 23.078 9.929 -24.919 1.00 61.03 183 LYS A C 1
ATOM 1384 O O . LYS A 1 183 ? 22.084 10.622 -24.715 1.00 61.03 183 LYS A O 1
ATOM 1389 N N . GLN A 1 184 ? 24.183 10.034 -24.185 1.00 60.72 184 GLN A N 1
ATOM 1390 C CA . GLN A 1 184 ? 24.378 11.113 -23.222 1.00 60.72 184 GLN A CA 1
ATOM 1391 C C . GLN A 1 184 ? 24.148 12.474 -23.903 1.00 60.72 184 GLN A C 1
ATOM 1393 O O . GLN A 1 184 ? 24.745 12.753 -24.942 1.00 60.72 184 GLN A O 1
ATOM 1398 N N . GLY A 1 185 ? 23.280 13.303 -23.318 1.00 64.75 185 GLY A N 1
ATOM 1399 C CA . GLY A 1 185 ? 22.886 14.604 -23.870 1.00 64.75 185 GLY A CA 1
ATOM 1400 C C . GLY A 1 185 ? 21.565 14.607 -24.646 1.00 64.75 185 GLY A C 1
ATOM 1401 O O . GLY A 1 185 ? 21.051 15.689 -24.936 1.00 64.75 185 GLY A O 1
ATOM 1402 N N . ASP A 1 186 ? 20.974 13.443 -24.936 1.00 70.88 186 ASP A N 1
ATOM 1403 C CA . ASP A 1 186 ? 19.614 13.379 -25.476 1.00 70.88 186 ASP A CA 1
ATOM 1404 C C . ASP A 1 186 ? 18.587 13.838 -24.430 1.00 70.88 186 ASP A C 1
ATOM 1406 O O . ASP A 1 186 ? 18.708 13.572 -23.231 1.00 70.88 186 ASP A O 1
ATOM 1410 N N . LYS A 1 187 ? 17.524 14.513 -24.884 1.00 73.06 187 LYS A N 1
ATOM 1411 C CA . LYS A 1 187 ? 16.447 14.972 -23.997 1.00 73.06 187 LYS A CA 1
ATOM 1412 C C . LYS A 1 187 ? 15.816 13.774 -23.272 1.00 73.06 187 LYS A C 1
ATOM 1414 O O . LYS A 1 187 ? 15.352 12.832 -23.911 1.00 73.06 187 LYS A O 1
ATOM 1419 N N . GLY A 1 188 ? 15.745 13.848 -21.943 1.00 80.12 188 GLY A N 1
ATOM 1420 C CA . GLY A 1 188 ? 15.157 12.793 -21.113 1.00 80.12 188 GLY A CA 1
ATOM 1421 C C . GLY A 1 188 ? 16.102 11.642 -20.761 1.00 80.12 188 GLY A C 1
ATOM 1422 O O . GLY A 1 188 ? 15.629 10.589 -20.337 1.00 80.12 188 GLY A O 1
ATOM 1423 N N . VAL A 1 189 ? 17.412 11.831 -20.951 1.00 84.50 189 VAL A N 1
ATOM 1424 C CA . VAL A 1 189 ? 18.465 10.876 -20.584 1.00 84.50 189 VAL A CA 1
ATOM 1425 C C . VAL A 1 189 ? 19.385 11.510 -19.549 1.00 84.50 189 VAL A C 1
ATOM 1427 O O . VAL A 1 189 ? 19.875 12.618 -19.753 1.00 84.50 189 VAL A O 1
ATOM 1430 N N . GLU A 1 190 ? 19.650 10.797 -18.461 1.00 87.38 190 GLU A N 1
ATOM 1431 C CA . GLU A 1 190 ? 20.536 11.250 -17.384 1.00 87.38 190 GLU A CA 1
ATOM 1432 C C . GLU A 1 190 ? 21.628 10.207 -17.143 1.00 87.38 190 GLU A C 1
ATOM 1434 O O . GLU A 1 190 ? 21.348 9.009 -17.112 1.00 87.38 190 GLU A O 1
ATOM 1439 N N . GLU A 1 191 ? 22.869 10.645 -16.937 1.00 86.75 191 GLU A N 1
ATOM 1440 C CA . GLU A 1 191 ? 23.933 9.766 -16.449 1.00 86.75 191 GLU A CA 1
ATOM 1441 C C . GLU A 1 191 ? 23.972 9.821 -14.919 1.00 86.75 191 GLU A C 1
ATOM 1443 O O . GLU A 1 191 ? 24.255 10.868 -14.335 1.00 86.75 191 GLU A O 1
ATOM 1448 N N . LEU A 1 192 ? 23.693 8.696 -14.258 1.00 87.25 192 LEU A N 1
ATOM 1449 C CA . LEU A 1 192 ? 23.681 8.580 -12.799 1.00 87.25 192 LEU A CA 1
ATOM 1450 C C . LEU A 1 192 ? 24.546 7.391 -12.374 1.00 87.25 192 LEU A C 1
ATOM 1452 O O . LEU A 1 192 ? 24.331 6.266 -12.824 1.00 87.25 192 LEU A O 1
ATOM 1456 N N . ASN A 1 193 ? 25.518 7.636 -11.487 1.00 80.12 193 ASN A N 1
ATOM 1457 C CA . ASN A 1 193 ? 26.477 6.632 -10.997 1.00 80.12 193 ASN A CA 1
ATOM 1458 C C . ASN A 1 193 ? 27.155 5.818 -12.130 1.00 80.12 193 ASN A C 1
ATOM 1460 O O . ASN A 1 193 ? 27.295 4.597 -12.013 1.00 80.12 193 ASN A O 1
ATOM 1464 N N . GLY A 1 194 ? 27.548 6.492 -13.221 1.00 77.38 194 GLY A N 1
ATOM 1465 C CA . GLY A 1 194 ? 28.260 5.897 -14.362 1.00 77.38 194 GLY A CA 1
ATOM 1466 C C . GLY A 1 194 ? 27.390 5.083 -15.327 1.00 77.38 194 GLY A C 1
ATOM 1467 O O . GLY A 1 194 ? 27.923 4.340 -16.146 1.00 77.38 194 GLY A O 1
ATOM 1468 N N . GLN A 1 195 ? 26.061 5.185 -15.226 1.00 82.19 195 GLN A N 1
ATOM 1469 C CA . GLN A 1 195 ? 25.111 4.497 -16.101 1.00 82.19 195 GLN A CA 1
ATOM 1470 C C . GLN A 1 195 ? 24.099 5.489 -16.676 1.00 82.19 195 GLN A C 1
ATOM 1472 O O . GLN A 1 195 ? 23.665 6.412 -15.985 1.00 82.19 195 GLN A O 1
ATOM 1477 N N . LEU A 1 196 ? 23.717 5.296 -17.942 1.00 84.38 196 LEU A N 1
ATOM 1478 C CA . LEU A 1 196 ? 22.669 6.082 -18.589 1.00 84.38 196 LEU A CA 1
ATOM 1479 C C . LEU A 1 196 ? 21.287 5.541 -18.224 1.00 84.38 196 LEU A C 1
ATOM 1481 O O . LEU A 1 196 ? 21.004 4.355 -18.390 1.00 84.38 196 LEU A O 1
ATOM 1485 N N . TRP A 1 197 ? 20.422 6.444 -17.788 1.00 88.69 197 TRP A N 1
ATOM 1486 C CA . TRP A 1 197 ? 19.038 6.186 -17.422 1.00 88.69 197 TRP A CA 1
ATOM 1487 C C . TRP A 1 197 ? 18.110 7.006 -18.309 1.00 88.69 197 TRP A C 1
ATOM 1489 O O . TRP A 1 197 ? 18.478 8.072 -18.806 1.00 88.69 197 TRP A O 1
ATOM 1499 N N . HIS A 1 198 ? 16.878 6.541 -18.472 1.00 87.25 198 HIS A N 1
ATOM 1500 C CA . HIS A 1 198 ? 15.803 7.314 -19.080 1.00 87.25 198 HIS A CA 1
ATOM 1501 C C . HIS A 1 198 ? 14.462 6.883 -18.487 1.00 87.25 198 HIS A C 1
ATOM 1503 O O . HIS A 1 198 ? 14.321 5.753 -18.025 1.00 87.25 198 HIS A O 1
ATOM 1509 N N . VAL A 1 199 ? 13.472 7.771 -18.539 1.00 86.56 199 VAL A N 1
ATOM 1510 C CA . VAL A 1 199 ? 12.087 7.422 -18.203 1.00 86.56 199 VAL A CA 1
ATOM 1511 C C . VAL A 1 199 ? 11.469 6.732 -19.418 1.00 86.56 199 VAL A C 1
ATOM 1513 O O . VAL A 1 199 ? 11.574 7.230 -20.548 1.00 86.56 199 VAL A O 1
ATOM 1516 N N . THR A 1 200 ? 10.891 5.551 -19.212 1.00 79.69 200 THR A N 1
ATOM 1517 C CA . THR A 1 200 ? 10.139 4.844 -20.254 1.00 79.69 200 THR A CA 1
ATOM 1518 C C . THR A 1 200 ? 8.870 5.626 -20.603 1.00 79.69 200 THR A C 1
ATOM 1520 O O . THR A 1 200 ? 8.444 6.505 -19.859 1.00 79.69 200 THR A O 1
ATOM 1523 N N . GLY A 1 201 ? 8.242 5.322 -21.742 1.00 75.00 201 GLY A N 1
ATOM 1524 C CA . GLY A 1 201 ? 6.870 5.789 -21.968 1.00 75.00 201 GLY A CA 1
ATOM 1525 C C . GLY A 1 201 ? 5.904 5.210 -20.919 1.00 75.00 201 GLY A C 1
ATOM 1526 O O . GLY A 1 201 ? 6.318 4.354 -20.127 1.00 75.00 201 GLY A O 1
ATOM 1527 N N . PRO A 1 202 ? 4.630 5.648 -20.916 1.00 76.00 202 PRO A N 1
ATOM 1528 C CA . PRO A 1 202 ? 3.585 4.984 -20.144 1.00 76.00 202 PRO A CA 1
ATOM 1529 C C . PRO A 1 202 ? 3.610 3.481 -20.431 1.00 76.00 202 PRO A C 1
ATOM 1531 O O . PRO A 1 202 ? 3.736 3.086 -21.590 1.00 76.00 202 PRO A O 1
ATOM 1534 N N . LEU A 1 203 ? 3.551 2.676 -19.373 1.00 71.44 203 LEU A N 1
ATOM 1535 C CA . LEU A 1 203 ? 3.464 1.225 -19.473 1.00 71.44 203 LEU A CA 1
ATOM 1536 C C . LEU A 1 203 ? 2.063 0.791 -19.066 1.00 71.44 203 LEU A C 1
ATOM 1538 O O . LEU A 1 203 ? 1.548 1.223 -18.030 1.00 71.44 203 LEU A O 1
ATOM 1542 N N . ASP A 1 204 ? 1.486 -0.090 -19.867 1.00 68.31 204 ASP A N 1
ATOM 1543 C CA . ASP A 1 204 ? 0.231 -0.757 -19.562 1.00 68.31 204 ASP A CA 1
ATOM 1544 C C . ASP A 1 204 ? 0.494 -1.867 -18.525 1.00 68.31 204 ASP A C 1
ATOM 1546 O O . ASP A 1 204 ? 1.637 -2.277 -18.300 1.00 68.31 204 ASP A O 1
ATOM 1550 N N . ILE A 1 205 ? -0.552 -2.400 -17.882 1.00 66.12 205 ILE A N 1
ATOM 1551 C CA . ILE A 1 205 ? -0.371 -3.447 -16.857 1.00 66.12 205 ILE A CA 1
ATOM 1552 C C . ILE A 1 205 ? 0.288 -4.719 -17.402 1.00 66.12 205 ILE A C 1
ATOM 1554 O O . ILE A 1 205 ? 1.049 -5.369 -16.684 1.00 66.12 205 ILE A O 1
ATOM 1558 N N . ASP A 1 206 ? -0.010 -5.078 -18.649 1.00 63.22 206 ASP A N 1
ATOM 1559 C CA . ASP A 1 206 ? 0.552 -6.272 -19.272 1.00 63.22 206 ASP A CA 1
ATOM 1560 C C . ASP A 1 206 ? 2.055 -6.087 -19.520 1.00 63.22 206 ASP A C 1
ATOM 1562 O O . ASP A 1 206 ? 2.831 -6.989 -19.214 1.00 63.22 206 ASP A O 1
ATOM 1566 N N . ASP A 1 207 ? 2.474 -4.887 -19.930 1.00 66.19 207 ASP A N 1
ATOM 1567 C CA . ASP A 1 207 ? 3.885 -4.546 -20.130 1.00 66.19 207 ASP A CA 1
ATOM 1568 C C . ASP A 1 207 ? 4.645 -4.472 -18.798 1.00 66.19 207 ASP A C 1
ATOM 1570 O O . ASP A 1 207 ? 5.772 -4.954 -18.683 1.00 66.19 207 ASP A O 1
ATOM 1574 N N . ALA A 1 208 ? 4.030 -3.892 -17.761 1.00 63.56 208 ALA A N 1
ATOM 1575 C CA . ALA A 1 208 ? 4.661 -3.708 -16.455 1.00 63.56 208 ALA A CA 1
ATOM 1576 C C . ALA A 1 208 ? 5.006 -5.034 -15.753 1.00 63.56 208 ALA A C 1
ATOM 1578 O O . ALA A 1 208 ? 5.946 -5.077 -14.961 1.00 63.56 208 ALA A O 1
ATOM 1579 N N . ARG A 1 209 ? 4.280 -6.124 -16.041 1.00 64.31 209 ARG A N 1
ATOM 1580 C CA . ARG A 1 209 ? 4.542 -7.454 -15.456 1.00 64.31 209 ARG A CA 1
ATOM 1581 C C . ARG A 1 209 ? 5.834 -8.098 -15.951 1.00 64.31 209 ARG A C 1
ATOM 1583 O O . ARG A 1 209 ? 6.405 -8.909 -15.225 1.00 64.31 209 ARG A O 1
ATOM 1590 N N . ASP A 1 210 ? 6.298 -7.721 -17.138 1.00 73.12 210 ASP A N 1
ATOM 1591 C CA . ASP A 1 210 ? 7.545 -8.222 -17.720 1.00 73.12 210 ASP A CA 1
ATOM 1592 C C . ASP A 1 210 ? 8.764 -7.371 -17.315 1.00 73.12 210 ASP A C 1
ATOM 1594 O O . ASP A 1 210 ? 9.909 -7.705 -17.638 1.00 73.12 210 ASP A O 1
ATOM 1598 N N . VAL A 1 211 ? 8.540 -6.281 -16.571 1.00 82.25 211 VAL A N 1
ATOM 1599 C CA . VAL A 1 211 ? 9.591 -5.394 -16.071 1.00 82.25 211 VAL A CA 1
ATOM 1600 C C . VAL A 1 211 ? 9.924 -5.752 -14.627 1.00 82.25 211 VAL A C 1
ATOM 1602 O O . VAL A 1 211 ? 9.081 -5.701 -13.736 1.00 82.25 211 VAL A O 1
ATOM 1605 N N . LYS A 1 212 ? 11.198 -6.040 -14.358 1.00 88.50 212 LYS A N 1
ATOM 1606 C CA . LYS A 1 212 ? 11.715 -6.071 -12.986 1.00 88.50 212 LYS A CA 1
ATOM 1607 C C . LYS A 1 212 ? 12.002 -4.647 -12.537 1.00 88.50 212 LYS A C 1
ATOM 1609 O O . LYS A 1 212 ? 12.850 -3.984 -13.136 1.00 88.50 212 LYS A O 1
ATOM 1614 N N . PHE A 1 213 ? 11.305 -4.174 -11.505 1.00 92.06 213 PHE A N 1
ATOM 1615 C CA . PHE A 1 213 ? 11.485 -2.814 -11.004 1.00 92.06 213 PHE A CA 1
ATOM 1616 C C . PHE A 1 213 ? 11.436 -2.701 -9.480 1.00 92.06 213 PHE A C 1
ATOM 1618 O O . PHE A 1 213 ? 10.812 -3.511 -8.793 1.00 92.06 213 PHE A O 1
ATOM 1625 N N . HIS A 1 214 ? 12.065 -1.647 -8.962 1.00 94.44 214 HIS A N 1
ATOM 1626 C CA . HIS A 1 214 ? 12.037 -1.268 -7.552 1.00 94.44 214 HIS A CA 1
ATOM 1627 C C . HIS A 1 214 ? 11.271 0.042 -7.368 1.00 94.44 214 HIS A C 1
ATOM 1629 O O . HIS A 1 214 ? 11.530 1.020 -8.069 1.00 94.44 214 HIS A O 1
ATOM 1635 N N . CYS A 1 215 ? 10.361 0.099 -6.399 1.00 96.56 215 CYS A N 1
ATOM 1636 C CA . CYS A 1 215 ? 9.728 1.357 -6.011 1.00 96.56 215 CYS A CA 1
ATOM 1637 C C . CYS A 1 215 ? 10.645 2.138 -5.073 1.00 96.56 215 CYS A C 1
ATOM 1639 O O . CYS A 1 215 ? 11.198 1.576 -4.126 1.00 96.56 215 CYS A O 1
ATOM 1641 N N . ILE A 1 216 ? 10.757 3.441 -5.300 1.00 97.06 216 ILE A N 1
ATOM 1642 C CA . ILE A 1 216 ? 11.469 4.366 -4.423 1.00 97.06 216 ILE A CA 1
ATOM 1643 C C . ILE A 1 216 ? 10.434 5.160 -3.645 1.00 97.06 216 ILE A C 1
ATOM 1645 O O . ILE A 1 216 ? 9.601 5.844 -4.237 1.00 97.06 216 ILE A O 1
ATOM 1649 N N . SER A 1 217 ? 10.526 5.093 -2.323 1.00 95.81 217 SER A N 1
ATOM 1650 C CA . SER A 1 217 ? 9.753 5.938 -1.426 1.00 95.81 217 SER A CA 1
ATOM 1651 C C . SER A 1 217 ? 10.660 6.939 -0.725 1.00 95.81 217 SER A C 1
ATOM 1653 O O . SER A 1 217 ? 11.717 6.587 -0.198 1.00 95.81 217 SER A O 1
ATOM 1655 N N . TYR A 1 218 ? 10.263 8.207 -0.741 1.00 94.69 218 TYR A N 1
ATOM 1656 C CA . TYR A 1 218 ? 11.004 9.296 -0.121 1.00 94.69 218 TYR A CA 1
ATOM 1657 C C . TYR A 1 218 ? 10.076 10.471 0.190 1.00 94.69 218 TYR A C 1
ATOM 1659 O O . TYR A 1 218 ? 8.976 10.599 -0.341 1.00 94.69 218 TYR A O 1
ATOM 1667 N N . VAL A 1 219 ? 10.548 11.376 1.043 1.00 91.81 219 VAL A N 1
ATOM 1668 C CA . VAL A 1 219 ? 9.825 12.608 1.370 1.00 91.81 219 VAL A CA 1
ATOM 1669 C C . VAL A 1 219 ? 10.247 13.737 0.440 1.00 91.81 219 VAL A C 1
ATOM 1671 O O . VAL A 1 219 ? 11.436 14.034 0.291 1.00 91.81 219 VAL A O 1
ATOM 1674 N N . TRP A 1 220 ? 9.271 14.449 -0.113 1.00 89.75 220 TRP A N 1
ATOM 1675 C CA . TRP A 1 220 ? 9.533 15.675 -0.855 1.00 89.75 220 TRP A CA 1
ATOM 1676 C C . TRP A 1 220 ? 10.120 16.766 0.058 1.00 89.75 220 TRP A C 1
ATOM 1678 O O . TRP A 1 220 ? 9.567 17.108 1.107 1.00 89.75 220 TRP A O 1
ATOM 1688 N N . GLY A 1 221 ? 11.246 17.343 -0.359 1.00 85.44 221 GLY A N 1
ATOM 1689 C CA . GLY A 1 221 ? 11.853 18.508 0.281 1.00 85.44 221 GLY A CA 1
ATOM 1690 C C . GLY A 1 221 ? 11.072 19.801 0.033 1.00 85.44 221 GLY A C 1
ATOM 1691 O O . GLY A 1 221 ? 10.089 19.835 -0.708 1.00 85.44 221 GLY A O 1
ATOM 1692 N N . GLN A 1 222 ? 11.517 20.892 0.661 1.00 85.81 222 GLN A N 1
ATOM 1693 C CA . GLN A 1 222 ? 10.967 22.235 0.411 1.00 85.81 222 GLN A CA 1
ATOM 1694 C C . GLN A 1 222 ? 11.501 22.843 -0.893 1.00 85.81 222 GLN A C 1
ATOM 1696 O O . GLN A 1 222 ? 10.854 23.705 -1.484 1.00 85.81 222 GLN A O 1
ATOM 1701 N N . GLY A 1 223 ? 12.670 22.393 -1.355 1.00 89.88 223 GLY A N 1
ATOM 1702 C CA . GLY A 1 223 ? 13.245 22.831 -2.616 1.00 89.88 223 GLY A CA 1
ATOM 1703 C C . GLY A 1 223 ? 12.521 22.231 -3.819 1.00 89.88 223 GLY A C 1
ATOM 1704 O O . GLY A 1 223 ? 11.779 21.244 -3.736 1.00 89.88 223 GLY A O 1
ATOM 1705 N N . ARG A 1 224 ? 12.726 22.860 -4.970 1.00 92.69 224 ARG A N 1
ATOM 1706 C CA . ARG A 1 224 ? 12.095 22.480 -6.229 1.00 92.69 224 ARG A CA 1
ATOM 1707 C C . ARG A 1 224 ? 13.106 22.550 -7.364 1.00 92.69 224 ARG A C 1
ATOM 1709 O O . ARG A 1 224 ? 13.780 23.564 -7.539 1.00 92.69 224 ARG A O 1
ATOM 1716 N N . GLU A 1 225 ? 13.186 21.475 -8.134 1.00 91.56 225 GLU A N 1
ATOM 1717 C CA . GLU A 1 225 ? 13.884 21.433 -9.414 1.00 91.56 225 GLU A CA 1
ATOM 1718 C C . GLU A 1 225 ? 12.964 21.973 -10.519 1.00 91.56 225 GLU A C 1
ATOM 1720 O O . GLU A 1 225 ? 11.736 21.837 -10.460 1.00 91.56 225 GLU A O 1
ATOM 1725 N N . LYS A 1 226 ? 13.545 22.657 -11.509 1.00 91.62 226 LYS A N 1
ATOM 1726 C CA . LYS A 1 226 ? 12.781 23.312 -12.580 1.00 91.62 226 LYS A CA 1
ATOM 1727 C C . LYS A 1 226 ? 12.295 22.273 -13.605 1.00 91.62 226 LYS A C 1
ATOM 1729 O O . LYS A 1 226 ? 12.931 21.235 -13.765 1.00 91.62 226 LYS A O 1
ATOM 1734 N N . PRO A 1 227 ? 11.206 22.544 -14.342 1.00 89.75 227 PRO A N 1
ATOM 1735 C CA . PRO A 1 227 ? 10.850 21.737 -15.504 1.00 89.75 227 PRO A CA 1
ATOM 1736 C C . PRO A 1 227 ? 12.033 21.564 -16.466 1.00 89.75 227 PRO A C 1
ATOM 1738 O O . PRO A 1 227 ? 12.773 22.514 -16.735 1.00 89.75 227 PRO A O 1
ATOM 1741 N N . GLY A 1 228 ? 12.203 20.350 -16.972 1.00 85.88 228 GLY A N 1
ATOM 1742 C CA . GLY A 1 228 ? 13.245 19.943 -17.902 1.00 85.88 228 GLY A CA 1
ATOM 1743 C C . GLY A 1 228 ? 14.613 19.692 -17.271 1.00 85.88 228 GLY A C 1
ATOM 1744 O O . GLY A 1 228 ? 15.508 19.263 -17.997 1.00 85.88 228 GLY A O 1
ATOM 1745 N N . SER A 1 229 ? 14.807 19.949 -15.971 1.00 88.88 229 SER A N 1
ATOM 1746 C CA . SER A 1 229 ? 16.120 19.782 -15.335 1.00 88.88 229 SER A CA 1
ATOM 1747 C C . SER A 1 229 ? 16.472 18.335 -15.008 1.00 88.88 229 SER A C 1
ATOM 1749 O O . SER A 1 229 ? 17.645 18.067 -14.760 1.00 88.88 229 SER A O 1
ATOM 1751 N N . PHE A 1 230 ? 15.501 17.418 -14.983 1.00 91.19 230 PHE A N 1
ATOM 1752 C CA . PHE A 1 230 ? 15.734 16.010 -14.672 1.00 91.19 230 PHE A CA 1
ATOM 1753 C C . PHE A 1 230 ? 14.859 15.091 -15.516 1.00 91.19 230 PHE A C 1
ATOM 1755 O O . PHE A 1 230 ? 13.633 15.169 -15.451 1.00 91.19 230 PHE A O 1
ATOM 1762 N N . PHE A 1 231 ? 15.474 14.229 -16.327 1.00 89.81 231 PHE A N 1
ATOM 1763 C CA . PHE A 1 231 ? 14.765 13.335 -17.253 1.00 89.81 231 PHE A CA 1
ATOM 1764 C C . PHE A 1 231 ? 13.741 14.051 -18.152 1.00 89.81 231 PHE A C 1
ATOM 1766 O O . PHE A 1 231 ? 12.794 13.444 -18.645 1.00 89.81 231 PHE A O 1
ATOM 1773 N N . GLY A 1 232 ? 13.933 15.345 -18.423 1.00 83.50 232 GLY A N 1
ATOM 1774 C CA . GLY A 1 232 ? 13.003 16.118 -19.244 1.00 83.50 232 GLY A CA 1
ATOM 1775 C C . GLY A 1 232 ? 11.611 16.308 -18.624 1.00 83.50 232 GLY A C 1
ATOM 1776 O O . GLY A 1 232 ? 10.677 16.577 -19.376 1.00 83.50 232 GLY A O 1
ATOM 1777 N N . ASN A 1 233 ? 11.481 16.185 -17.297 1.00 85.88 233 ASN A N 1
ATOM 1778 C CA . ASN A 1 233 ? 10.257 16.400 -16.518 1.00 85.88 233 ASN A CA 1
ATOM 1779 C C . ASN A 1 233 ? 9.466 17.645 -16.961 1.00 85.88 233 ASN A C 1
ATOM 1781 O O . ASN A 1 233 ? 10.013 18.740 -17.056 1.00 85.88 233 ASN A O 1
ATOM 1785 N N . GLU A 1 234 ? 8.161 17.513 -17.184 1.00 82.00 234 GLU A N 1
ATOM 1786 C CA . GLU A 1 234 ? 7.332 18.627 -17.676 1.00 82.00 234 GLU A CA 1
ATOM 1787 C C . GLU A 1 234 ? 6.972 19.644 -16.588 1.00 82.00 234 GLU A C 1
ATOM 1789 O O . GLU A 1 234 ? 6.721 20.815 -16.878 1.00 82.00 234 GLU A O 1
ATOM 1794 N N . ILE A 1 235 ? 6.973 19.209 -15.327 1.00 85.44 235 ILE A N 1
ATOM 1795 C CA . ILE A 1 235 ? 6.633 20.040 -14.173 1.00 85.44 235 ILE A CA 1
ATOM 1796 C C . ILE A 1 235 ? 7.792 20.135 -13.189 1.00 85.44 235 ILE A C 1
ATOM 1798 O O . ILE A 1 235 ? 8.757 19.379 -13.248 1.00 85.44 235 ILE A O 1
ATOM 1802 N N . SER A 1 236 ? 7.677 21.057 -12.239 1.00 89.38 236 SER A N 1
ATOM 1803 C CA . SER A 1 236 ? 8.620 21.136 -11.132 1.00 89.38 236 SER A CA 1
ATOM 1804 C C . SER A 1 236 ? 8.487 19.925 -10.203 1.00 89.38 236 SER A C 1
ATOM 1806 O O . SER A 1 236 ? 7.384 19.584 -9.781 1.00 89.38 236 SER A O 1
ATOM 1808 N N . ILE A 1 237 ? 9.618 19.307 -9.863 1.00 92.06 237 ILE A N 1
ATOM 1809 C CA . ILE A 1 237 ? 9.709 18.154 -8.953 1.00 92.06 237 ILE A CA 1
ATOM 1810 C C . ILE A 1 237 ? 10.478 18.536 -7.685 1.00 92.06 237 ILE A C 1
ATOM 1812 O O . ILE A 1 237 ? 11.132 19.582 -7.635 1.00 92.06 237 ILE A O 1
ATOM 1816 N N . SER A 1 238 ? 10.420 17.710 -6.640 1.00 92.88 238 SER A N 1
ATOM 1817 C CA . SER A 1 238 ? 11.208 17.961 -5.429 1.00 92.88 238 SER A CA 1
ATOM 1818 C C . SER A 1 238 ? 12.714 17.910 -5.710 1.00 92.88 238 SER A C 1
ATOM 1820 O O . SER A 1 238 ? 13.192 17.032 -6.426 1.00 92.88 238 SER A O 1
ATOM 1822 N N . ASP A 1 239 ? 13.465 18.786 -5.047 1.00 92.00 239 ASP A N 1
ATOM 1823 C CA . ASP A 1 239 ? 14.931 18.746 -4.928 1.00 92.00 239 ASP A CA 1
ATOM 1824 C C . ASP A 1 239 ? 15.491 17.453 -4.305 1.00 92.00 239 ASP A C 1
ATOM 1826 O O . ASP A 1 239 ? 16.689 17.189 -4.385 1.00 92.00 239 ASP A O 1
ATOM 1830 N N . LYS A 1 240 ? 14.640 16.636 -3.676 1.00 93.31 240 LYS A N 1
ATOM 1831 C CA . LYS A 1 240 ? 15.006 15.329 -3.113 1.00 93.31 240 LYS A CA 1
ATOM 1832 C C . LYS A 1 240 ? 14.844 14.172 -4.095 1.00 93.31 240 LYS A C 1
ATOM 1834 O O . LYS A 1 240 ? 15.389 13.106 -3.834 1.00 93.31 240 LYS A O 1
ATOM 1839 N N . THR A 1 241 ? 14.175 14.383 -5.229 1.00 94.00 241 THR A N 1
ATOM 1840 C CA . THR A 1 241 ? 13.878 13.332 -6.221 1.00 94.00 241 THR A CA 1
ATOM 1841 C C . THR A 1 241 ? 15.154 12.718 -6.795 1.00 94.00 241 THR A C 1
ATOM 1843 O O . THR A 1 241 ? 15.350 11.505 -6.738 1.00 94.00 241 THR A O 1
ATOM 1846 N N . ARG A 1 242 ? 16.067 13.558 -7.302 1.00 92.94 242 ARG A N 1
ATOM 1847 C CA . ARG A 1 242 ? 17.343 13.106 -7.868 1.00 92.94 242 ARG A CA 1
ATOM 1848 C C . ARG A 1 242 ? 18.249 12.451 -6.813 1.00 92.94 242 ARG A C 1
ATOM 1850 O O . ARG A 1 242 ? 18.713 11.341 -7.075 1.00 92.94 242 ARG A O 1
ATOM 1857 N N . PRO A 1 243 ? 18.483 13.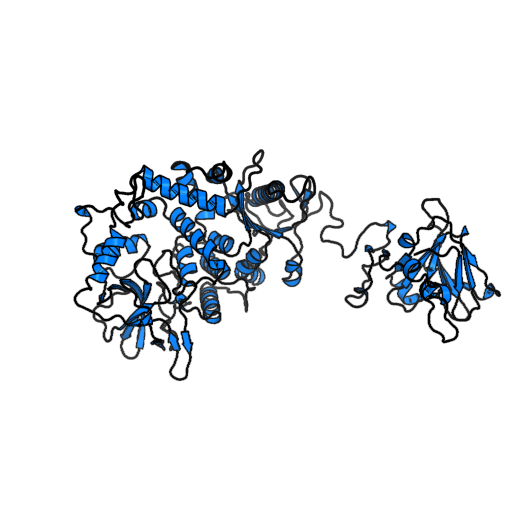048 -5.624 1.00 92.19 243 PRO A N 1
ATOM 1858 C CA . PRO A 1 243 ? 19.225 12.382 -4.553 1.00 92.19 243 PRO A CA 1
ATOM 1859 C C . PRO A 1 243 ? 18.633 11.032 -4.134 1.00 92.19 243 PRO A C 1
ATOM 1861 O O . PRO A 1 243 ? 19.389 10.081 -3.955 1.00 92.19 243 PRO A O 1
ATOM 1864 N N . ALA A 1 244 ? 17.304 10.921 -4.023 1.00 93.69 244 ALA A N 1
ATOM 1865 C CA . ALA A 1 244 ? 16.635 9.674 -3.657 1.00 93.69 244 ALA A CA 1
ATOM 1866 C C . ALA A 1 244 ? 16.858 8.570 -4.701 1.00 93.69 244 ALA A C 1
ATOM 1868 O O . ALA A 1 244 ? 17.198 7.447 -4.333 1.00 93.69 244 ALA A O 1
ATOM 1869 N N . LEU A 1 245 ? 16.759 8.896 -5.996 1.00 94.19 245 LEU A N 1
ATOM 1870 C CA . LEU A 1 245 ? 17.069 7.944 -7.067 1.00 94.19 245 LEU A CA 1
ATOM 1871 C C . LEU A 1 245 ? 18.538 7.506 -7.044 1.00 94.19 245 LEU A C 1
ATOM 1873 O O . LEU A 1 245 ? 18.828 6.315 -7.136 1.00 94.19 245 LEU A O 1
ATOM 1877 N N . ILE A 1 246 ? 19.471 8.443 -6.865 1.00 91.62 246 ILE A N 1
ATOM 1878 C CA . ILE A 1 246 ? 20.904 8.125 -6.764 1.00 91.62 246 ILE A CA 1
ATOM 1879 C C . ILE A 1 246 ? 21.176 7.201 -5.568 1.00 91.62 246 ILE A C 1
ATOM 1881 O O . ILE A 1 246 ? 21.936 6.240 -5.712 1.00 91.62 246 ILE A O 1
ATOM 1885 N N . ALA A 1 247 ? 20.559 7.470 -4.413 1.00 90.62 247 ALA A N 1
ATOM 1886 C CA . ALA A 1 247 ? 20.686 6.648 -3.211 1.00 90.62 247 ALA A CA 1
ATOM 1887 C C . ALA A 1 247 ? 20.113 5.238 -3.420 1.00 90.62 247 ALA A C 1
ATOM 1889 O O . ALA A 1 247 ? 20.766 4.259 -3.067 1.00 90.62 247 ALA A O 1
ATOM 1890 N N . ALA A 1 248 ? 18.949 5.117 -4.064 1.00 91.81 248 ALA A N 1
ATOM 1891 C CA . ALA A 1 248 ? 18.345 3.827 -4.392 1.00 91.81 248 ALA A CA 1
ATOM 1892 C C . ALA A 1 248 ? 19.226 2.987 -5.334 1.00 91.81 248 ALA A C 1
ATOM 1894 O O . ALA A 1 248 ? 19.451 1.804 -5.071 1.00 91.81 248 ALA A O 1
ATOM 1895 N N . ILE A 1 249 ? 19.794 3.604 -6.379 1.00 89.31 249 ILE A N 1
ATOM 1896 C CA . ILE A 1 249 ? 20.725 2.937 -7.306 1.00 89.31 249 ILE A CA 1
ATOM 1897 C C . ILE A 1 249 ? 21.956 2.407 -6.552 1.00 89.31 249 ILE A C 1
ATOM 1899 O O . ILE A 1 249 ? 22.384 1.277 -6.789 1.00 89.31 249 ILE A O 1
ATOM 1903 N N . ARG A 1 250 ? 22.525 3.195 -5.629 1.00 85.81 250 ARG A N 1
ATOM 1904 C CA . ARG A 1 250 ? 23.665 2.755 -4.798 1.00 85.81 250 ARG A CA 1
ATOM 1905 C C . ARG A 1 250 ? 23.279 1.618 -3.859 1.00 85.81 250 ARG A C 1
ATOM 1907 O O . ARG A 1 250 ? 24.007 0.635 -3.769 1.00 85.81 250 ARG A O 1
ATOM 1914 N N . ALA A 1 251 ? 22.122 1.725 -3.210 1.00 85.38 251 ALA A N 1
ATOM 1915 C CA . ALA A 1 251 ? 21.630 0.723 -2.273 1.00 85.38 251 ALA A CA 1
ATOM 1916 C C . ALA A 1 251 ? 21.461 -0.653 -2.940 1.00 85.38 251 ALA A C 1
ATOM 1918 O O . ALA A 1 251 ? 21.887 -1.662 -2.378 1.00 85.38 251 ALA A O 1
ATOM 1919 N N . ILE A 1 252 ? 20.908 -0.701 -4.158 1.00 83.69 252 ILE A N 1
ATOM 1920 C CA . ILE A 1 252 ? 20.792 -1.954 -4.919 1.00 83.69 252 ILE A CA 1
ATOM 1921 C C . ILE A 1 252 ? 22.170 -2.541 -5.233 1.00 83.69 252 ILE A C 1
ATOM 1923 O O . ILE A 1 252 ? 22.390 -3.716 -4.930 1.00 83.69 252 ILE A O 1
ATOM 1927 N N . LYS A 1 253 ? 23.125 -1.730 -5.712 1.00 78.94 253 LYS A N 1
ATOM 1928 C CA . LYS A 1 253 ? 24.511 -2.181 -5.946 1.00 78.94 253 LYS A CA 1
ATOM 1929 C C . LYS A 1 253 ? 25.160 -2.756 -4.679 1.00 78.94 253 LYS A C 1
ATOM 1931 O O . LYS A 1 253 ? 25.836 -3.778 -4.741 1.00 78.94 253 LYS A O 1
ATOM 1936 N N . ALA A 1 254 ? 24.919 -2.147 -3.519 1.00 76.81 254 ALA A N 1
ATOM 1937 C CA . ALA A 1 254 ? 25.470 -2.600 -2.242 1.00 76.81 254 ALA A CA 1
ATOM 1938 C C . ALA A 1 254 ? 24.816 -3.879 -1.684 1.00 76.81 254 ALA A C 1
ATOM 1940 O O . ALA A 1 254 ? 25.410 -4.566 -0.853 1.00 76.81 254 ALA A O 1
ATOM 1941 N N . SER A 1 255 ? 23.600 -4.218 -2.122 1.00 70.19 255 SER A N 1
ATOM 1942 C CA . SER A 1 255 ? 22.826 -5.350 -1.588 1.00 70.19 255 SER A CA 1
ATOM 1943 C C . SER A 1 255 ? 23.302 -6.741 -2.043 1.00 70.19 255 SER A C 1
ATOM 1945 O O . SER A 1 255 ? 22.781 -7.747 -1.559 1.00 70.19 255 SER A O 1
ATOM 1947 N N . GLY A 1 256 ? 24.321 -6.815 -2.909 1.00 58.88 256 GLY A N 1
ATOM 1948 C CA . GLY A 1 256 ? 24.988 -8.067 -3.280 1.00 58.88 256 GLY A CA 1
ATOM 1949 C C . GLY A 1 256 ? 24.370 -8.829 -4.458 1.00 58.88 256 GLY A C 1
ATOM 1950 O O . GLY A 1 256 ? 24.659 -10.015 -4.609 1.00 58.88 256 GLY A O 1
ATOM 1951 N N . PHE A 1 257 ? 23.553 -8.184 -5.298 1.00 50.72 257 PHE A N 1
ATOM 1952 C CA . PHE A 1 257 ? 23.290 -8.687 -6.652 1.00 50.72 257 PHE A CA 1
ATOM 1953 C C . PHE A 1 257 ? 24.562 -8.462 -7.494 1.00 50.72 257 PHE A C 1
ATOM 1955 O O . PHE A 1 257 ? 25.103 -7.364 -7.504 1.00 50.72 257 PHE A O 1
ATOM 1962 N N . GLU A 1 258 ? 25.091 -9.541 -8.069 1.00 42.66 258 GLU A N 1
ATOM 1963 C CA . GLU A 1 258 ? 26.412 -9.715 -8.705 1.00 42.66 258 GLU A CA 1
ATOM 1964 C C . GLU A 1 258 ? 27.182 -8.462 -9.214 1.00 42.66 258 GLU A C 1
ATOM 1966 O O . GLU A 1 258 ? 26.731 -7.723 -10.079 1.00 42.66 258 GLU A O 1
ATOM 1971 N N . ALA A 1 259 ? 28.405 -8.314 -8.674 1.00 44.81 259 ALA A N 1
ATOM 1972 C CA . ALA A 1 259 ? 29.684 -7.873 -9.265 1.00 44.81 259 ALA A CA 1
ATOM 1973 C C . ALA A 1 259 ? 29.708 -6.903 -10.475 1.00 44.81 259 ALA A C 1
ATOM 1975 O O . ALA A 1 259 ? 29.315 -7.268 -11.574 1.00 44.81 259 ALA A O 1
ATOM 1976 N N . ASP A 1 260 ? 30.339 -5.730 -10.299 1.00 50.12 260 ASP A N 1
ATOM 1977 C CA . ASP A 1 260 ? 30.977 -4.871 -11.329 1.00 50.12 260 ASP A CA 1
ATOM 1978 C C . ASP A 1 260 ? 30.203 -4.573 -12.645 1.00 50.12 260 ASP A C 1
ATOM 1980 O O . ASP A 1 260 ? 30.796 -4.115 -13.625 1.00 50.12 260 ASP A O 1
ATOM 1984 N N . GLY A 1 261 ? 28.880 -4.769 -12.675 1.00 55.62 261 GLY A N 1
ATOM 1985 C CA . GLY A 1 261 ? 28.023 -4.601 -13.857 1.00 55.62 261 GLY A CA 1
ATOM 1986 C C . GLY A 1 261 ? 27.004 -3.449 -13.776 1.00 55.62 261 GLY A C 1
ATOM 1987 O O . GLY A 1 261 ? 26.811 -2.842 -12.715 1.00 55.62 261 GLY A O 1
ATOM 1988 N N . PRO A 1 262 ? 26.350 -3.101 -14.906 1.00 61.03 262 PRO A N 1
ATOM 1989 C CA . PRO A 1 262 ? 25.220 -2.173 -14.914 1.00 61.03 262 PRO A CA 1
ATOM 1990 C C . PRO A 1 262 ? 24.007 -2.778 -14.191 1.00 61.03 262 PRO A C 1
ATOM 1992 O O . PRO A 1 262 ? 23.779 -3.981 -14.253 1.00 61.03 262 PRO A O 1
ATOM 1995 N N . VAL A 1 263 ? 23.209 -1.932 -13.536 1.00 73.69 263 VAL A N 1
ATOM 1996 C CA . VAL A 1 263 ? 21.921 -2.342 -12.948 1.00 73.69 263 VAL A CA 1
ATOM 1997 C C . VAL A 1 263 ? 20.935 -2.565 -14.094 1.00 73.69 263 VAL A C 1
ATOM 1999 O O . VAL A 1 263 ? 20.723 -1.648 -14.891 1.00 73.69 263 VAL A O 1
ATOM 2002 N N . GLU A 1 264 ? 20.364 -3.764 -14.205 1.00 78.94 264 GLU A N 1
ATOM 2003 C CA . GLU A 1 264 ? 19.430 -4.112 -15.289 1.00 78.94 264 GLU A CA 1
ATOM 2004 C C . GLU A 1 264 ? 17.961 -3.856 -14.912 1.00 78.94 264 GLU A C 1
ATOM 2006 O O . GLU A 1 264 ? 17.099 -3.788 -15.791 1.00 78.94 264 GLU A O 1
ATOM 2011 N N . GLU A 1 265 ? 17.669 -3.690 -13.621 1.00 86.38 265 GLU A N 1
ATOM 2012 C CA . GLU A 1 265 ? 16.338 -3.409 -13.093 1.00 86.38 265 GLU A CA 1
ATOM 2013 C C . GLU A 1 265 ? 15.924 -1.939 -13.266 1.00 86.38 265 GLU A C 1
ATOM 2015 O O . GLU A 1 265 ? 16.731 -1.007 -13.194 1.00 86.38 265 GLU A O 1
ATOM 2020 N N . ALA A 1 266 ? 14.621 -1.722 -13.452 1.00 91.69 266 ALA A N 1
ATOM 2021 C CA . ALA A 1 266 ? 14.029 -0.393 -13.521 1.00 91.69 266 ALA A CA 1
ATOM 2022 C C . ALA A 1 266 ? 13.716 0.174 -12.124 1.00 91.69 266 ALA A C 1
ATOM 2024 O O . ALA A 1 266 ? 13.632 -0.542 -11.125 1.00 91.69 266 ALA A O 1
ATOM 2025 N N . PHE A 1 267 ? 13.482 1.483 -12.057 1.00 93.94 267 PHE A N 1
ATOM 2026 C CA . PHE A 1 267 ? 13.024 2.155 -10.844 1.00 93.94 267 PHE A CA 1
ATOM 2027 C C . PHE A 1 267 ? 11.708 2.874 -11.110 1.00 93.94 267 PHE A C 1
ATOM 2029 O O . PHE A 1 267 ? 11.562 3.568 -12.115 1.00 93.94 267 PHE A O 1
ATOM 2036 N N . TRP A 1 268 ? 10.770 2.733 -10.181 1.00 94.50 268 TRP A N 1
ATOM 2037 C CA . TRP A 1 268 ? 9.540 3.506 -10.140 1.00 94.50 268 TRP A CA 1
ATOM 2038 C C . TRP A 1 268 ? 9.672 4.575 -9.056 1.00 94.50 268 TRP A C 1
ATOM 2040 O O . TRP A 1 268 ? 9.957 4.259 -7.900 1.00 94.50 268 TRP A O 1
ATOM 2050 N N . ILE A 1 269 ? 9.475 5.839 -9.423 1.00 94.06 269 ILE A N 1
ATOM 2051 C CA . ILE A 1 269 ? 9.487 6.975 -8.497 1.00 94.06 269 ILE A CA 1
ATOM 2052 C C . ILE A 1 269 ? 8.285 7.861 -8.805 1.00 94.06 269 ILE A C 1
ATOM 2054 O O . ILE A 1 269 ? 8.096 8.293 -9.942 1.00 94.06 269 ILE A O 1
ATOM 2058 N N . ASP A 1 270 ? 7.458 8.111 -7.796 1.00 91.12 270 ASP A N 1
ATOM 2059 C CA . ASP A 1 270 ? 6.166 8.795 -7.925 1.00 91.12 270 ASP A CA 1
ATOM 2060 C C . ASP A 1 270 ? 6.273 10.126 -8.681 1.00 91.12 270 ASP A C 1
ATOM 2062 O O . ASP A 1 270 ? 5.495 10.406 -9.593 1.00 91.12 270 ASP A O 1
ATOM 2066 N N . ALA A 1 271 ? 7.309 10.900 -8.368 1.00 91.25 271 ALA A N 1
ATOM 2067 C CA . ALA A 1 271 ? 7.577 12.203 -8.935 1.00 91.25 271 ALA A CA 1
ATOM 2068 C C . ALA A 1 271 ? 7.890 12.183 -10.430 1.00 91.25 271 ALA A C 1
ATOM 2070 O O . ALA A 1 271 ? 7.913 13.264 -11.004 1.00 91.25 271 ALA A O 1
ATOM 2071 N N . LEU A 1 272 ? 8.146 11.024 -11.049 1.00 90.25 272 LEU A N 1
ATOM 2072 C CA . LEU A 1 272 ? 8.359 10.867 -12.497 1.00 90.25 272 LEU A CA 1
ATOM 2073 C C . LEU A 1 272 ? 7.329 9.937 -13.152 1.00 90.25 272 LEU A C 1
ATOM 2075 O O . LEU A 1 272 ? 7.036 10.097 -14.333 1.00 90.25 272 LEU A O 1
ATOM 2079 N N . CYS A 1 273 ? 6.806 8.962 -12.407 1.00 90.31 273 CYS A N 1
ATOM 2080 C CA . CYS A 1 273 ? 5.979 7.886 -12.947 1.00 90.31 273 CYS A CA 1
ATOM 2081 C C . CYS A 1 273 ? 4.472 8.102 -12.747 1.00 90.31 273 CYS A C 1
ATOM 2083 O O . CYS A 1 273 ? 3.683 7.434 -13.411 1.00 90.31 273 CYS A O 1
ATOM 2085 N N . VAL A 1 274 ? 4.050 9.011 -11.860 1.00 89.69 274 VAL A N 1
ATOM 2086 C CA . VAL A 1 274 ? 2.630 9.368 -11.710 1.00 89.69 274 VAL A CA 1
ATOM 2087 C C . VAL A 1 274 ? 2.279 10.479 -12.703 1.00 89.69 274 VAL A C 1
ATOM 2089 O O . VAL A 1 274 ? 2.944 11.521 -12.691 1.00 89.69 274 VAL A O 1
ATOM 2092 N N . PRO A 1 275 ? 1.214 10.326 -13.517 1.00 87.00 275 PRO A N 1
ATOM 2093 C CA . PRO A 1 275 ? 0.764 11.383 -14.413 1.00 87.00 275 PRO A CA 1
ATOM 2094 C C . PRO A 1 275 ? 0.554 12.713 -13.679 1.00 87.00 275 PRO A C 1
ATOM 2096 O O . PRO A 1 275 ? -0.087 12.790 -12.624 1.00 87.00 275 PRO A O 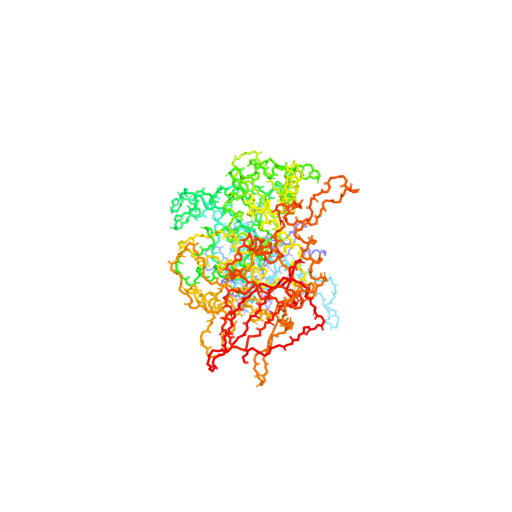1
ATOM 2099 N N . TYR A 1 276 ? 1.118 13.784 -14.232 1.00 82.00 276 TYR A N 1
ATOM 2100 C CA . TYR A 1 276 ? 1.059 15.104 -13.605 1.00 82.00 276 TYR A CA 1
ATOM 2101 C C . TYR A 1 276 ? -0.249 15.834 -13.870 1.00 82.00 276 TYR A C 1
ATOM 2103 O O . TYR A 1 276 ? -0.717 16.565 -12.999 1.00 82.00 276 TYR A O 1
ATOM 2111 N N . ALA A 1 277 ? -0.808 15.661 -15.070 1.00 81.88 277 ALA A N 1
ATOM 2112 C CA . ALA A 1 277 ? -2.060 16.291 -15.445 1.00 81.88 277 ALA A CA 1
ATOM 2113 C C . ALA A 1 277 ? -3.164 15.820 -14.496 1.00 81.88 277 ALA A C 1
ATOM 2115 O O . ALA A 1 277 ? -3.368 14.619 -14.311 1.00 81.88 277 ALA A O 1
ATOM 2116 N N . ASP A 1 278 ? -3.851 16.778 -13.879 1.00 81.38 278 ASP A N 1
ATOM 2117 C CA . ASP A 1 278 ? -5.008 16.473 -13.055 1.00 81.38 278 ASP A CA 1
ATOM 2118 C C . ASP A 1 278 ? -6.102 15.878 -13.946 1.00 81.38 278 ASP A C 1
ATOM 2120 O O . ASP A 1 278 ? -6.479 16.467 -14.962 1.00 81.38 278 ASP A O 1
ATOM 2124 N N . GLY A 1 279 ? -6.554 14.671 -13.617 1.00 85.06 279 GLY A N 1
ATOM 2125 C CA . GLY A 1 279 ? -7.453 13.922 -14.482 1.00 85.06 279 GLY A CA 1
ATOM 2126 C C . GLY A 1 279 ? -7.468 12.417 -14.212 1.00 85.06 279 GLY A C 1
ATOM 2127 O O . GLY A 1 279 ? -6.751 11.930 -13.332 1.00 85.06 279 GLY A O 1
ATOM 2128 N N . PRO A 1 280 ? -8.291 11.672 -14.973 1.00 85.31 280 PRO A N 1
ATOM 2129 C CA . PRO A 1 280 ? -8.564 10.258 -14.730 1.00 85.31 280 PRO A CA 1
ATOM 2130 C C . PRO A 1 280 ? -7.312 9.382 -14.630 1.00 85.31 280 PRO A C 1
ATOM 2132 O O . PRO A 1 280 ? -7.250 8.529 -13.752 1.00 85.31 280 PRO A O 1
ATOM 2135 N N . ASP A 1 281 ? -6.293 9.626 -15.456 1.00 85.88 281 ASP A N 1
ATOM 2136 C CA . ASP A 1 281 ? -5.069 8.815 -15.464 1.00 85.88 281 ASP A CA 1
ATOM 2137 C C . ASP A 1 281 ? -4.267 8.970 -14.165 1.00 85.88 281 ASP A C 1
ATOM 2139 O O . ASP A 1 281 ? -3.776 7.989 -13.601 1.00 85.88 281 ASP A O 1
ATOM 2143 N N . ARG A 1 282 ? -4.177 10.199 -13.635 1.00 89.06 282 ARG A N 1
ATOM 2144 C CA . ARG A 1 282 ? -3.518 10.480 -12.354 1.00 89.06 282 ARG A CA 1
ATOM 2145 C C . ARG A 1 282 ? -4.259 9.806 -11.206 1.00 89.06 282 ARG A C 1
ATOM 2147 O O . ARG A 1 282 ? -3.636 9.090 -10.428 1.00 89.06 282 ARG A O 1
ATOM 2154 N N . TYR A 1 283 ? -5.574 10.008 -11.106 1.00 90.38 283 TYR A N 1
ATOM 2155 C CA . TYR A 1 283 ? -6.374 9.408 -10.032 1.00 90.38 283 TYR A CA 1
ATOM 2156 C C . TYR A 1 283 ? -6.412 7.882 -10.135 1.00 90.38 283 TYR A C 1
ATOM 2158 O O . TYR A 1 283 ? -6.232 7.209 -9.126 1.00 90.38 283 TYR A O 1
ATOM 2166 N N . GLY A 1 284 ? -6.541 7.328 -11.342 1.00 90.50 284 GLY A N 1
ATOM 2167 C CA . GLY A 1 284 ? -6.468 5.887 -11.578 1.00 90.50 284 GLY A CA 1
ATOM 2168 C C . GLY A 1 284 ? -5.120 5.296 -11.161 1.00 90.50 284 GLY A C 1
ATOM 2169 O O . GLY A 1 284 ? -5.085 4.231 -10.544 1.00 90.50 284 GLY A O 1
ATOM 2170 N N . THR A 1 285 ? -4.018 6.015 -11.406 1.00 91.25 285 THR A N 1
ATOM 2171 C CA . THR A 1 285 ? -2.681 5.626 -10.926 1.00 91.25 285 THR A CA 1
ATOM 2172 C C . THR A 1 285 ? -2.604 5.670 -9.398 1.00 91.25 285 THR A C 1
ATOM 2174 O O . THR A 1 285 ? -2.175 4.696 -8.784 1.00 91.25 285 THR A O 1
ATOM 2177 N N . LEU A 1 286 ? -3.069 6.757 -8.771 1.00 93.19 286 LEU A N 1
ATOM 2178 C CA . LEU A 1 286 ? -3.057 6.923 -7.310 1.00 93.19 286 LEU A CA 1
ATOM 2179 C C . LEU A 1 286 ? -3.929 5.885 -6.584 1.00 93.19 286 LEU A C 1
ATOM 2181 O O . LEU A 1 286 ? -3.556 5.403 -5.518 1.00 93.19 286 LEU A O 1
ATOM 2185 N N . GLU A 1 287 ? -5.068 5.506 -7.162 1.00 94.31 287 GLU A N 1
ATOM 2186 C CA . GLU A 1 287 ? -5.920 4.427 -6.649 1.00 94.31 287 GLU A CA 1
ATOM 2187 C C . GLU A 1 287 ? -5.304 3.035 -6.856 1.00 94.31 287 GLU A C 1
ATOM 2189 O O . GLU A 1 287 ? -5.669 2.093 -6.158 1.00 94.31 287 GLU A O 1
ATOM 2194 N N . SER A 1 288 ? -4.356 2.901 -7.788 1.00 92.56 288 SER A N 1
ATOM 2195 C CA . SER A 1 288 ? -3.669 1.643 -8.115 1.00 92.56 288 SER A CA 1
ATOM 2196 C C . SER A 1 288 ? -2.304 1.500 -7.430 1.00 92.56 288 SER A C 1
ATOM 2198 O O . SER A 1 288 ? -1.554 0.575 -7.738 1.00 92.56 288 SER A O 1
ATOM 2200 N N . MET A 1 289 ? -1.960 2.377 -6.483 1.00 92.75 289 MET A N 1
ATOM 2201 C CA . MET A 1 289 ? -0.659 2.349 -5.801 1.00 92.75 289 MET A CA 1
ATOM 2202 C C . MET A 1 289 ? -0.396 1.027 -5.067 1.00 92.75 289 MET A C 1
ATOM 2204 O O . MET A 1 289 ? 0.720 0.510 -5.120 1.00 92.75 289 MET A O 1
ATOM 2208 N N . GLY A 1 290 ? -1.425 0.420 -4.463 1.00 92.50 290 GLY A N 1
ATOM 2209 C CA . GLY A 1 290 ? -1.315 -0.905 -3.839 1.00 92.50 290 GLY A CA 1
ATOM 2210 C C . GLY A 1 290 ? -0.866 -1.993 -4.818 1.00 92.50 290 GLY A C 1
ATOM 2211 O O . GLY A 1 290 ? 0.026 -2.787 -4.507 1.00 92.50 290 GLY A O 1
ATOM 2212 N N . HIS A 1 291 ? -1.403 -1.967 -6.043 1.00 91.31 291 HIS A N 1
ATOM 2213 C CA . HIS A 1 291 ? -0.967 -2.840 -7.131 1.00 91.31 291 HIS A CA 1
ATOM 2214 C C . HIS A 1 291 ? 0.508 -2.606 -7.483 1.00 91.31 291 HIS A C 1
ATOM 2216 O O . HIS A 1 291 ? 1.287 -3.560 -7.493 1.00 91.31 291 HIS A O 1
ATOM 2222 N N . ILE A 1 292 ? 0.903 -1.346 -7.698 1.00 91.81 292 ILE A N 1
ATOM 2223 C CA . ILE A 1 292 ? 2.270 -0.960 -8.090 1.00 91.81 292 ILE A CA 1
ATOM 2224 C C . ILE A 1 292 ? 3.298 -1.459 -7.064 1.00 91.81 292 ILE A C 1
ATOM 2226 O O . ILE A 1 292 ? 4.242 -2.160 -7.433 1.00 91.81 292 ILE A O 1
ATOM 2230 N N . TYR A 1 293 ? 3.094 -1.176 -5.773 1.00 92.88 293 TYR A N 1
ATOM 2231 C CA . TYR A 1 293 ? 4.019 -1.620 -4.725 1.00 92.88 293 TYR A CA 1
ATOM 2232 C C . TYR A 1 293 ? 4.065 -3.150 -4.581 1.00 92.88 293 TYR A C 1
ATOM 2234 O O . TYR A 1 293 ? 5.134 -3.700 -4.319 1.00 92.88 293 TYR A O 1
ATOM 2242 N N . SER A 1 294 ? 2.938 -3.845 -4.785 1.00 91.19 294 SER A N 1
ATOM 2243 C CA . SER A 1 294 ? 2.877 -5.317 -4.719 1.00 91.19 294 SER A CA 1
ATOM 2244 C C . SER A 1 294 ? 3.535 -6.023 -5.912 1.00 91.19 294 SER A C 1
ATOM 2246 O O . SER A 1 294 ? 3.967 -7.180 -5.803 1.00 91.19 294 SER A O 1
ATOM 2248 N N . ALA A 1 295 ? 3.617 -5.336 -7.054 1.00 89.81 295 ALA A N 1
ATOM 2249 C CA . ALA A 1 295 ? 4.265 -5.823 -8.265 1.00 89.81 295 ALA A CA 1
ATOM 2250 C C . ALA A 1 295 ? 5.791 -5.643 -8.224 1.00 89.81 295 ALA A C 1
ATOM 2252 O O . ALA A 1 295 ? 6.505 -6.461 -8.804 1.00 89.81 295 ALA A O 1
ATOM 2253 N N . ALA A 1 296 ? 6.283 -4.626 -7.509 1.00 91.69 296 ALA A N 1
ATOM 2254 C CA . ALA A 1 296 ? 7.705 -4.318 -7.407 1.00 91.69 296 ALA A CA 1
ATOM 2255 C C . ALA A 1 296 ? 8.529 -5.443 -6.748 1.00 91.69 296 ALA A C 1
ATOM 2257 O O . ALA A 1 296 ? 8.088 -6.124 -5.816 1.00 91.69 296 ALA A O 1
ATOM 2258 N N . GLU A 1 297 ? 9.784 -5.581 -7.177 1.00 91.25 297 GLU A N 1
ATOM 2259 C CA . GLU A 1 297 ? 10.768 -6.493 -6.578 1.00 91.25 297 GLU A CA 1
ATOM 2260 C C . GLU A 1 297 ? 11.106 -6.099 -5.135 1.00 91.25 297 GLU A C 1
ATOM 2262 O O . GLU A 1 297 ? 11.311 -6.949 -4.262 1.00 91.25 297 GLU A O 1
ATOM 2267 N N . SER A 1 298 ? 11.153 -4.791 -4.873 1.00 92.69 298 SER A N 1
ATOM 2268 C CA . SER A 1 298 ? 11.266 -4.234 -3.529 1.00 92.69 298 SER A CA 1
ATOM 2269 C C . SER A 1 298 ? 10.764 -2.798 -3.469 1.00 92.69 298 SER A C 1
ATOM 2271 O O . SER A 1 298 ? 10.799 -2.078 -4.468 1.00 92.69 298 SER A O 1
ATOM 2273 N N . VAL A 1 299 ? 10.433 -2.352 -2.262 1.00 95.25 299 VAL A N 1
ATOM 2274 C CA . VAL A 1 299 ? 10.278 -0.934 -1.932 1.00 95.25 299 VAL A CA 1
ATOM 2275 C C . VAL A 1 299 ? 11.529 -0.476 -1.181 1.00 95.25 299 VAL A C 1
ATOM 2277 O O . VAL A 1 299 ? 11.904 -1.060 -0.161 1.00 95.25 299 VAL A O 1
ATOM 2280 N N . ILE A 1 300 ? 12.199 0.542 -1.718 1.00 95.50 300 ILE A N 1
ATOM 2281 C CA . ILE A 1 300 ? 13.401 1.156 -1.151 1.00 95.50 300 ILE A CA 1
ATOM 2282 C C . ILE A 1 300 ? 12.998 2.495 -0.542 1.00 95.50 300 ILE A C 1
ATOM 2284 O O . ILE A 1 300 ? 12.627 3.429 -1.250 1.00 95.50 300 ILE A O 1
ATOM 2288 N N . ILE A 1 301 ? 13.076 2.575 0.778 1.00 95.69 301 ILE A N 1
ATOM 2289 C CA . ILE A 1 301 ? 12.702 3.742 1.566 1.00 95.69 301 ILE A CA 1
ATOM 2290 C C . ILE A 1 301 ? 13.954 4.562 1.844 1.00 95.69 301 ILE A C 1
ATOM 2292 O O . ILE A 1 301 ? 14.915 4.083 2.454 1.00 95.69 301 ILE A O 1
ATOM 2296 N N . ILE A 1 302 ? 13.933 5.811 1.397 1.00 94.00 302 ILE A N 1
ATOM 2297 C CA . ILE A 1 302 ? 15.045 6.740 1.540 1.00 94.00 302 ILE A CA 1
ATOM 2298 C C . ILE A 1 302 ? 14.821 7.615 2.775 1.00 94.00 302 ILE A C 1
ATOM 2300 O O . ILE A 1 302 ? 14.023 8.556 2.756 1.00 94.00 302 ILE A O 1
ATOM 2304 N N . ILE A 1 303 ? 15.554 7.312 3.847 1.00 91.50 303 ILE A N 1
ATOM 2305 C CA . ILE A 1 303 ? 15.510 8.046 5.117 1.00 91.50 303 ILE A CA 1
ATOM 2306 C C . ILE A 1 303 ? 16.412 9.276 5.040 1.00 91.50 303 ILE A C 1
ATOM 2308 O O . ILE A 1 303 ? 17.551 9.211 4.568 1.00 91.50 303 ILE A O 1
ATOM 2312 N N . GLN A 1 304 ? 15.895 10.408 5.514 1.00 86.69 304 GLN A N 1
ATOM 2313 C CA . GLN A 1 304 ? 16.579 11.696 5.432 1.00 86.69 304 GLN A CA 1
ATOM 2314 C C . GLN A 1 304 ? 17.288 12.075 6.735 1.00 86.69 304 GLN A C 1
ATOM 2316 O O . GLN A 1 304 ? 17.143 11.426 7.772 1.00 86.69 304 GLN A O 1
ATOM 2321 N N . ASP A 1 305 ? 18.081 13.144 6.681 1.00 84.44 305 ASP A N 1
ATOM 2322 C CA . ASP A 1 305 ? 18.605 13.786 7.882 1.00 84.44 305 ASP A CA 1
ATOM 2323 C C . ASP A 1 305 ? 17.473 14.365 8.746 1.00 84.44 305 ASP A C 1
ATOM 2325 O O . ASP A 1 305 ? 16.539 14.961 8.201 1.00 84.44 305 ASP A O 1
ATOM 2329 N N . PRO A 1 306 ? 17.566 14.263 10.086 1.00 88.38 306 PRO A N 1
ATOM 2330 C CA . PRO A 1 306 ? 18.637 13.631 10.874 1.00 88.38 306 PRO A CA 1
ATOM 2331 C C . PRO A 1 306 ? 18.395 12.140 11.211 1.00 88.38 306 PRO A C 1
ATOM 2333 O O . PRO A 1 306 ? 19.192 11.538 11.929 1.00 88.38 306 PRO A O 1
ATOM 2336 N N . ALA A 1 307 ? 17.310 11.538 10.719 1.00 88.38 307 ALA A N 1
ATOM 2337 C CA . ALA A 1 307 ? 16.835 10.208 11.113 1.00 88.38 307 ALA A CA 1
ATOM 2338 C C . ALA A 1 307 ? 17.708 9.035 10.623 1.00 88.38 307 ALA A C 1
ATOM 2340 O O . ALA A 1 307 ? 17.640 7.937 11.175 1.00 88.38 307 ALA A O 1
ATOM 2341 N N . TRP A 1 308 ? 18.554 9.239 9.610 1.00 86.50 308 TRP A N 1
ATOM 2342 C CA . TRP A 1 308 ? 19.298 8.161 8.947 1.00 86.50 308 TRP A CA 1
ATOM 2343 C C . TRP A 1 308 ? 20.273 7.380 9.841 1.00 86.50 308 TRP A C 1
ATOM 2345 O O . TRP A 1 308 ? 20.667 6.280 9.466 1.00 86.50 308 TRP A O 1
ATOM 2355 N N . LYS A 1 309 ? 20.664 7.886 11.019 1.00 86.38 309 LYS A N 1
ATOM 2356 C CA . LYS A 1 309 ? 21.572 7.168 11.937 1.00 86.38 309 LYS A CA 1
ATOM 2357 C C . LYS A 1 309 ? 21.060 5.786 12.340 1.00 86.38 309 LYS A C 1
ATOM 2359 O O . LYS A 1 309 ? 21.866 4.898 12.606 1.00 86.38 309 LYS A O 1
ATOM 2364 N N . ILE A 1 310 ? 19.743 5.571 12.324 1.00 89.00 310 ILE A N 1
ATOM 2365 C CA . ILE A 1 310 ? 19.171 4.232 12.504 1.00 89.00 310 ILE A CA 1
ATOM 2366 C C . ILE A 1 310 ? 19.726 3.226 11.493 1.00 89.00 310 ILE A C 1
ATOM 2368 O O . ILE A 1 310 ? 19.893 2.063 11.835 1.00 89.00 310 ILE A O 1
ATOM 2372 N N . ILE A 1 311 ? 20.068 3.653 10.274 1.00 88.94 311 ILE A N 1
ATOM 2373 C CA . ILE A 1 311 ? 20.675 2.790 9.259 1.00 88.94 311 ILE A CA 1
ATOM 2374 C C . ILE A 1 311 ? 22.032 2.280 9.747 1.00 88.94 311 ILE A C 1
ATOM 2376 O O . ILE A 1 311 ? 22.304 1.088 9.624 1.00 88.94 311 ILE A O 1
ATOM 2380 N N . LEU A 1 312 ? 22.856 3.137 10.359 1.00 84.75 312 LEU A N 1
ATOM 2381 C CA . LEU A 1 312 ? 24.137 2.720 10.935 1.00 84.75 312 LEU A CA 1
ATOM 2382 C C . LEU A 1 312 ? 23.925 1.704 12.056 1.00 84.75 312 LEU A C 1
ATOM 2384 O O . LEU A 1 312 ? 24.478 0.606 11.998 1.00 84.75 312 LEU A O 1
ATOM 2388 N N . GLU A 1 313 ? 23.068 2.026 13.023 1.00 86.75 313 GLU A N 1
ATOM 2389 C CA . GLU A 1 313 ? 22.818 1.157 14.177 1.00 86.75 313 GLU A CA 1
ATOM 2390 C C . GLU A 1 313 ? 22.197 -0.180 13.769 1.00 86.75 313 GLU A C 1
ATOM 2392 O O . GLU A 1 313 ? 22.650 -1.242 14.203 1.00 86.75 313 GLU A O 1
ATOM 2397 N N . ALA A 1 314 ? 21.215 -0.152 12.871 1.00 86.81 314 ALA A N 1
ATOM 2398 C CA . ALA A 1 314 ? 20.562 -1.345 12.358 1.00 86.81 314 ALA A CA 1
ATOM 2399 C C . ALA A 1 314 ? 21.491 -2.178 11.462 1.00 86.81 314 ALA A C 1
ATOM 2401 O O . ALA A 1 314 ? 21.324 -3.398 11.411 1.00 86.81 314 ALA A O 1
ATOM 2402 N N . SER A 1 315 ? 22.482 -1.568 10.800 1.00 81.88 315 SER A N 1
ATOM 2403 C CA . SER A 1 315 ? 23.526 -2.280 10.045 1.00 81.88 315 SER A CA 1
ATOM 2404 C C . SER A 1 315 ? 24.628 -2.875 10.934 1.00 81.88 315 SER A C 1
ATOM 2406 O O . SER A 1 315 ? 25.311 -3.810 10.518 1.00 81.88 315 SER A O 1
ATOM 2408 N N . SER A 1 316 ? 24.785 -2.380 12.165 1.00 77.25 316 SER A N 1
ATOM 2409 C CA . SER A 1 316 ? 25.857 -2.796 13.070 1.00 77.25 316 SER A CA 1
ATOM 2410 C C . SER A 1 316 ? 25.602 -4.171 13.705 1.00 77.25 316 SER A C 1
ATOM 2412 O O . SER A 1 316 ? 24.477 -4.514 14.075 1.00 77.25 316 SER A O 1
ATOM 2414 N N . GLY A 1 317 ? 26.665 -4.975 13.834 1.00 69.94 317 GLY A N 1
ATOM 2415 C CA . GLY A 1 317 ? 26.665 -6.234 14.587 1.00 69.94 317 GLY A CA 1
ATOM 2416 C C . GLY A 1 317 ? 25.624 -7.283 14.158 1.00 69.94 317 GLY A C 1
ATOM 2417 O O . GLY A 1 317 ? 24.994 -7.211 13.097 1.00 69.94 317 GLY A O 1
ATOM 2418 N N . THR A 1 318 ? 25.451 -8.303 15.002 1.00 70.19 318 THR A N 1
ATOM 2419 C CA . THR A 1 318 ? 24.411 -9.339 14.850 1.00 70.19 318 THR A CA 1
ATOM 2420 C C . THR A 1 318 ? 23.061 -8.909 15.426 1.00 70.19 318 THR A C 1
ATOM 2422 O O . THR A 1 318 ? 22.029 -9.316 14.899 1.00 70.19 318 THR A O 1
ATOM 2425 N N . THR A 1 319 ? 23.064 -8.051 16.452 1.00 68.75 319 THR A N 1
ATOM 2426 C CA . THR A 1 319 ? 21.866 -7.476 17.080 1.00 68.75 319 THR A CA 1
ATOM 2427 C C . THR A 1 319 ? 21.968 -5.951 17.045 1.00 68.75 319 THR A C 1
ATOM 2429 O O . THR A 1 319 ? 23.004 -5.438 17.472 1.00 68.75 319 THR A O 1
ATOM 2432 N N . PRO A 1 320 ? 20.930 -5.223 16.584 1.00 73.56 320 PRO A N 1
ATOM 2433 C CA . PRO A 1 320 ? 20.951 -3.764 16.564 1.00 73.56 320 PRO A CA 1
ATOM 2434 C C . PRO A 1 320 ? 21.194 -3.157 17.952 1.00 73.56 320 PRO A C 1
ATOM 2436 O O . PRO A 1 320 ? 20.664 -3.642 18.957 1.00 73.56 320 PRO A O 1
ATOM 2439 N N . GLY A 1 321 ? 21.963 -2.069 17.998 1.00 80.81 321 GLY A N 1
ATOM 2440 C CA . GLY A 1 321 ? 22.069 -1.211 19.176 1.00 80.81 321 GLY A CA 1
ATOM 2441 C C . GLY A 1 321 ? 20.745 -0.507 19.499 1.00 80.81 321 GLY A C 1
ATOM 2442 O O . GLY A 1 321 ? 19.840 -0.427 18.668 1.00 80.81 321 GLY A O 1
ATOM 2443 N N . ALA A 1 322 ? 20.622 0.000 20.731 1.00 88.19 322 ALA A N 1
ATOM 2444 C CA . ALA A 1 322 ? 19.521 0.890 21.096 1.00 88.19 322 ALA A CA 1
ATOM 2445 C C . ALA A 1 322 ? 19.901 2.329 20.750 1.00 88.19 322 ALA A C 1
ATOM 2447 O O . ALA A 1 322 ? 20.962 2.794 21.174 1.00 88.19 322 ALA A O 1
ATOM 2448 N N . LEU A 1 323 ? 19.013 3.024 20.047 1.00 92.81 323 LEU A N 1
ATOM 2449 C CA . LEU A 1 323 ? 19.189 4.423 19.679 1.00 92.81 323 LEU A CA 1
ATOM 2450 C C . LEU A 1 323 ? 19.285 5.327 20.913 1.00 92.81 323 LEU A C 1
ATOM 2452 O O . LEU A 1 323 ? 18.762 5.020 21.993 1.00 92.81 323 LEU A O 1
ATOM 2456 N N . SER A 1 324 ? 19.956 6.467 20.744 1.00 93.19 324 SER A N 1
ATOM 2457 C CA . SER A 1 324 ? 19.903 7.543 21.731 1.00 93.19 324 SER A CA 1
ATOM 2458 C C . SER A 1 324 ? 18.504 8.171 21.765 1.00 93.19 324 SER A C 1
ATOM 2460 O O . SER A 1 324 ? 17.716 8.016 20.833 1.00 93.19 324 SER A O 1
ATOM 2462 N N . TYR A 1 325 ? 18.184 8.900 22.838 1.00 94.44 325 TYR A N 1
ATOM 2463 C CA . TYR A 1 325 ? 16.907 9.615 22.924 1.00 94.44 325 TYR A CA 1
ATOM 2464 C C . TYR A 1 325 ? 16.746 10.635 21.786 1.00 94.44 325 TYR A C 1
ATOM 2466 O O . TYR A 1 325 ? 15.682 10.690 21.180 1.00 94.44 325 TYR A O 1
ATOM 2474 N N . ASP A 1 326 ? 17.808 11.371 21.447 1.00 94.75 326 ASP A N 1
ATOM 2475 C CA . ASP A 1 326 ? 17.783 12.368 20.369 1.00 94.75 326 ASP A CA 1
ATOM 2476 C C . ASP A 1 326 ? 17.553 11.717 18.998 1.00 94.75 326 ASP A C 1
ATOM 2478 O O . ASP A 1 326 ? 16.798 12.240 18.180 1.00 94.75 326 ASP A O 1
ATOM 2482 N N . ASP A 1 327 ? 18.144 10.543 18.754 1.00 93.94 327 ASP A N 1
ATOM 2483 C CA . ASP A 1 327 ? 17.934 9.810 17.501 1.00 93.94 327 ASP A CA 1
ATOM 2484 C C . ASP A 1 327 ? 16.525 9.187 17.439 1.00 93.94 327 ASP A C 1
ATOM 2486 O O . ASP A 1 327 ? 15.913 9.142 16.373 1.00 93.94 327 ASP A O 1
ATOM 2490 N N . MET A 1 328 ? 15.962 8.758 18.576 1.00 95.44 328 MET A N 1
ATOM 2491 C CA . MET A 1 328 ? 14.550 8.356 18.649 1.00 95.44 328 MET A CA 1
ATOM 2492 C C . MET A 1 328 ? 13.614 9.543 18.387 1.00 95.44 328 MET A C 1
ATOM 2494 O O . MET A 1 328 ? 12.648 9.393 17.647 1.00 95.44 328 MET A O 1
ATOM 2498 N N . GLN A 1 329 ? 13.904 10.725 18.937 1.00 95.81 329 GLN A N 1
ATOM 2499 C CA . GLN A 1 329 ? 13.141 11.950 18.666 1.00 95.81 329 GLN A CA 1
ATOM 2500 C C . GLN A 1 329 ? 13.237 12.371 17.190 1.00 95.81 329 GLN A C 1
ATOM 2502 O O . GLN A 1 329 ? 12.247 12.808 16.605 1.00 95.81 329 GLN A O 1
ATOM 2507 N N . ALA A 1 330 ? 14.398 12.178 16.555 1.00 94.44 330 ALA A N 1
ATOM 2508 C CA . ALA A 1 330 ? 14.557 12.387 15.119 1.00 94.44 330 ALA A CA 1
ATOM 2509 C C . ALA A 1 330 ? 13.644 11.470 14.286 1.00 94.44 330 ALA A C 1
ATOM 2511 O O . ALA A 1 330 ? 13.042 11.940 13.324 1.00 94.44 330 ALA A O 1
ATOM 2512 N N . LEU A 1 331 ? 13.514 10.190 14.659 1.00 93.81 331 LEU A N 1
ATOM 2513 C CA . LEU A 1 331 ? 12.601 9.256 13.988 1.00 93.81 331 LEU A CA 1
ATOM 2514 C C . LEU A 1 331 ? 11.127 9.554 14.288 1.00 93.81 331 LEU A C 1
ATOM 2516 O O . LEU A 1 331 ? 10.291 9.447 13.397 1.00 93.81 331 LEU A O 1
ATOM 2520 N N . GLU A 1 332 ? 10.800 9.938 15.522 1.00 93.88 332 GLU A N 1
ATOM 2521 C CA . GLU A 1 332 ? 9.439 10.314 15.926 1.00 93.88 332 GLU A CA 1
ATOM 2522 C C . GLU A 1 332 ? 8.899 11.475 15.078 1.00 93.88 332 GLU A C 1
ATOM 2524 O O . GLU A 1 332 ? 7.730 11.473 14.699 1.00 93.88 332 GLU A O 1
ATOM 2529 N N . GLY A 1 333 ? 9.760 12.439 14.737 1.00 92.69 333 GLY A N 1
ATOM 2530 C CA . GLY A 1 333 ? 9.436 13.563 13.856 1.00 92.69 333 GLY A CA 1
ATOM 2531 C C . GLY A 1 333 ? 9.691 13.319 12.365 1.00 92.69 333 GLY A C 1
ATOM 2532 O O . GLY A 1 333 ? 9.514 14.249 11.571 1.00 92.69 333 GLY A O 1
ATOM 2533 N N . ASP A 1 334 ? 10.131 12.123 11.961 1.00 93.25 334 ASP A N 1
ATOM 2534 C CA . ASP A 1 334 ? 10.455 11.852 10.563 1.00 93.25 334 ASP A CA 1
ATOM 2535 C C . ASP A 1 334 ? 9.189 11.881 9.695 1.00 93.25 334 ASP A C 1
ATOM 2537 O O . ASP A 1 334 ? 8.158 11.260 9.979 1.00 93.25 334 ASP A O 1
ATOM 2541 N N . LYS A 1 335 ? 9.263 12.636 8.599 1.00 92.50 335 LYS A N 1
ATOM 2542 C CA . LYS A 1 335 ? 8.115 12.877 7.721 1.00 92.50 335 LYS A CA 1
ATOM 2543 C C . LYS A 1 335 ? 7.665 11.638 6.963 1.00 92.50 335 LYS A C 1
ATOM 2545 O O . LYS A 1 335 ? 6.490 11.557 6.620 1.00 92.50 335 LYS A O 1
ATOM 2550 N N . TRP A 1 336 ? 8.568 10.705 6.667 1.00 93.62 336 TRP A N 1
ATOM 2551 C CA . TRP A 1 336 ? 8.169 9.448 6.056 1.00 93.62 336 TRP A CA 1
ATOM 2552 C C . TRP A 1 336 ? 7.467 8.608 7.116 1.00 93.62 336 TRP A C 1
ATOM 2554 O O . TRP A 1 336 ? 6.302 8.278 6.943 1.00 93.62 336 TRP A O 1
ATOM 2564 N N . ILE A 1 337 ? 8.086 8.371 8.275 1.00 91.94 337 ILE A N 1
ATOM 2565 C CA . ILE A 1 337 ? 7.496 7.532 9.338 1.00 91.94 337 ILE A CA 1
ATOM 2566 C C . ILE A 1 337 ? 6.084 8.005 9.721 1.00 91.94 337 ILE A C 1
ATOM 2568 O O . ILE A 1 337 ? 5.160 7.190 9.826 1.00 91.94 337 ILE A O 1
ATOM 2572 N N . THR A 1 338 ? 5.905 9.319 9.858 1.00 92.25 338 THR A N 1
ATOM 2573 C CA . THR A 1 338 ? 4.622 9.947 10.204 1.00 92.25 338 THR A CA 1
ATOM 2574 C C . THR A 1 338 ? 3.606 9.970 9.060 1.00 92.25 338 THR A C 1
ATOM 2576 O O . THR A 1 338 ? 2.435 10.216 9.327 1.00 92.25 338 THR A O 1
ATOM 2579 N N . SER A 1 339 ? 3.988 9.745 7.803 1.00 93.38 339 SER A N 1
ATOM 2580 C CA . SER A 1 339 ? 3.105 9.879 6.634 1.00 93.38 339 SER A CA 1
ATOM 2581 C C . SER A 1 339 ? 2.063 8.761 6.534 1.00 93.38 339 SER A C 1
ATOM 2583 O O . SER A 1 339 ? 2.312 7.611 6.909 1.00 93.38 339 SER A O 1
ATOM 2585 N N . VAL A 1 340 ? 0.897 9.087 5.966 1.00 92.75 340 VAL A N 1
ATOM 2586 C CA . VAL A 1 340 ? -0.141 8.123 5.558 1.00 92.75 340 VAL A CA 1
ATOM 2587 C C . VAL A 1 340 ? 0.348 7.150 4.482 1.00 92.75 340 VAL A C 1
ATOM 2589 O O . VAL A 1 340 ? -0.042 5.986 4.492 1.00 92.75 340 VAL A O 1
ATOM 2592 N N . TRP A 1 341 ? 1.230 7.588 3.579 1.00 93.19 341 TRP A N 1
ATOM 2593 C CA . TRP A 1 341 ? 1.715 6.763 2.465 1.00 93.19 341 TRP A CA 1
ATOM 2594 C C . TRP A 1 341 ? 2.555 5.571 2.940 1.00 93.19 341 TRP A C 1
ATOM 2596 O O . TRP A 1 341 ? 2.482 4.492 2.361 1.00 93.19 341 TRP A O 1
ATOM 2606 N N . THR A 1 342 ? 3.246 5.728 4.066 1.00 92.75 342 THR A N 1
ATOM 2607 C CA . THR A 1 342 ? 4.143 4.728 4.655 1.00 92.75 342 THR A CA 1
ATOM 2608 C C . THR A 1 342 ? 3.496 3.380 4.905 1.00 92.75 342 THR A C 1
ATOM 2610 O O . THR A 1 342 ? 4.126 2.350 4.685 1.00 92.75 342 THR A O 1
ATOM 2613 N N . TYR A 1 343 ? 2.239 3.350 5.352 1.00 91.81 343 TYR A N 1
ATOM 2614 C CA . TYR A 1 343 ? 1.599 2.077 5.669 1.00 91.81 343 TYR A CA 1
ATOM 2615 C C . TYR A 1 343 ? 1.428 1.214 4.415 1.00 91.81 343 TYR A C 1
ATOM 2617 O O . TYR A 1 343 ? 1.885 0.075 4.402 1.00 91.81 343 TYR A O 1
ATOM 2625 N N . GLN A 1 344 ? 0.852 1.765 3.340 1.00 91.38 344 GLN A N 1
ATOM 2626 C CA . GLN A 1 344 ? 0.608 1.006 2.107 1.00 91.38 344 GLN A CA 1
ATOM 2627 C C . GLN A 1 344 ? 1.908 0.533 1.440 1.00 91.38 344 GLN A C 1
ATOM 2629 O O . GLN A 1 344 ? 1.943 -0.536 0.836 1.00 91.38 344 GLN A O 1
ATOM 2634 N N . GLU A 1 345 ? 2.969 1.335 1.543 1.00 92.44 345 GLU A N 1
ATOM 2635 C CA . GLU A 1 345 ? 4.284 1.020 0.993 1.00 92.44 345 GLU A CA 1
ATOM 2636 C C . GLU A 1 345 ? 4.883 -0.190 1.694 1.00 92.44 345 GLU A C 1
ATOM 2638 O O . GLU A 1 345 ? 5.377 -1.106 1.045 1.00 92.44 345 GLU A O 1
ATOM 2643 N N . LEU A 1 346 ? 4.786 -0.219 3.023 1.00 91.56 346 LEU A N 1
ATOM 2644 C CA . LEU A 1 346 ? 5.264 -1.330 3.833 1.00 91.56 346 LEU A CA 1
ATOM 2645 C C . LEU A 1 346 ? 4.428 -2.589 3.617 1.00 91.56 346 LEU A C 1
ATOM 2647 O O . LEU A 1 346 ? 4.979 -3.663 3.397 1.00 91.56 346 LEU A O 1
ATOM 2651 N N . VAL A 1 347 ? 3.102 -2.470 3.668 1.00 88.81 347 VAL A N 1
ATOM 2652 C CA . VAL A 1 347 ? 2.213 -3.637 3.686 1.00 88.81 347 VAL A CA 1
ATOM 2653 C C . VAL A 1 347 ? 2.075 -4.349 2.339 1.00 88.81 347 VAL A C 1
ATOM 2655 O O . VAL A 1 347 ? 1.672 -5.516 2.313 1.00 88.81 347 VAL A O 1
ATOM 2658 N N . ASN A 1 348 ? 2.406 -3.674 1.236 1.00 90.25 348 ASN A N 1
ATOM 2659 C CA . ASN A 1 348 ? 2.403 -4.263 -0.103 1.00 90.25 348 ASN A CA 1
ATOM 2660 C C . ASN A 1 348 ? 3.791 -4.697 -0.579 1.00 90.25 348 ASN A C 1
ATOM 2662 O O . ASN A 1 348 ? 3.885 -5.480 -1.521 1.00 90.25 348 ASN A O 1
ATOM 2666 N N . ALA A 1 349 ? 4.865 -4.220 0.050 1.00 90.50 349 ALA A N 1
ATOM 2667 C CA . ALA A 1 349 ? 6.219 -4.547 -0.368 1.00 90.50 349 ALA A CA 1
ATOM 2668 C C . ALA A 1 349 ? 6.531 -6.042 -0.206 1.00 90.50 349 ALA A C 1
ATOM 2670 O O . ALA A 1 349 ? 6.434 -6.601 0.885 1.00 90.50 349 ALA A O 1
ATOM 2671 N N . ARG A 1 350 ? 7.041 -6.670 -1.273 1.00 87.94 350 ARG A N 1
ATOM 2672 C CA . ARG A 1 350 ? 7.623 -8.026 -1.198 1.00 87.94 350 ARG A CA 1
ATOM 2673 C C . ARG A 1 350 ? 8.910 -8.053 -0.379 1.00 87.94 350 ARG A C 1
ATOM 2675 O O . ARG A 1 350 ? 9.180 -8.999 0.354 1.00 87.94 350 ARG A O 1
ATOM 2682 N N . LYS A 1 351 ? 9.726 -7.014 -0.548 1.00 90.19 351 LYS A N 1
ATOM 2683 C CA . LYS A 1 351 ? 10.976 -6.777 0.175 1.00 90.19 351 LYS A CA 1
ATOM 2684 C C . LYS A 1 351 ? 11.040 -5.304 0.533 1.00 90.19 351 LYS A C 1
ATOM 2686 O O . LYS A 1 351 ? 10.785 -4.452 -0.317 1.00 90.19 351 LYS A O 1
ATOM 2691 N N . ILE A 1 352 ? 11.410 -5.024 1.775 1.00 92.38 352 ILE A N 1
ATOM 2692 C CA . ILE A 1 352 ? 11.545 -3.666 2.294 1.00 92.38 352 ILE A CA 1
ATOM 2693 C C . ILE A 1 352 ? 13.020 -3.408 2.552 1.00 92.38 352 ILE A C 1
ATOM 2695 O O . ILE A 1 352 ? 13.672 -4.164 3.283 1.00 92.38 352 ILE A O 1
ATOM 2699 N N . HIS A 1 353 ? 13.528 -2.324 1.986 1.00 93.00 353 HIS A N 1
ATOM 2700 C CA . HIS A 1 353 ? 14.882 -1.857 2.220 1.00 93.00 353 HIS A CA 1
ATOM 2701 C C . HIS A 1 353 ? 14.871 -0.403 2.664 1.00 93.00 353 HIS A C 1
ATOM 2703 O O . HIS A 1 353 ? 14.079 0.390 2.171 1.00 93.00 353 HIS A O 1
ATOM 2709 N N . PHE A 1 354 ? 15.783 -0.057 3.561 1.00 93.25 354 PHE A N 1
ATOM 2710 C CA . PHE A 1 354 ? 16.021 1.308 3.994 1.00 93.25 354 PHE A CA 1
ATOM 2711 C C . PHE A 1 354 ? 17.432 1.734 3.596 1.00 93.25 354 PHE A C 1
ATOM 2713 O O . PHE A 1 354 ? 18.388 0.978 3.798 1.00 93.25 354 PHE A O 1
ATOM 2720 N N . ALA A 1 355 ? 17.554 2.942 3.056 1.00 91.75 355 ALA A N 1
ATOM 2721 C CA . ALA A 1 355 ? 18.822 3.553 2.671 1.00 91.75 355 ALA A CA 1
ATOM 2722 C C . ALA A 1 355 ? 18.845 5.044 3.063 1.00 91.75 355 ALA A C 1
ATOM 2724 O O . ALA A 1 355 ? 17.788 5.675 3.135 1.00 91.75 355 ALA A O 1
ATOM 2725 N N . PRO A 1 356 ? 20.019 5.630 3.343 1.00 90.19 356 PRO A N 1
ATOM 2726 C CA . PRO A 1 356 ? 20.135 7.043 3.690 1.00 90.19 356 PRO A CA 1
ATOM 2727 C C . PRO A 1 356 ? 20.130 7.933 2.433 1.00 90.19 356 PRO A C 1
ATOM 2729 O O . PRO A 1 356 ? 20.657 7.546 1.392 1.00 90.19 356 PRO A O 1
ATOM 2732 N N . ILE A 1 357 ? 19.616 9.166 2.530 1.00 85.12 357 ILE A N 1
ATOM 2733 C CA . ILE A 1 357 ? 19.645 10.157 1.426 1.00 85.12 357 ILE A CA 1
ATOM 2734 C C . ILE A 1 357 ? 21.017 10.839 1.218 1.00 85.12 357 ILE A C 1
ATOM 2736 O O . ILE A 1 357 ? 21.136 11.787 0.441 1.00 85.12 357 ILE A O 1
ATOM 2740 N N . HIS A 1 358 ? 22.061 10.413 1.929 1.00 73.75 358 HIS A N 1
ATOM 2741 C CA . HIS A 1 358 ? 23.317 11.159 2.012 1.00 73.75 358 HIS A CA 1
ATOM 2742 C C . HIS A 1 358 ? 24.166 11.043 0.726 1.00 73.75 358 HIS A C 1
ATOM 2744 O O . HIS A 1 358 ? 24.368 9.941 0.208 1.00 73.75 358 HIS A O 1
ATOM 2750 N N . PRO A 1 359 ? 24.730 12.149 0.206 1.00 51.59 359 PRO A N 1
ATOM 2751 C CA . PRO A 1 359 ? 25.716 12.089 -0.863 1.00 51.59 359 PRO A CA 1
ATOM 2752 C C . PRO A 1 359 ? 27.105 11.724 -0.309 1.00 51.59 359 PRO A C 1
ATOM 2754 O O . PRO A 1 359 ? 27.598 12.369 0.605 1.00 51.59 359 PRO A O 1
ATOM 2757 N N . GLU A 1 360 ? 27.731 10.709 -0.910 1.00 54.47 360 GLU A N 1
ATOM 2758 C CA . GLU A 1 360 ? 29.142 10.303 -0.761 1.00 54.47 360 GLU A CA 1
ATOM 2759 C C . GLU A 1 360 ? 29.506 9.532 0.528 1.00 54.47 360 GLU A C 1
ATOM 2761 O O . GLU A 1 360 ? 29.325 10.001 1.647 1.00 54.47 360 GLU A O 1
ATOM 2766 N N . GLY A 1 361 ? 30.058 8.321 0.351 1.00 54.47 361 GLY A N 1
ATOM 2767 C CA . GLY A 1 361 ? 30.766 7.557 1.391 1.00 54.47 361 GLY A CA 1
ATOM 2768 C C . GLY A 1 361 ? 29.966 6.515 2.184 1.00 54.47 361 GLY A C 1
ATOM 2769 O O . GLY A 1 361 ? 30.583 5.740 2.910 1.00 54.47 361 GLY A O 1
ATOM 2770 N N . TYR A 1 362 ? 28.637 6.456 2.045 1.00 63.19 362 TYR A N 1
ATOM 2771 C CA . TYR A 1 362 ? 27.792 5.485 2.756 1.00 63.19 362 TYR A CA 1
ATOM 2772 C C . TYR A 1 362 ? 26.884 4.711 1.800 1.00 63.19 362 TYR A C 1
ATOM 2774 O O . TYR A 1 362 ? 25.788 5.155 1.469 1.00 63.19 362 TYR A O 1
ATOM 2782 N N . ASP A 1 363 ? 27.323 3.513 1.421 1.00 67.06 363 ASP A N 1
ATOM 2783 C CA . ASP A 1 363 ? 26.558 2.575 0.590 1.00 67.06 363 ASP A CA 1
ATOM 2784 C C . ASP A 1 363 ? 25.778 1.565 1.455 1.00 67.06 363 ASP A C 1
ATOM 2786 O O . ASP A 1 363 ? 25.681 0.379 1.149 1.00 67.06 363 ASP A O 1
ATOM 2790 N N . SER A 1 364 ? 25.242 2.020 2.590 1.00 76.00 364 SER A N 1
ATOM 2791 C CA . SER A 1 364 ? 24.554 1.143 3.539 1.00 76.00 364 SER A CA 1
ATOM 2792 C C . SER A 1 364 ? 23.089 0.948 3.159 1.00 76.00 364 SER A C 1
ATOM 2794 O O . SER A 1 364 ? 22.318 1.904 3.080 1.00 76.00 364 SER A O 1
ATOM 2796 N N . ILE A 1 365 ? 22.690 -0.314 3.015 1.00 87.62 365 ILE A N 1
ATOM 2797 C CA . ILE A 1 365 ? 21.300 -0.747 2.872 1.00 87.62 365 ILE A CA 1
ATOM 2798 C C . ILE A 1 365 ? 20.940 -1.670 4.034 1.00 87.62 365 ILE A C 1
ATOM 2800 O O . ILE A 1 365 ? 21.712 -2.552 4.417 1.00 87.62 365 ILE A O 1
ATOM 2804 N N . VAL A 1 366 ? 19.757 -1.477 4.612 1.00 89.62 366 VAL A N 1
ATO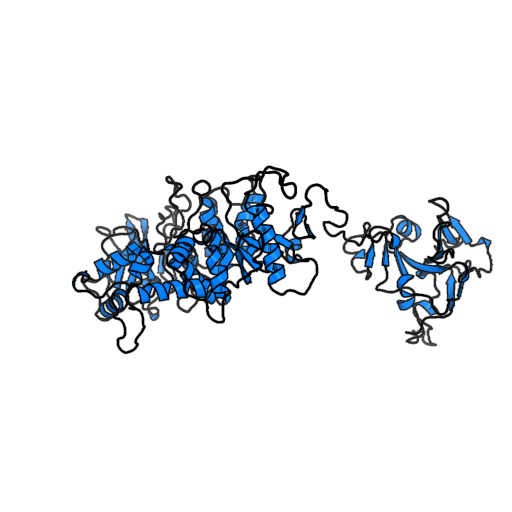M 2805 C CA . VAL A 1 366 ? 19.269 -2.292 5.728 1.00 89.62 366 VAL A CA 1
ATOM 2806 C C . VAL A 1 366 ? 17.925 -2.912 5.367 1.00 89.62 366 VAL A C 1
ATOM 2808 O O . VAL A 1 366 ? 17.027 -2.241 4.867 1.00 89.62 366 VAL A O 1
ATOM 2811 N N . LYS A 1 367 ? 17.774 -4.214 5.634 1.00 89.94 367 LYS A N 1
ATOM 2812 C CA . LYS A 1 367 ? 16.494 -4.922 5.487 1.00 89.94 367 LYS A CA 1
ATOM 2813 C C . LYS A 1 367 ? 15.467 -4.388 6.482 1.00 89.94 367 LYS A C 1
ATOM 2815 O O . LYS A 1 367 ? 15.814 -4.147 7.639 1.00 89.94 367 LYS A O 1
ATOM 2820 N N . GLY A 1 368 ? 14.204 -4.300 6.069 1.00 89.38 368 GLY A N 1
ATOM 2821 C CA . GLY A 1 368 ? 13.124 -3.767 6.900 1.00 89.38 368 GLY A CA 1
ATOM 2822 C C . GLY A 1 368 ? 13.044 -4.407 8.285 1.00 89.38 368 GLY A C 1
ATOM 2823 O O . GLY A 1 368 ? 13.013 -3.693 9.278 1.00 89.38 368 GLY A O 1
ATOM 2824 N N . GLU A 1 369 ? 13.150 -5.734 8.379 1.00 87.06 369 GLU A N 1
ATOM 2825 C CA . GLU A 1 369 ? 13.165 -6.458 9.661 1.00 87.06 369 GLU A CA 1
ATOM 2826 C C . GLU A 1 369 ? 14.223 -5.927 10.640 1.00 87.06 369 GLU A C 1
ATOM 2828 O O . GLU A 1 369 ? 13.943 -5.748 11.823 1.00 87.06 369 GLU A O 1
ATOM 2833 N N . ARG A 1 370 ? 15.440 -5.628 10.160 1.00 87.94 370 ARG A N 1
ATOM 2834 C CA . ARG A 1 370 ? 16.507 -5.075 11.010 1.00 87.94 370 ARG A CA 1
ATOM 2835 C C . ARG A 1 370 ? 16.190 -3.651 11.455 1.00 87.94 370 ARG A C 1
ATOM 2837 O O . ARG A 1 370 ? 16.465 -3.320 12.607 1.00 87.94 370 ARG A O 1
ATOM 2844 N N . PHE A 1 371 ? 15.599 -2.840 10.577 1.00 90.94 371 PHE A N 1
ATOM 2845 C CA . PHE A 1 371 ? 15.157 -1.483 10.904 1.00 90.94 371 PHE A CA 1
ATOM 2846 C C . PHE A 1 371 ? 14.094 -1.508 12.010 1.00 90.94 371 PHE A C 1
ATOM 2848 O O . PHE A 1 371 ? 14.285 -0.903 13.062 1.00 90.94 371 PHE A O 1
ATOM 2855 N N . PHE A 1 372 ? 13.023 -2.285 11.825 1.00 89.62 372 PHE A N 1
ATOM 2856 C CA . PHE A 1 372 ? 11.938 -2.386 12.801 1.00 89.62 372 PHE A CA 1
ATOM 2857 C C . PHE A 1 372 ? 12.388 -2.991 14.133 1.00 89.62 372 PHE A C 1
ATOM 2859 O O . PHE A 1 372 ? 12.016 -2.487 15.193 1.00 89.62 372 PHE A O 1
ATOM 2866 N N . ASN A 1 373 ? 13.243 -4.019 14.098 1.00 87.50 373 ASN A N 1
ATOM 2867 C CA . ASN A 1 373 ? 13.828 -4.587 15.312 1.00 87.50 373 ASN A CA 1
ATOM 2868 C C . ASN A 1 373 ? 14.642 -3.540 16.086 1.00 87.50 373 ASN A C 1
ATOM 2870 O O . ASN A 1 373 ? 14.566 -3.503 17.312 1.00 87.50 373 ASN A O 1
ATOM 2874 N N . CYS A 1 374 ? 15.387 -2.668 15.395 1.00 91.25 374 CYS A N 1
ATOM 2875 C CA . CYS A 1 374 ? 16.102 -1.560 16.029 1.00 91.25 374 CYS A CA 1
ATOM 2876 C C . CYS A 1 374 ? 15.131 -0.559 16.680 1.00 91.25 374 CYS A C 1
ATOM 2878 O O . CYS A 1 374 ? 15.351 -0.162 17.828 1.00 91.25 374 CYS A O 1
ATOM 2880 N N . THR A 1 375 ? 14.028 -0.205 16.009 1.00 91.12 375 THR A N 1
ATOM 2881 C CA . THR A 1 375 ? 12.995 0.689 16.561 1.00 91.12 375 THR A CA 1
ATOM 2882 C C . THR A 1 375 ? 12.337 0.108 17.818 1.00 91.12 375 THR A C 1
ATOM 2884 O O . THR A 1 375 ? 12.374 0.749 18.871 1.00 91.12 375 THR A O 1
ATOM 2887 N N . GLY A 1 376 ? 11.798 -1.115 17.747 1.00 90.00 376 GLY A N 1
ATOM 2888 C CA . GLY A 1 376 ? 11.122 -1.763 18.881 1.00 90.00 376 GLY A CA 1
ATOM 2889 C C . GLY A 1 376 ? 12.068 -2.021 20.057 1.00 90.00 376 GLY A C 1
ATOM 2890 O O . GLY A 1 376 ? 11.745 -1.732 21.214 1.00 90.00 376 GLY A O 1
ATOM 2891 N N . TYR A 1 377 ? 13.301 -2.458 19.774 1.00 90.38 377 TYR A N 1
ATOM 2892 C CA . TYR A 1 377 ? 14.331 -2.609 20.803 1.00 90.38 377 TYR A CA 1
ATOM 2893 C C . TYR A 1 377 ? 14.664 -1.273 21.480 1.00 90.38 377 TYR A C 1
ATOM 2895 O O . TYR A 1 377 ? 14.777 -1.220 22.706 1.00 90.38 377 TYR A O 1
ATOM 2903 N N . SER A 1 378 ? 14.767 -0.181 20.720 1.00 92.62 378 SER A N 1
ATOM 2904 C CA . SER A 1 378 ? 15.038 1.152 21.272 1.00 92.62 378 SER A CA 1
ATOM 2905 C C . SER A 1 378 ? 13.909 1.634 22.193 1.00 92.62 378 SER A C 1
ATOM 2907 O O . SER A 1 378 ? 14.190 2.092 23.304 1.00 92.62 378 SER A O 1
ATOM 2909 N N . LEU A 1 379 ? 12.641 1.445 21.803 1.00 92.00 379 LEU A N 1
ATOM 2910 C CA . LEU A 1 379 ? 11.473 1.758 22.643 1.00 92.00 379 LEU A CA 1
ATOM 2911 C C . LEU A 1 379 ? 11.458 0.943 23.945 1.00 92.00 379 LEU A C 1
ATOM 2913 O O . LEU A 1 379 ? 11.258 1.498 25.032 1.00 92.00 379 LEU A O 1
ATOM 2917 N N . ASP A 1 380 ? 11.697 -0.368 23.875 1.00 89.56 380 ASP A N 1
ATOM 2918 C CA . ASP A 1 380 ? 11.761 -1.236 25.056 1.00 89.56 380 ASP A CA 1
ATOM 2919 C C . ASP A 1 380 ? 12.921 -0.859 25.996 1.00 89.56 380 ASP A C 1
ATOM 2921 O O . ASP A 1 380 ? 12.730 -0.729 27.212 1.00 89.56 380 ASP A O 1
ATOM 2925 N N . GLN A 1 381 ? 14.113 -0.604 25.450 1.00 91.06 381 GLN A N 1
ATOM 2926 C CA . GLN A 1 381 ? 15.269 -0.175 26.239 1.00 91.06 381 GLN A CA 1
ATOM 2927 C C . GLN A 1 381 ? 15.044 1.191 26.889 1.00 91.06 381 GLN A C 1
ATOM 2929 O O . GLN A 1 381 ? 15.376 1.363 28.067 1.00 91.06 381 GLN A O 1
ATOM 2934 N N . TRP A 1 382 ? 14.440 2.146 26.180 1.00 93.06 382 TRP A N 1
ATOM 2935 C CA . TRP A 1 382 ? 14.082 3.444 26.748 1.00 93.06 382 TRP A CA 1
ATOM 2936 C C . TRP A 1 382 ? 13.088 3.294 27.906 1.00 93.06 382 TRP A C 1
ATOM 2938 O O . TRP A 1 382 ? 13.329 3.851 28.985 1.00 93.06 382 TRP A O 1
ATOM 2948 N N . LYS A 1 383 ? 12.035 2.474 27.745 1.00 90.56 383 LYS A N 1
ATOM 2949 C CA . LYS A 1 383 ? 11.066 2.175 28.817 1.00 90.56 383 LYS A CA 1
ATOM 2950 C C . LYS A 1 383 ? 11.760 1.591 30.050 1.00 90.56 383 LYS A C 1
ATOM 2952 O O . LYS A 1 383 ? 11.539 2.063 31.171 1.00 90.56 383 LYS A O 1
ATOM 2957 N N . LYS A 1 384 ? 12.642 0.604 29.853 1.00 88.12 384 LYS A N 1
ATOM 2958 C CA . LYS A 1 384 ? 13.397 -0.062 30.930 1.00 88.12 384 LYS A CA 1
ATOM 2959 C C . LYS A 1 384 ? 14.349 0.888 31.659 1.00 88.12 384 LYS A C 1
ATOM 2961 O O . LYS A 1 384 ? 14.300 0.952 32.889 1.00 88.12 384 LYS A O 1
ATOM 2966 N N . ARG A 1 385 ? 15.181 1.640 30.928 1.00 89.94 385 ARG A N 1
ATOM 2967 C CA . ARG A 1 385 ? 16.189 2.563 31.491 1.00 89.94 385 ARG A CA 1
ATOM 2968 C C . ARG A 1 385 ? 15.550 3.704 32.283 1.00 89.94 385 ARG A C 1
ATOM 2970 O O . ARG A 1 385 ? 16.051 4.061 33.344 1.00 89.94 385 ARG A O 1
ATOM 2977 N N . ASN A 1 386 ? 14.412 4.216 31.814 1.00 90.12 386 ASN A N 1
ATOM 2978 C CA . ASN A 1 386 ? 13.732 5.368 32.413 1.00 90.12 386 ASN A CA 1
ATOM 2979 C C . ASN A 1 386 ? 12.583 4.995 33.367 1.00 90.12 386 ASN A C 1
ATOM 2981 O O . ASN A 1 386 ? 11.898 5.883 33.879 1.00 90.12 386 ASN A O 1
ATOM 2985 N N . LYS A 1 387 ? 12.353 3.695 33.620 1.00 86.62 387 LYS A N 1
ATOM 2986 C CA . LYS A 1 387 ? 11.235 3.183 34.440 1.00 86.62 387 LYS A CA 1
ATOM 2987 C C . LYS A 1 387 ? 9.874 3.746 33.985 1.00 86.62 387 LYS A C 1
ATOM 2989 O O . LYS A 1 387 ? 9.063 4.194 34.805 1.00 86.62 387 LYS A O 1
ATOM 2994 N N . LYS A 1 388 ? 9.653 3.753 32.669 1.00 88.31 388 LYS A N 1
ATOM 2995 C CA . LYS A 1 388 ? 8.436 4.252 32.015 1.00 88.31 388 LYS A CA 1
ATOM 2996 C C . LYS A 1 388 ? 7.484 3.109 31.659 1.00 88.31 388 LYS A C 1
ATOM 2998 O O . LYS A 1 388 ? 7.900 1.964 31.493 1.00 88.31 388 LYS A O 1
ATOM 3003 N N . THR A 1 389 ? 6.201 3.434 31.580 1.00 88.50 389 THR A N 1
ATOM 3004 C CA . THR A 1 389 ? 5.104 2.532 31.191 1.00 88.50 389 THR A CA 1
ATOM 3005 C C . THR A 1 389 ? 4.770 2.641 29.706 1.00 88.50 389 THR A C 1
ATOM 3007 O O . THR A 1 389 ? 5.276 3.526 29.016 1.00 88.50 389 THR A O 1
ATOM 3010 N N . THR A 1 390 ? 3.890 1.763 29.214 1.00 87.69 390 THR A N 1
ATOM 3011 C CA . THR A 1 390 ? 3.329 1.879 27.859 1.00 87.69 390 THR A CA 1
ATOM 3012 C C . THR A 1 390 ? 2.594 3.207 27.679 1.00 87.69 390 THR A C 1
ATOM 3014 O O . THR A 1 390 ? 2.845 3.891 26.696 1.00 87.69 390 THR A O 1
ATOM 3017 N N . SER A 1 391 ? 1.786 3.635 28.658 1.00 91.38 391 SER A N 1
ATOM 3018 C CA . SER A 1 391 ? 1.119 4.945 28.630 1.00 91.38 391 SER A CA 1
ATOM 3019 C C . SER A 1 391 ? 2.106 6.106 28.464 1.00 91.38 391 SER A C 1
ATOM 3021 O O . SER A 1 391 ? 1.925 6.960 27.603 1.00 91.38 391 SER A O 1
ATOM 3023 N N . GLU A 1 392 ? 3.187 6.127 29.250 1.00 92.25 392 GLU A N 1
ATOM 3024 C CA . GLU A 1 392 ? 4.210 7.175 29.135 1.00 92.25 392 GLU A CA 1
ATOM 3025 C C . GLU A 1 392 ? 4.960 7.102 27.798 1.00 92.25 392 GLU A C 1
ATOM 3027 O O . GLU A 1 392 ? 5.297 8.139 27.240 1.00 92.25 392 GLU A O 1
ATOM 3032 N N . SER A 1 393 ? 5.190 5.900 27.261 1.00 91.56 393 SER A N 1
ATOM 3033 C CA . SER A 1 393 ? 5.813 5.735 25.945 1.00 91.56 393 SER A CA 1
ATOM 3034 C C . SER A 1 393 ? 4.928 6.219 24.803 1.00 91.56 393 SER A C 1
ATOM 3036 O O . SER A 1 393 ? 5.464 6.776 23.857 1.00 91.56 393 SER A O 1
ATOM 3038 N N . LEU A 1 394 ? 3.610 6.029 24.887 1.00 90.12 394 LEU A N 1
ATOM 3039 C CA . LEU A 1 394 ? 2.656 6.527 23.891 1.00 90.12 394 LEU A CA 1
ATOM 3040 C C . LEU A 1 394 ? 2.529 8.047 23.913 1.00 90.12 394 LEU A C 1
ATOM 3042 O O . LEU A 1 394 ? 2.239 8.651 22.889 1.00 90.12 394 LEU A O 1
ATOM 3046 N N . ILE A 1 395 ? 2.712 8.663 25.082 1.00 91.56 395 ILE A N 1
ATOM 3047 C CA . ILE A 1 395 ? 2.741 10.123 25.205 1.00 91.56 395 ILE A CA 1
ATOM 3048 C C . ILE A 1 395 ? 4.034 10.677 24.601 1.00 91.56 395 ILE A C 1
ATOM 3050 O O . ILE A 1 395 ? 3.991 11.692 23.914 1.00 91.56 395 ILE A O 1
ATOM 3054 N N . GLU A 1 396 ? 5.163 10.017 24.867 1.00 94.50 396 GLU A N 1
ATOM 3055 C CA . GLU A 1 396 ? 6.487 10.479 24.444 1.00 94.50 396 GLU A CA 1
ATOM 3056 C C . GLU A 1 396 ? 6.780 10.212 22.961 1.00 94.50 396 GLU A C 1
ATOM 3058 O O . GLU A 1 396 ? 7.326 11.070 22.276 1.00 94.50 396 GLU A O 1
ATOM 3063 N N . PHE A 1 397 ? 6.430 9.015 22.481 1.00 93.94 397 PHE A N 1
ATOM 3064 C CA . PHE A 1 397 ? 6.750 8.504 21.147 1.00 93.94 397 PHE A CA 1
ATOM 3065 C C . PHE A 1 397 ? 5.514 7.898 20.449 1.00 93.94 397 PHE A C 1
ATOM 3067 O O . PHE A 1 397 ? 5.502 6.700 20.133 1.00 93.94 397 PHE A O 1
ATOM 3074 N N . PRO A 1 398 ? 4.416 8.657 20.273 1.00 90.56 398 PRO A N 1
ATOM 3075 C CA . PRO A 1 398 ? 3.179 8.133 19.689 1.00 90.56 398 PRO A CA 1
ATOM 3076 C C . PRO A 1 398 ? 3.373 7.556 18.279 1.00 90.56 398 PRO A C 1
ATOM 3078 O O . PRO A 1 398 ? 2.772 6.530 17.939 1.00 90.56 398 PRO A O 1
ATOM 3081 N N . THR A 1 399 ? 4.216 8.186 17.463 1.00 90.88 399 THR A N 1
ATOM 3082 C CA . THR A 1 399 ? 4.467 7.777 16.079 1.00 90.88 399 THR A CA 1
ATOM 3083 C C . THR A 1 399 ? 5.295 6.506 16.039 1.00 90.88 399 THR A C 1
ATOM 3085 O O . THR A 1 399 ? 4.916 5.571 15.337 1.00 90.88 399 THR A O 1
ATOM 3088 N N . LEU A 1 400 ? 6.374 6.414 16.823 1.00 91.19 400 LEU A N 1
ATOM 3089 C CA . LEU A 1 400 ? 7.187 5.197 16.854 1.00 91.19 400 LEU A CA 1
ATOM 3090 C C . LEU A 1 400 ? 6.428 3.996 17.417 1.00 91.19 400 LEU A C 1
ATOM 3092 O O . LEU A 1 400 ? 6.634 2.893 16.923 1.00 91.19 400 LEU A O 1
ATOM 3096 N N . ASN A 1 401 ? 5.524 4.188 18.385 1.00 88.56 401 ASN A N 1
ATOM 3097 C CA . ASN A 1 401 ? 4.648 3.100 18.840 1.00 88.56 401 ASN A CA 1
ATOM 3098 C C . ASN A 1 401 ? 3.696 2.652 17.715 1.00 88.56 401 ASN A C 1
ATOM 3100 O O . ASN A 1 401 ? 3.579 1.460 17.457 1.00 88.56 401 ASN A O 1
ATOM 3104 N N . THR A 1 402 ? 3.082 3.591 16.983 1.00 86.00 402 THR A N 1
ATOM 3105 C CA . THR A 1 402 ? 2.238 3.253 15.814 1.00 86.00 402 THR A CA 1
ATOM 3106 C C . THR A 1 402 ? 3.050 2.540 14.722 1.00 86.00 402 THR A C 1
ATOM 3108 O O . THR A 1 402 ? 2.564 1.636 14.046 1.00 86.00 402 THR A O 1
ATOM 3111 N N . PHE A 1 403 ? 4.306 2.942 14.534 1.00 88.50 403 PHE A N 1
ATOM 3112 C CA . PHE A 1 403 ? 5.211 2.338 13.565 1.00 88.50 403 PHE A CA 1
ATOM 3113 C C . PHE A 1 403 ? 5.667 0.931 13.986 1.00 88.50 403 PHE A C 1
ATOM 3115 O O . PHE A 1 403 ? 5.768 0.049 13.136 1.00 88.50 403 PHE A O 1
ATOM 3122 N N . GLU A 1 404 ? 5.888 0.696 15.284 1.00 84.75 404 GLU A N 1
ATOM 3123 C CA . GLU A 1 404 ? 6.111 -0.641 15.852 1.00 84.75 404 GLU A CA 1
ATOM 3124 C C . GLU A 1 404 ? 4.880 -1.539 15.644 1.00 84.75 404 GLU A C 1
ATOM 3126 O O . GLU A 1 404 ? 5.030 -2.678 15.209 1.00 84.75 404 GLU A O 1
ATOM 3131 N N . ASP A 1 405 ? 3.664 -1.023 15.841 1.00 80.38 405 ASP A N 1
ATOM 3132 C CA . ASP A 1 405 ? 2.427 -1.773 15.578 1.00 80.38 405 ASP A CA 1
ATOM 3133 C C . ASP A 1 405 ? 2.305 -2.193 14.098 1.00 80.38 405 ASP A C 1
ATOM 3135 O O . ASP A 1 405 ? 1.873 -3.309 13.800 1.00 80.38 405 ASP A O 1
ATOM 3139 N N . THR A 1 406 ? 2.776 -1.361 13.160 1.00 82.94 406 THR A N 1
ATOM 3140 C CA . THR A 1 406 ? 2.820 -1.705 11.726 1.00 82.94 406 THR A CA 1
ATOM 3141 C C . THR A 1 406 ? 3.698 -2.942 11.441 1.00 82.94 406 THR A C 1
ATOM 3143 O O . THR A 1 406 ? 3.412 -3.689 10.502 1.00 82.94 406 THR A O 1
ATOM 3146 N N . LEU A 1 407 ? 4.728 -3.226 12.255 1.00 76.12 407 LEU A N 1
ATOM 3147 C CA . LEU A 1 407 ? 5.528 -4.458 12.134 1.00 76.12 407 LEU A CA 1
ATOM 3148 C C . LEU A 1 407 ? 4.691 -5.706 12.436 1.00 76.12 407 LEU A C 1
ATOM 3150 O O . LEU A 1 407 ? 4.836 -6.722 11.752 1.00 76.12 407 LEU A O 1
ATOM 3154 N N . ALA A 1 408 ? 3.838 -5.642 13.461 1.00 71.94 408 ALA A N 1
ATOM 3155 C CA . ALA A 1 408 ? 2.987 -6.765 13.839 1.00 71.94 408 ALA A CA 1
ATOM 3156 C C . ALA A 1 408 ? 2.033 -7.130 12.691 1.00 71.94 408 ALA A C 1
ATOM 3158 O O . ALA A 1 408 ? 1.874 -8.309 12.369 1.00 71.94 408 ALA A O 1
ATOM 3159 N N . ASP A 1 409 ? 1.485 -6.127 12.004 1.00 75.56 409 ASP A N 1
ATOM 3160 C CA . ASP A 1 409 ? 0.678 -6.331 10.799 1.00 75.56 409 ASP A CA 1
ATOM 3161 C C . ASP A 1 409 ? 1.502 -6.934 9.651 1.00 75.56 409 ASP A C 1
ATOM 3163 O O . ASP A 1 409 ? 1.054 -7.868 8.979 1.00 75.56 409 ASP A O 1
ATOM 3167 N N . LEU A 1 410 ? 2.726 -6.447 9.419 1.00 74.56 410 LEU A N 1
ATOM 3168 C CA . LEU A 1 410 ? 3.602 -6.966 8.365 1.00 74.56 410 LEU A CA 1
ATOM 3169 C C . LEU A 1 410 ? 3.907 -8.458 8.568 1.00 74.56 410 LEU A C 1
ATOM 3171 O O . LEU A 1 410 ? 3.759 -9.247 7.637 1.00 74.56 410 LEU A O 1
ATOM 3175 N N . ALA A 1 411 ? 4.261 -8.856 9.791 1.00 68.00 411 ALA A N 1
ATOM 3176 C CA . ALA A 1 411 ? 4.626 -10.234 10.117 1.00 68.00 411 ALA A CA 1
ATOM 3177 C C . ALA A 1 411 ? 3.463 -11.233 9.969 1.00 68.00 411 ALA A C 1
ATOM 3179 O O . ALA A 1 411 ? 3.689 -12.434 9.821 1.00 68.00 411 ALA A O 1
ATOM 3180 N N . THR A 1 412 ? 2.221 -10.753 10.027 1.00 65.31 412 THR A N 1
ATOM 3181 C CA . THR A 1 412 ? 1.026 -11.600 10.157 1.00 65.31 412 THR A CA 1
ATOM 3182 C C . THR A 1 412 ? 0.164 -11.629 8.896 1.00 65.31 412 THR A C 1
ATOM 3184 O O . THR A 1 412 ? -0.498 -12.623 8.603 1.00 65.31 412 THR A O 1
ATOM 3187 N N . SER A 1 413 ? 0.238 -10.569 8.100 1.00 60.12 413 SER A N 1
ATOM 3188 C CA . SER A 1 413 ? -0.588 -10.348 6.913 1.00 60.12 413 SER A CA 1
ATOM 3189 C C . SER A 1 413 ? -0.366 -11.285 5.725 1.00 60.12 413 SER A C 1
ATOM 3191 O O . SER A 1 413 ? -1.326 -11.580 5.015 1.00 60.12 413 SER A O 1
ATOM 3193 N N . GLY A 1 414 ? 0.855 -11.790 5.510 1.00 54.97 414 GLY A N 1
ATOM 3194 C CA . GLY A 1 414 ? 1.180 -12.674 4.378 1.00 54.97 414 GLY A CA 1
ATOM 3195 C C . GLY A 1 414 ? 0.462 -14.031 4.387 1.00 54.97 414 GLY A C 1
ATOM 3196 O O . GLY A 1 414 ? 0.519 -14.754 3.397 1.00 54.97 414 GLY A O 1
ATOM 3197 N N . TYR A 1 415 ? -0.218 -14.378 5.484 1.00 45.41 415 TYR A N 1
ATOM 3198 C CA . TYR A 1 415 ? -0.880 -15.670 5.662 1.00 45.41 415 TYR A CA 1
ATOM 3199 C C . TYR A 1 415 ? -2.410 -15.608 5.551 1.00 45.41 415 TYR A C 1
ATOM 3201 O O . TYR A 1 415 ? -3.021 -16.626 5.235 1.00 45.41 415 TYR A O 1
ATOM 3209 N N . LEU A 1 416 ? -3.043 -14.469 5.868 1.00 53.34 416 LEU A N 1
ATOM 3210 C CA . LEU A 1 416 ? -4.470 -14.449 6.237 1.00 53.34 416 LEU A CA 1
ATOM 3211 C C . LEU A 1 416 ? -5.247 -13.176 5.838 1.00 53.34 416 LEU A C 1
ATOM 3213 O O . LEU A 1 416 ? -6.453 -13.125 6.058 1.00 53.34 416 LEU A O 1
ATOM 3217 N N . GLY A 1 417 ? -4.594 -12.171 5.239 1.00 69.56 417 GLY A N 1
ATOM 3218 C CA . GLY A 1 417 ? -5.219 -10.871 4.949 1.00 69.56 417 GLY A CA 1
ATOM 3219 C C . GLY A 1 417 ? -5.289 -9.945 6.173 1.00 69.56 417 GLY A C 1
ATOM 3220 O O . GLY A 1 417 ? -4.917 -10.327 7.282 1.00 69.56 417 GLY A O 1
ATOM 3221 N N . ARG A 1 418 ? -5.705 -8.689 5.968 1.00 82.50 418 ARG A N 1
ATOM 3222 C CA . ARG A 1 418 ? -5.860 -7.664 7.021 1.00 82.50 418 ARG A CA 1
ATOM 3223 C C . ARG A 1 418 ? -7.301 -7.184 7.014 1.00 82.50 418 ARG A C 1
ATOM 3225 O O . ARG A 1 418 ? -7.826 -6.917 5.937 1.00 82.50 418 ARG A O 1
ATOM 3232 N N . SER A 1 419 ? -7.910 -7.029 8.187 1.00 89.56 419 SER A N 1
ATOM 3233 C CA . SER A 1 419 ? -9.227 -6.395 8.252 1.00 89.56 419 SER A CA 1
ATOM 3234 C C . SER A 1 419 ? -9.132 -4.906 7.920 1.00 89.56 419 SER A C 1
ATOM 3236 O O . SER A 1 419 ? -8.132 -4.252 8.249 1.00 89.56 419 SER A O 1
ATOM 3238 N N . VAL A 1 420 ? -10.182 -4.326 7.338 1.00 93.62 420 VAL A N 1
ATOM 3239 C CA . VAL A 1 420 ? -10.205 -2.876 7.097 1.00 93.62 420 VAL A CA 1
ATOM 3240 C C . VAL A 1 420 ? -10.082 -2.090 8.399 1.00 93.62 420 VAL A C 1
ATOM 3242 O O . VAL A 1 420 ? -9.410 -1.062 8.422 1.00 93.62 420 VAL A O 1
ATOM 3245 N N . PHE A 1 421 ? -10.616 -2.589 9.515 1.00 94.81 421 PHE A N 1
ATOM 3246 C CA . PHE A 1 421 ? -10.428 -1.940 10.810 1.00 94.81 421 PHE A CA 1
ATOM 3247 C C . PHE A 1 421 ? -8.950 -1.843 11.223 1.00 94.81 421 PHE A C 1
ATOM 3249 O O . PHE A 1 421 ? -8.524 -0.779 11.673 1.00 94.81 421 PHE A O 1
ATOM 3256 N N . GLN A 1 422 ? -8.151 -2.899 11.024 1.00 91.31 422 GLN A N 1
ATOM 3257 C CA . GLN A 1 422 ? -6.705 -2.870 11.298 1.00 91.31 422 GLN A CA 1
ATOM 3258 C C . GLN A 1 422 ? -5.978 -1.842 10.424 1.00 91.31 422 GLN A C 1
ATOM 3260 O O . GLN A 1 422 ? -5.155 -1.072 10.931 1.00 91.31 422 GLN A O 1
ATOM 3265 N N . VAL A 1 423 ? -6.323 -1.788 9.133 1.00 92.38 423 VAL A N 1
ATOM 3266 C CA . VAL A 1 423 ? -5.776 -0.793 8.200 1.00 92.38 423 VAL A CA 1
ATOM 3267 C C . VAL A 1 423 ? -6.117 0.618 8.680 1.00 92.38 423 VAL A C 1
ATOM 3269 O O . VAL A 1 423 ? -5.226 1.445 8.869 1.00 92.38 423 VAL A O 1
ATOM 3272 N N . LEU A 1 424 ? -7.393 0.894 8.957 1.00 94.31 424 LEU A N 1
ATOM 3273 C CA . LEU A 1 424 ? -7.845 2.213 9.402 1.00 94.31 424 LEU A CA 1
ATOM 3274 C C . LEU A 1 424 ? -7.203 2.624 10.739 1.00 94.31 424 LEU A C 1
ATOM 3276 O O . LEU A 1 424 ? -6.801 3.784 10.874 1.00 94.31 424 LEU A O 1
ATOM 3280 N N . ALA A 1 425 ? -7.057 1.694 11.692 1.00 92.19 425 ALA A N 1
ATOM 3281 C CA . ALA A 1 425 ? -6.396 1.911 12.984 1.00 92.19 425 ALA A CA 1
ATOM 3282 C C . ALA A 1 425 ? -4.936 2.362 12.824 1.00 92.19 425 ALA A C 1
ATOM 3284 O O . ALA A 1 425 ? -4.538 3.362 13.426 1.00 92.19 425 ALA A O 1
ATOM 3285 N N . ASN A 1 426 ? -4.166 1.699 11.955 1.00 89.94 426 ASN A N 1
ATOM 3286 C CA . ASN A 1 426 ? -2.779 2.080 11.653 1.00 89.94 426 ASN A CA 1
ATOM 3287 C C . ASN A 1 426 ? -2.669 3.419 10.909 1.00 89.94 426 ASN A C 1
ATOM 3289 O O . ASN A 1 426 ? -1.653 4.111 11.009 1.00 89.94 426 ASN A O 1
ATOM 3293 N N . MET A 1 427 ? -3.705 3.797 10.162 1.00 89.19 427 MET A N 1
ATOM 3294 C CA . MET A 1 427 ? -3.751 5.052 9.409 1.00 89.19 427 MET A CA 1
ATOM 3295 C C . MET A 1 427 ? -4.131 6.263 10.264 1.00 89.19 427 MET A C 1
ATOM 3297 O O . MET A 1 427 ? -3.860 7.399 9.880 1.00 89.19 427 MET A O 1
ATOM 3301 N N . ALA A 1 428 ? -4.761 6.056 11.419 1.00 84.94 428 ALA A N 1
ATOM 3302 C CA . ALA A 1 428 ? -5.378 7.133 12.189 1.00 84.94 428 ALA A CA 1
ATOM 3303 C C . ALA A 1 428 ? -4.387 8.116 12.833 1.00 84.94 428 ALA A C 1
ATOM 3305 O O . ALA A 1 428 ? -4.721 9.287 12.994 1.00 84.94 428 ALA A O 1
ATOM 3306 N N . CYS A 1 429 ? -3.181 7.664 13.190 1.00 77.81 429 CYS A N 1
ATOM 3307 C CA . CYS A 1 429 ? -2.142 8.519 13.781 1.00 77.81 429 CYS A CA 1
ATOM 3308 C C . CYS A 1 429 ? -1.207 9.150 12.738 1.00 77.81 429 CYS A C 1
ATOM 3310 O O . CYS A 1 429 ? -0.279 9.868 13.108 1.00 77.81 429 CYS A O 1
ATOM 3312 N N . ARG A 1 430 ? -1.426 8.878 11.447 1.00 89.62 430 ARG A N 1
ATOM 3313 C CA . ARG A 1 430 ? -0.539 9.306 10.366 1.00 89.62 430 ARG A CA 1
ATOM 3314 C C . ARG A 1 430 ? -0.971 10.652 9.785 1.00 89.62 430 ARG A C 1
ATOM 3316 O O . ARG A 1 430 ? -2.153 10.970 9.678 1.00 89.62 430 ARG A O 1
ATOM 3323 N N . THR A 1 431 ? 0.016 11.445 9.399 1.00 91.81 431 THR A N 1
ATOM 3324 C CA . THR A 1 431 ? -0.129 12.776 8.817 1.00 91.81 431 THR A CA 1
ATOM 3325 C C . THR A 1 431 ? -0.325 12.702 7.306 1.00 91.81 431 THR A C 1
ATOM 3327 O O . THR A 1 431 ? 0.221 11.837 6.619 1.00 91.81 431 THR A O 1
ATOM 3330 N N . TYR A 1 432 ? -1.112 13.630 6.778 1.00 91.25 432 TYR A N 1
ATOM 3331 C CA . TYR A 1 432 ? -1.328 13.825 5.350 1.00 91.25 432 TYR A CA 1
ATOM 3332 C C . TYR A 1 432 ? -1.299 15.325 5.046 1.00 91.25 432 TYR A C 1
ATOM 3334 O O . TYR A 1 432 ? -1.457 16.145 5.951 1.00 91.25 432 TYR A O 1
ATOM 3342 N N . ASP A 1 433 ? -1.084 15.688 3.782 1.00 88.75 433 ASP A N 1
ATOM 3343 C CA . ASP A 1 433 ? -1.130 17.086 3.351 1.00 88.75 433 ASP A CA 1
ATOM 3344 C C . ASP A 1 433 ? -2.581 17.605 3.407 1.00 88.75 433 ASP A C 1
ATOM 3346 O O . ASP A 1 433 ? -3.428 17.077 2.679 1.00 88.75 433 ASP A O 1
ATOM 3350 N N . PRO A 1 434 ? -2.901 18.631 4.221 1.00 88.06 434 PRO A N 1
ATOM 3351 C CA . PRO A 1 434 ? -4.248 19.194 4.290 1.00 88.06 434 PRO A CA 1
ATOM 3352 C C . PRO A 1 434 ? -4.756 19.764 2.959 1.00 88.06 434 PRO A C 1
ATOM 3354 O O . PRO A 1 434 ? -5.963 19.875 2.776 1.00 88.06 434 PRO A O 1
ATOM 3357 N N . PHE A 1 435 ? -3.880 20.112 2.012 1.00 87.06 435 PHE A N 1
ATOM 3358 C CA . PHE A 1 435 ? -4.296 20.525 0.666 1.00 87.06 435 PHE A CA 1
ATOM 3359 C C . PHE A 1 435 ? -4.715 19.340 -0.217 1.00 87.06 435 PHE A C 1
ATOM 3361 O O . PHE A 1 435 ? -5.384 19.536 -1.228 1.00 87.06 435 PHE A O 1
ATOM 3368 N N . PHE A 1 436 ? -4.377 18.113 0.190 1.00 88.31 436 PHE A N 1
ATOM 3369 C CA . PHE A 1 436 ? -4.725 16.864 -0.488 1.00 88.31 436 PHE A CA 1
ATOM 3370 C C . PHE A 1 436 ? -5.310 15.842 0.509 1.00 88.31 436 PHE A C 1
ATOM 3372 O O . PHE A 1 436 ? -4.740 14.766 0.716 1.00 88.31 436 PHE A O 1
ATOM 3379 N N . PRO A 1 437 ? -6.469 16.136 1.130 1.00 89.06 437 PRO A N 1
ATOM 3380 C CA . PRO A 1 437 ? -7.081 15.278 2.152 1.00 89.06 437 PRO A CA 1
ATOM 3381 C C . PRO A 1 437 ? -7.439 13.870 1.647 1.00 89.06 437 PRO A C 1
ATOM 3383 O O . PRO A 1 437 ? -7.475 12.918 2.430 1.00 89.06 437 PRO A O 1
ATOM 3386 N N . ALA A 1 438 ? -7.633 13.709 0.332 1.00 91.56 438 ALA A N 1
ATOM 3387 C CA . ALA A 1 438 ? -7.870 12.416 -0.306 1.00 91.56 438 ALA A CA 1
ATOM 3388 C C . ALA A 1 438 ? -6.715 11.417 -0.097 1.00 91.56 438 ALA A C 1
ATOM 3390 O O . ALA A 1 438 ? -6.958 10.212 -0.078 1.00 91.56 438 ALA A O 1
ATOM 3391 N N . ASN A 1 439 ? -5.482 11.891 0.138 1.00 92.88 439 ASN A N 1
ATOM 3392 C CA . ASN A 1 439 ? -4.294 11.049 0.318 1.00 92.88 439 ASN A CA 1
ATOM 3393 C C . ASN A 1 439 ? -4.471 9.988 1.410 1.00 92.88 439 ASN A C 1
ATOM 3395 O O . ASN A 1 439 ? -3.981 8.871 1.264 1.00 92.88 439 ASN A O 1
ATOM 3399 N N . ARG A 1 440 ? -5.199 10.300 2.491 1.00 93.44 440 ARG A N 1
ATOM 3400 C CA . ARG A 1 440 ? -5.459 9.330 3.563 1.00 93.44 440 ARG A CA 1
ATOM 3401 C C . ARG A 1 440 ? -6.299 8.148 3.073 1.00 93.44 440 ARG A C 1
ATOM 3403 O O . ARG A 1 440 ? -5.984 7.004 3.397 1.00 93.44 440 ARG A O 1
ATOM 3410 N N . LEU A 1 441 ? -7.363 8.413 2.313 1.00 94.75 441 LEU A N 1
ATOM 3411 C CA . LEU A 1 441 ? -8.225 7.360 1.778 1.00 94.75 441 LEU A CA 1
ATOM 3412 C C . LEU A 1 441 ? -7.569 6.635 0.598 1.00 94.75 441 LEU A C 1
ATOM 3414 O O . LEU A 1 441 ? -7.704 5.422 0.520 1.00 94.75 441 LEU A O 1
ATOM 3418 N N . LEU A 1 442 ? -6.800 7.332 -0.248 1.00 95.44 442 LEU A N 1
ATOM 3419 C CA . LEU A 1 442 ? -6.004 6.708 -1.314 1.00 95.44 442 LEU A CA 1
ATOM 3420 C C . LEU A 1 442 ? -5.007 5.711 -0.721 1.00 95.44 442 LEU A C 1
ATOM 3422 O O . LEU A 1 442 ? -4.932 4.568 -1.162 1.00 95.44 442 LEU A O 1
ATOM 3426 N N . ALA A 1 443 ? -4.300 6.113 0.336 1.00 94.81 443 ALA A N 1
ATOM 3427 C CA . ALA A 1 443 ? -3.367 5.231 1.018 1.00 94.81 443 ALA A CA 1
ATOM 3428 C C . ALA A 1 443 ? -4.052 4.076 1.757 1.00 94.81 443 ALA A C 1
ATOM 3430 O O . ALA A 1 443 ? -3.525 2.965 1.779 1.00 94.81 443 ALA A O 1
ATOM 3431 N N . SER A 1 444 ? -5.246 4.308 2.308 1.00 94.88 444 SER A N 1
ATOM 3432 C CA . SER A 1 444 ? -6.057 3.231 2.888 1.00 94.88 444 SER A CA 1
ATOM 3433 C C . SER A 1 444 ? -6.491 2.234 1.809 1.00 94.88 444 SER A C 1
ATOM 3435 O O . SER A 1 444 ? -6.319 1.036 1.997 1.00 94.88 444 SER A O 1
ATOM 3437 N N . LEU A 1 445 ? -6.970 2.711 0.654 1.00 95.00 445 LEU A N 1
ATOM 3438 C CA . LEU A 1 445 ? -7.352 1.874 -0.487 1.00 95.00 445 LEU A CA 1
ATOM 3439 C C . LEU A 1 445 ? -6.167 1.040 -0.989 1.00 95.00 445 LEU A C 1
ATOM 3441 O O . LEU A 1 445 ? -6.291 -0.174 -1.125 1.00 95.00 445 LEU A O 1
ATOM 3445 N N . GLY A 1 446 ? -5.004 1.668 -1.181 1.00 93.38 446 GLY A N 1
ATOM 3446 C CA . GLY A 1 446 ? -3.784 0.977 -1.597 1.00 93.38 446 GLY A CA 1
ATOM 3447 C C . GLY A 1 446 ? -3.320 -0.085 -0.596 1.00 93.38 446 GLY A C 1
ATOM 3448 O O . GLY A 1 446 ? -2.759 -1.095 -1.001 1.00 93.38 446 GLY A O 1
ATOM 3449 N N . ALA A 1 447 ? -3.575 0.086 0.703 1.00 92.44 447 ALA A N 1
ATOM 3450 C CA . ALA A 1 447 ? -3.276 -0.934 1.712 1.00 92.44 447 ALA A CA 1
ATOM 3451 C C . ALA A 1 447 ? -4.303 -2.086 1.752 1.00 92.44 447 ALA A C 1
ATOM 3453 O O . ALA A 1 447 ? -3.981 -3.167 2.252 1.00 92.44 447 ALA A O 1
ATOM 3454 N N . LEU A 1 448 ? -5.519 -1.856 1.247 1.00 91.56 448 LEU A N 1
ATOM 3455 C CA . LEU A 1 448 ? -6.613 -2.833 1.216 1.00 91.56 448 LEU A CA 1
ATOM 3456 C C . LEU A 1 448 ? -6.581 -3.717 -0.030 1.00 91.56 448 LEU A C 1
ATOM 3458 O O . LEU A 1 448 ? -6.963 -4.880 0.049 1.00 91.56 448 LEU A O 1
ATOM 3462 N N . THR A 1 449 ? -6.135 -3.193 -1.175 1.00 90.00 449 THR A N 1
ATOM 3463 C CA . THR A 1 449 ? -6.181 -3.936 -2.437 1.00 90.00 449 THR A CA 1
ATOM 3464 C C . THR A 1 449 ? -4.899 -3.846 -3.254 1.00 90.00 449 THR A C 1
ATOM 3466 O O . THR A 1 449 ? -4.277 -2.798 -3.397 1.00 90.00 449 THR A O 1
ATOM 3469 N N . GLN A 1 450 ? -4.537 -4.987 -3.840 1.00 90.06 450 GLN A N 1
ATOM 3470 C CA . GLN A 1 450 ? -3.441 -5.138 -4.805 1.00 90.06 450 GLN A CA 1
ATOM 3471 C C . GLN A 1 450 ? -3.958 -5.236 -6.248 1.00 90.06 450 GLN A C 1
ATOM 3473 O O . GLN A 1 450 ? -3.190 -5.470 -7.186 1.00 90.06 450 GLN A O 1
ATOM 3478 N N . LYS A 1 451 ? -5.276 -5.108 -6.437 1.00 89.19 451 LYS A N 1
ATOM 3479 C CA . LYS A 1 451 ? -5.905 -5.050 -7.756 1.00 89.19 451 LYS A CA 1
ATOM 3480 C C . LYS A 1 451 ? -5.754 -3.632 -8.307 1.00 89.19 451 LYS A C 1
ATOM 3482 O O . LYS A 1 451 ? -5.718 -2.664 -7.552 1.00 89.19 451 LYS A O 1
ATOM 3487 N N . VAL A 1 452 ? -5.681 -3.516 -9.630 1.00 89.38 452 VAL A N 1
ATOM 3488 C CA . VAL A 1 452 ? -5.798 -2.213 -10.302 1.00 89.38 452 VAL A CA 1
ATOM 3489 C C . VAL A 1 452 ? -7.139 -1.589 -9.944 1.00 89.38 452 VAL A C 1
ATOM 3491 O O . VAL A 1 452 ? -8.124 -2.314 -9.762 1.00 89.38 452 VAL A O 1
ATOM 3494 N N . SER A 1 453 ? -7.170 -0.259 -9.861 1.00 88.38 453 SER A N 1
ATOM 3495 C CA . SER A 1 453 ? -8.416 0.463 -9.639 1.00 88.38 453 SER A CA 1
ATOM 3496 C C . SER A 1 453 ? -9.496 0.031 -10.635 1.00 88.38 453 SER A C 1
ATOM 3498 O O . SER A 1 453 ? -9.246 -0.164 -11.826 1.00 88.38 453 SER A O 1
ATOM 3500 N N . TRP A 1 454 ? -10.711 -0.136 -10.121 1.00 83.44 454 TRP A N 1
ATOM 3501 C CA . TRP A 1 454 ? -11.885 -0.533 -10.881 1.00 83.44 454 TRP A CA 1
ATOM 3502 C C . TRP A 1 454 ? -12.863 0.637 -11.014 1.00 83.44 454 TRP A C 1
ATOM 3504 O O . TRP A 1 454 ? -12.936 1.529 -10.161 1.00 83.44 454 TRP A O 1
ATOM 3514 N N . GLY A 1 455 ? -13.646 0.601 -12.095 1.00 86.19 455 GLY A N 1
ATOM 3515 C CA . GLY A 1 455 ? -14.613 1.647 -12.418 1.00 86.19 455 GLY A CA 1
ATOM 3516 C C . GLY A 1 455 ? -13.964 3.002 -12.742 1.00 86.19 455 GLY A C 1
ATOM 3517 O O . GLY A 1 455 ? -12.750 3.091 -12.923 1.00 86.19 455 GLY A O 1
ATOM 3518 N N . PRO A 1 456 ? -14.770 4.072 -12.846 1.00 88.50 456 PRO A N 1
ATOM 3519 C CA . PRO A 1 456 ? -14.258 5.429 -13.000 1.00 88.50 456 PRO A CA 1
ATOM 3520 C C . PRO A 1 456 ? -13.389 5.847 -11.797 1.00 88.50 456 PRO A C 1
ATOM 3522 O O . PRO A 1 456 ? -13.718 5.479 -10.663 1.00 88.50 456 PRO A O 1
ATOM 3525 N N . PRO A 1 457 ? -12.309 6.621 -12.002 1.00 88.69 457 PRO A N 1
ATOM 3526 C CA . PRO A 1 457 ? -11.525 7.184 -10.904 1.00 88.69 457 PRO A CA 1
ATOM 3527 C C . PRO A 1 457 ? -12.369 8.083 -9.994 1.00 88.69 457 PRO A C 1
ATOM 3529 O O . PRO A 1 457 ? -13.257 8.800 -10.463 1.00 88.69 457 PRO A O 1
ATOM 3532 N N . SER A 1 458 ? -12.090 8.044 -8.694 1.00 93.06 458 SER A N 1
ATOM 3533 C CA . SER A 1 458 ? -12.797 8.839 -7.689 1.00 93.06 458 SER A CA 1
ATOM 3534 C C . SER A 1 458 ? -12.368 10.297 -7.798 1.00 93.06 458 SER A C 1
ATOM 3536 O O . SER A 1 458 ? -11.206 10.628 -7.566 1.00 93.06 458 SER A O 1
ATOM 3538 N N . MET A 1 459 ? -13.312 11.175 -8.133 1.00 87.38 459 MET A N 1
ATOM 3539 C CA . MET A 1 459 ? -13.040 12.607 -8.314 1.00 87.38 459 MET A CA 1
ATOM 3540 C C . MET A 1 459 ? -13.278 13.414 -7.032 1.00 87.38 459 MET A C 1
ATOM 3542 O O . MET A 1 459 ? -12.875 14.573 -6.941 1.00 87.38 459 MET A O 1
ATOM 3546 N N . THR A 1 460 ? -13.930 12.819 -6.031 1.00 90.75 460 THR A N 1
ATOM 3547 C CA . THR A 1 460 ? -14.193 13.435 -4.727 1.00 90.75 460 THR A CA 1
ATOM 3548 C C . THR A 1 460 ? -13.832 12.494 -3.575 1.00 90.75 460 THR A C 1
ATOM 3550 O O . THR A 1 460 ? -13.729 11.279 -3.742 1.00 90.75 460 THR A O 1
ATOM 3553 N N . ILE A 1 461 ? -13.680 13.048 -2.366 1.00 92.00 461 ILE A N 1
ATOM 3554 C CA . ILE A 1 461 ? -13.488 12.252 -1.138 1.00 92.00 461 ILE A CA 1
ATOM 3555 C C . ILE A 1 461 ? -14.686 11.323 -0.899 1.00 92.00 461 ILE A C 1
ATOM 3557 O O . ILE A 1 461 ? -14.504 10.217 -0.402 1.00 92.00 461 ILE A O 1
ATOM 3561 N N . SER A 1 462 ? -15.894 11.752 -1.281 1.00 94.31 462 SER A N 1
ATOM 3562 C CA . SER A 1 462 ? -17.106 10.945 -1.147 1.00 94.31 462 SER A CA 1
ATOM 3563 C C . SER A 1 462 ? -17.059 9.712 -2.044 1.00 94.31 462 SER A C 1
ATOM 3565 O O . SER A 1 462 ? -17.233 8.598 -1.551 1.00 94.31 462 SER A O 1
ATOM 3567 N N . ASP A 1 463 ? -16.710 9.898 -3.322 1.00 94.31 463 ASP A N 1
ATOM 3568 C CA . ASP A 1 463 ? -16.529 8.795 -4.276 1.00 94.31 463 ASP A CA 1
ATOM 3569 C C . ASP A 1 463 ? -15.457 7.818 -3.785 1.00 94.31 463 ASP A C 1
ATOM 3571 O O . ASP A 1 463 ? -15.631 6.603 -3.843 1.00 94.31 463 ASP A O 1
ATOM 3575 N N . LEU A 1 464 ? -14.361 8.352 -3.242 1.00 94.94 464 LEU A N 1
ATOM 3576 C CA . LEU A 1 464 ? -13.256 7.546 -2.745 1.00 94.94 464 LEU A CA 1
ATOM 3577 C C . LEU A 1 464 ? -13.623 6.792 -1.459 1.00 94.94 464 LEU A C 1
ATOM 3579 O O . LEU A 1 464 ? -13.250 5.633 -1.301 1.00 94.94 464 LEU A O 1
ATOM 3583 N N . SER A 1 465 ? -14.378 7.417 -0.551 1.00 96.00 465 SER A N 1
ATOM 3584 C CA . SER A 1 465 ? -14.914 6.763 0.646 1.00 96.00 465 SER A CA 1
ATOM 3585 C C . SER A 1 465 ? -15.860 5.624 0.269 1.00 96.00 465 SER A C 1
ATOM 3587 O O . SER A 1 465 ? -15.805 4.561 0.887 1.00 96.00 465 SER A O 1
ATOM 3589 N N . GLU A 1 466 ? -16.694 5.826 -0.752 1.00 96.00 466 GLU A N 1
ATOM 3590 C CA . GLU A 1 466 ? -17.563 4.784 -1.298 1.00 96.00 466 GLU A CA 1
ATOM 3591 C C . GLU A 1 466 ? -16.747 3.658 -1.934 1.00 96.00 466 GLU A C 1
ATOM 3593 O O . GLU A 1 466 ? -17.001 2.489 -1.660 1.00 96.00 466 GLU A O 1
ATOM 3598 N N . LYS A 1 467 ? -15.708 3.988 -2.709 1.00 95.56 467 LYS A N 1
ATOM 3599 C CA . LYS A 1 467 ? -14.818 2.996 -3.325 1.00 95.56 467 LYS A CA 1
ATOM 3600 C C . LYS A 1 467 ? -14.065 2.165 -2.282 1.00 95.56 467 LYS A C 1
ATOM 3602 O O . LYS A 1 467 ? -13.934 0.953 -2.459 1.00 95.56 467 LYS A O 1
ATOM 3607 N N . VAL A 1 468 ? -13.609 2.777 -1.185 1.00 95.88 468 VAL A N 1
ATOM 3608 C CA . VAL A 1 468 ? -13.000 2.054 -0.054 1.00 95.88 468 VAL A CA 1
ATOM 3609 C C . VAL A 1 468 ? -14.008 1.089 0.563 1.00 95.88 468 VAL A C 1
ATOM 3611 O O . VAL A 1 468 ? -13.705 -0.099 0.660 1.00 95.88 468 VAL A O 1
ATOM 3614 N N . MET A 1 469 ? -15.210 1.556 0.923 1.00 96.88 469 MET A N 1
ATOM 3615 C CA . MET A 1 469 ? -16.246 0.687 1.498 1.00 96.88 469 MET A CA 1
ATOM 3616 C C . MET A 1 469 ? -16.631 -0.442 0.537 1.00 96.88 469 MET A C 1
ATOM 3618 O O . MET A 1 469 ? -16.580 -1.599 0.932 1.00 96.88 469 MET A O 1
ATOM 3622 N N . GLY A 1 470 ? -16.894 -0.141 -0.736 1.00 95.31 470 GLY A N 1
ATOM 3623 C CA . GLY A 1 470 ? -17.243 -1.141 -1.748 1.00 95.31 470 GLY A CA 1
ATOM 3624 C C . GLY A 1 470 ? -16.140 -2.174 -1.999 1.00 95.31 470 GLY A C 1
ATOM 3625 O O . GLY A 1 470 ? -16.433 -3.342 -2.242 1.00 95.31 470 GLY A O 1
ATOM 3626 N N . THR A 1 471 ? -14.866 -1.781 -1.882 1.00 94.81 471 THR A N 1
ATOM 3627 C CA . THR A 1 471 ? -13.738 -2.729 -1.932 1.00 94.81 471 THR A CA 1
ATOM 3628 C C . THR A 1 471 ? -13.778 -3.691 -0.743 1.00 94.81 471 THR A C 1
ATOM 3630 O O . THR A 1 471 ? -13.602 -4.890 -0.928 1.00 94.81 471 THR A O 1
ATOM 3633 N N . CYS A 1 472 ? -14.082 -3.193 0.459 1.00 95.38 472 CYS A N 1
ATOM 3634 C CA . CYS A 1 472 ? -14.198 -4.029 1.656 1.00 95.38 472 CYS A CA 1
ATOM 3635 C C . CYS A 1 472 ? -15.423 -4.957 1.586 1.00 95.38 472 CYS A C 1
ATOM 3637 O O . CYS A 1 472 ? -15.325 -6.140 1.898 1.00 95.38 472 CYS A O 1
ATOM 3639 N N . GLU A 1 473 ? -16.563 -4.447 1.114 1.00 95.12 473 GLU A N 1
ATOM 3640 C CA . GLU A 1 473 ? -17.790 -5.227 0.915 1.00 95.12 473 GLU A CA 1
ATOM 3641 C C . GLU A 1 473 ? -17.575 -6.377 -0.079 1.00 95.12 473 GLU A C 1
ATOM 3643 O O . GLU A 1 473 ? -18.045 -7.491 0.156 1.00 95.12 473 GLU A O 1
ATOM 3648 N N . ALA A 1 474 ? -16.815 -6.142 -1.155 1.00 93.44 474 ALA A N 1
ATOM 3649 C CA . ALA A 1 474 ? -16.455 -7.178 -2.123 1.00 93.44 474 ALA A CA 1
ATOM 3650 C C . ALA A 1 474 ? -15.596 -8.301 -1.513 1.00 93.44 474 ALA A C 1
ATOM 3652 O O . ALA A 1 474 ? -15.718 -9.455 -1.928 1.00 93.44 474 ALA A O 1
ATOM 3653 N N . ASP A 1 475 ? -14.776 -7.976 -0.512 1.00 91.69 475 ASP A N 1
ATOM 3654 C CA . ASP A 1 475 ? -13.944 -8.928 0.231 1.00 91.69 475 ASP A CA 1
ATOM 3655 C C . ASP A 1 475 ? -14.652 -9.472 1.497 1.00 91.69 475 ASP A C 1
ATOM 3657 O O . ASP A 1 475 ? -14.041 -10.168 2.309 1.00 91.69 475 ASP A O 1
ATOM 3661 N N . ASN A 1 476 ? -15.961 -9.210 1.649 1.00 95.31 476 ASN A N 1
ATOM 3662 C CA . ASN A 1 476 ? -16.794 -9.599 2.795 1.00 95.31 476 ASN A CA 1
ATOM 3663 C C . ASN A 1 476 ? -16.272 -9.079 4.150 1.00 95.31 476 ASN A C 1
ATOM 3665 O O . ASN A 1 476 ? -16.378 -9.751 5.180 1.00 95.31 476 ASN A O 1
ATOM 3669 N N . ASP A 1 477 ? -15.715 -7.870 4.151 1.00 95.94 477 ASP A N 1
ATOM 3670 C CA . ASP A 1 477 ? -15.236 -7.178 5.340 1.00 95.94 477 ASP A CA 1
ATOM 3671 C C . ASP A 1 477 ? -16.052 -5.906 5.611 1.00 95.94 477 ASP A C 1
ATOM 3673 O O . ASP A 1 477 ? -15.900 -4.874 4.962 1.00 95.94 477 ASP A O 1
ATOM 3677 N N . TYR A 1 478 ? -16.891 -5.957 6.638 1.00 97.19 478 TYR A N 1
ATOM 3678 C CA . TYR A 1 478 ? -17.729 -4.851 7.096 1.00 97.19 478 TYR A CA 1
ATOM 3679 C C . TYR A 1 478 ? -17.152 -4.132 8.317 1.00 97.19 478 TYR A C 1
ATOM 3681 O O . TYR A 1 478 ? -17.848 -3.365 8.978 1.00 97.19 478 TYR A O 1
ATOM 3689 N N . SER A 1 479 ? -15.883 -4.345 8.662 1.00 96.94 479 SER A N 1
ATOM 3690 C CA . SER A 1 479 ? -15.288 -3.763 9.869 1.00 96.94 479 SER A CA 1
ATOM 3691 C C . SER A 1 479 ? -15.065 -2.247 9.781 1.00 96.94 479 SER A C 1
ATOM 3693 O O . SER A 1 479 ? -14.846 -1.590 10.802 1.00 96.94 479 SER A O 1
ATOM 3695 N N . PHE A 1 480 ? -15.255 -1.654 8.595 1.00 97.00 480 PHE A N 1
ATOM 3696 C CA . PHE A 1 480 ? -15.316 -0.204 8.386 1.00 97.00 480 PHE A CA 1
ATOM 3697 C C . PHE A 1 480 ? -16.499 0.455 9.114 1.00 97.00 480 PHE A C 1
ATOM 3699 O O . PHE A 1 480 ? -16.545 1.674 9.237 1.00 97.00 480 PHE A O 1
ATOM 3706 N N . ILE A 1 481 ? -17.459 -0.318 9.634 1.00 97.25 481 ILE A N 1
ATOM 3707 C CA . ILE A 1 481 ? -18.562 0.218 10.444 1.00 97.25 481 ILE A CA 1
ATOM 3708 C C . ILE A 1 481 ? -18.093 0.726 11.809 1.00 97.25 481 ILE A C 1
ATOM 3710 O O . ILE A 1 481 ? -18.796 1.523 12.439 1.00 97.25 481 ILE A O 1
ATOM 3714 N N . TYR A 1 482 ? -16.931 0.281 12.292 1.00 97.56 482 TYR A N 1
ATOM 3715 C CA . TYR A 1 482 ? -16.386 0.656 13.598 1.00 97.56 482 TYR A CA 1
ATOM 3716 C C . TYR A 1 482 ? -15.596 1.960 13.528 1.00 97.56 482 TYR A C 1
ATOM 3718 O O . TYR A 1 482 ? -14.467 2.062 14.004 1.00 97.56 482 TYR A O 1
ATOM 3726 N N . THR A 1 483 ? -16.203 2.975 12.931 1.00 96.81 483 THR A N 1
ATOM 3727 C CA . THR A 1 483 ? -15.607 4.292 12.753 1.00 96.81 483 THR A CA 1
ATOM 3728 C C . THR A 1 483 ? -16.405 5.369 13.485 1.00 96.81 483 THR A C 1
ATOM 3730 O O . THR A 1 483 ? -17.515 5.131 13.972 1.00 96.81 483 THR A O 1
ATOM 3733 N N . THR A 1 484 ? -15.817 6.557 13.623 1.00 95.62 484 THR A N 1
ATOM 3734 C CA . THR A 1 484 ? -16.442 7.715 14.271 1.00 95.62 484 THR A CA 1
ATOM 3735 C C . THR A 1 484 ? -17.383 8.488 13.351 1.00 95.62 484 THR A C 1
ATOM 3737 O O . THR A 1 484 ? -17.921 9.512 13.765 1.00 95.62 484 THR A O 1
ATOM 3740 N N . ASP A 1 485 ? -17.539 8.030 12.114 1.00 94.88 485 ASP A N 1
ATOM 3741 C CA . ASP A 1 485 ? -18.378 8.625 11.085 1.00 94.88 485 ASP A CA 1
ATOM 3742 C C . ASP A 1 485 ? -19.839 8.782 11.519 1.00 94.88 485 ASP A C 1
ATOM 3744 O O . ASP A 1 485 ? -20.411 7.957 12.245 1.00 94.88 485 ASP A O 1
ATOM 3748 N N . GLU A 1 486 ? -20.474 9.819 10.982 1.00 94.50 486 GLU A N 1
ATOM 3749 C CA . GLU A 1 486 ? -21.924 9.868 10.894 1.00 94.50 486 GLU A CA 1
ATOM 3750 C C . GLU A 1 486 ? -22.448 8.699 10.051 1.00 94.50 486 GLU A C 1
ATOM 3752 O O . GLU A 1 486 ? -21.780 8.188 9.150 1.00 94.50 486 GLU A O 1
ATOM 3757 N N . ARG A 1 487 ? -23.648 8.228 10.392 1.00 95.19 487 ARG A N 1
ATOM 3758 C CA . ARG A 1 487 ? -24.284 7.106 9.697 1.00 95.19 487 ARG A CA 1
ATOM 3759 C C . ARG A 1 487 ? -25.104 7.603 8.519 1.00 95.19 487 ARG A C 1
ATOM 3761 O O . ARG A 1 487 ? -25.749 8.642 8.639 1.00 95.19 487 ARG A O 1
ATOM 3768 N N . ASP A 1 488 ? -25.134 6.822 7.443 1.00 95.12 488 ASP A N 1
ATOM 3769 C CA . ASP A 1 488 ? -25.946 7.135 6.265 1.00 95.12 488 ASP A CA 1
ATOM 3770 C C . ASP A 1 488 ? -27.432 7.255 6.656 1.00 95.12 488 ASP A C 1
ATOM 3772 O O . ASP A 1 488 ? -27.958 6.484 7.458 1.00 95.12 488 ASP A O 1
ATOM 3776 N N . GLU A 1 489 ? -28.138 8.250 6.129 1.00 91.75 489 GLU A N 1
ATOM 3777 C CA . GLU A 1 489 ? -29.568 8.423 6.405 1.00 91.75 489 GLU A CA 1
ATOM 3778 C C . GLU A 1 489 ? -30.468 7.697 5.397 1.00 91.75 489 GLU A C 1
ATOM 3780 O O . GLU A 1 489 ? -31.684 7.594 5.607 1.00 91.75 489 GLU A O 1
ATOM 3785 N N . THR A 1 490 ? -29.879 7.165 4.325 1.00 92.19 490 THR A N 1
ATOM 3786 C CA . THR A 1 490 ? -30.564 6.419 3.271 1.00 92.19 490 THR A CA 1
ATOM 3787 C C . THR A 1 490 ? -31.200 5.149 3.850 1.00 92.19 490 THR A C 1
ATOM 3789 O O . THR A 1 490 ? -30.532 4.387 4.558 1.00 92.19 490 THR A O 1
ATOM 3792 N N . PRO A 1 491 ? -32.489 4.880 3.558 1.00 89.44 491 PRO A N 1
ATOM 3793 C CA . PRO A 1 491 ? -33.151 3.655 3.984 1.00 89.44 491 PRO A CA 1
ATOM 3794 C C . PRO A 1 491 ? -32.373 2.397 3.584 1.00 89.44 491 PRO A C 1
ATOM 3796 O O . PRO A 1 491 ? -32.156 2.144 2.403 1.00 89.44 491 PRO A O 1
ATOM 3799 N N . GLY A 1 492 ? -31.969 1.614 4.581 1.00 88.69 492 GLY A N 1
ATOM 3800 C CA . GLY A 1 492 ? -31.228 0.370 4.416 1.00 88.69 492 GLY A CA 1
ATOM 3801 C C . GLY A 1 492 ? -29.704 0.494 4.488 1.00 88.69 492 GLY A C 1
ATOM 3802 O O . GLY A 1 492 ? -29.015 -0.518 4.409 1.00 88.69 492 GLY A O 1
ATOM 3803 N N . LEU A 1 493 ? -29.164 1.701 4.680 1.00 92.88 493 LEU A N 1
ATOM 3804 C CA . LEU A 1 493 ? -27.723 1.936 4.839 1.00 92.88 493 LEU A CA 1
ATOM 3805 C C . LEU A 1 493 ? -27.370 2.555 6.200 1.00 92.88 493 LEU A C 1
ATOM 3807 O O . LEU A 1 493 ? -26.209 2.848 6.463 1.00 92.88 493 LEU A O 1
ATOM 3811 N N . GLN A 1 494 ? -28.327 2.691 7.124 1.00 93.50 494 GLN A N 1
ATOM 3812 C CA . GLN A 1 494 ? -28.119 3.444 8.373 1.00 93.50 494 GLN A CA 1
ATOM 3813 C C . GLN A 1 494 ? -27.110 2.843 9.358 1.00 93.50 494 GLN A C 1
ATOM 3815 O O . GLN A 1 494 ? -26.825 3.428 10.404 1.00 93.50 494 GLN A O 1
ATOM 3820 N N . TRP A 1 495 ? -26.582 1.665 9.058 1.00 92.94 495 TRP A N 1
ATOM 3821 C CA . TRP A 1 495 ? -25.563 0.977 9.840 1.00 92.94 495 TRP A CA 1
ATOM 3822 C C . TRP A 1 495 ? -24.137 1.308 9.406 1.00 92.94 495 TRP A C 1
ATOM 3824 O O . TRP A 1 495 ? -23.220 1.192 10.223 1.00 92.94 495 TRP A O 1
ATOM 3834 N N . ARG A 1 496 ? -23.949 1.733 8.152 1.00 95.25 496 ARG A N 1
ATOM 3835 C CA . ARG A 1 496 ? -22.639 2.063 7.591 1.00 95.25 496 ARG A CA 1
ATOM 3836 C C . ARG A 1 496 ? -22.326 3.563 7.690 1.00 95.25 496 ARG A C 1
ATOM 3838 O O . ARG A 1 496 ? -23.233 4.368 7.919 1.00 95.25 496 ARG A O 1
ATOM 3845 N N . PRO A 1 497 ? -21.040 3.942 7.592 1.00 97.19 497 PRO A N 1
ATOM 3846 C CA . PRO A 1 497 ? -20.615 5.335 7.467 1.00 97.19 497 PRO A CA 1
ATOM 3847 C C . PRO A 1 497 ? -21.263 6.050 6.275 1.00 97.19 497 PRO A C 1
ATOM 3849 O O . PRO A 1 497 ? -21.417 5.452 5.211 1.00 97.19 497 PRO A O 1
ATOM 3852 N N . ASP A 1 498 ? -21.598 7.330 6.443 1.00 96.94 498 ASP A N 1
ATOM 3853 C CA . ASP A 1 498 ? -22.054 8.198 5.354 1.00 96.94 498 ASP A CA 1
ATOM 3854 C C . ASP A 1 498 ? -20.848 8.685 4.522 1.00 96.94 498 ASP A C 1
ATOM 3856 O O . ASP A 1 498 ? -20.004 9.435 5.032 1.00 96.94 498 ASP A O 1
ATOM 3860 N N . PRO A 1 499 ? -20.734 8.321 3.234 1.00 95.69 499 PRO A N 1
ATOM 3861 C CA . PRO A 1 499 ? -19.647 8.808 2.389 1.00 95.69 499 PRO A CA 1
ATOM 3862 C C . PRO A 1 499 ? -19.751 10.316 2.099 1.00 95.69 499 PRO A C 1
ATOM 3864 O O . PRO A 1 499 ? -18.767 10.918 1.671 1.00 95.69 499 PRO A O 1
ATOM 3867 N N . LYS A 1 500 ? -20.911 10.958 2.293 1.00 94.50 500 LYS A N 1
ATOM 3868 C CA . LYS A 1 500 ? -21.186 12.359 1.905 1.00 94.50 500 LYS A CA 1
ATOM 3869 C C . LYS A 1 500 ? -20.899 13.374 3.014 1.00 94.50 500 LYS A C 1
ATOM 3871 O O . LYS A 1 500 ? -21.229 14.552 2.867 1.00 94.50 500 LYS A O 1
ATOM 3876 N N . GLN A 1 501 ? -20.280 12.946 4.114 1.00 92.12 501 GLN A N 1
ATOM 3877 C CA . GLN A 1 501 ? -19.893 13.831 5.212 1.00 92.12 501 GLN A CA 1
ATOM 3878 C C . GLN A 1 501 ? -19.003 14.982 4.726 1.00 92.12 501 GLN A C 1
ATOM 3880 O O . GLN A 1 501 ? -18.062 14.796 3.955 1.00 92.12 501 GLN A O 1
ATOM 3885 N N . ILE A 1 502 ? -19.298 16.191 5.204 1.00 85.44 502 ILE A N 1
ATOM 3886 C CA . ILE A 1 502 ? -18.607 17.406 4.772 1.00 85.44 502 ILE A CA 1
ATOM 3887 C C . ILE A 1 502 ? -17.368 17.628 5.638 1.00 85.44 502 ILE A C 1
ATOM 3889 O O . ILE A 1 502 ? -17.466 17.847 6.847 1.00 85.44 502 ILE A O 1
ATOM 3893 N N . GLN A 1 503 ? -16.200 17.656 5.000 1.00 84.00 503 GLN A N 1
ATOM 3894 C CA . GLN A 1 503 ? -14.958 18.063 5.643 1.00 84.00 503 GLN A CA 1
ATOM 3895 C C . GLN A 1 503 ? -14.846 19.593 5.661 1.00 84.00 503 GLN A C 1
ATOM 3897 O O . GLN A 1 503 ? -14.576 20.219 4.639 1.00 84.00 503 GLN A O 1
ATOM 3902 N N . THR A 1 504 ? -15.056 20.207 6.828 1.00 85.25 504 THR A N 1
ATOM 3903 C CA . THR A 1 504 ? -14.928 21.667 7.011 1.00 85.25 504 THR A CA 1
ATOM 3904 C C . THR A 1 504 ? -13.526 22.100 7.444 1.00 85.25 504 THR A C 1
ATOM 3906 O O . THR A 1 504 ? -13.078 23.184 7.082 1.00 85.25 504 THR A O 1
ATOM 3909 N N . ASP A 1 505 ? -12.820 21.250 8.192 1.00 86.62 505 ASP A N 1
ATOM 3910 C CA . ASP A 1 505 ? -11.432 21.442 8.615 1.00 86.62 505 ASP A CA 1
ATOM 3911 C C . ASP A 1 505 ? -10.541 20.453 7.855 1.00 86.62 505 ASP A C 1
ATOM 3913 O O . ASP A 1 505 ? -10.504 19.266 8.171 1.00 86.62 505 ASP A O 1
ATOM 3917 N N . LEU A 1 506 ? -9.819 20.933 6.840 1.00 84.12 506 LEU A N 1
ATOM 3918 C CA . LEU A 1 506 ? -8.977 20.082 5.992 1.00 84.12 506 LEU A CA 1
ATOM 3919 C C . LEU A 1 506 ? -7.846 19.379 6.769 1.00 84.12 506 LEU A C 1
ATOM 3921 O O . LEU A 1 506 ? -7.355 18.330 6.345 1.00 84.12 506 LEU A O 1
ATOM 3925 N N . SER A 1 507 ? -7.467 19.909 7.938 1.00 82.06 507 SER A N 1
ATOM 3926 C CA . SER A 1 507 ? -6.460 19.298 8.816 1.00 82.06 507 SER A CA 1
ATOM 3927 C C . SER A 1 507 ? -6.986 18.108 9.624 1.00 82.06 507 SER A C 1
ATOM 3929 O O . SER A 1 507 ? -6.194 17.378 10.220 1.00 82.06 507 SER A O 1
ATOM 3931 N N . LYS A 1 508 ? -8.308 17.894 9.648 1.00 86.00 508 LYS A N 1
ATOM 3932 C CA . LYS A 1 508 ? -8.951 16.788 10.361 1.00 86.00 508 LYS A CA 1
ATOM 3933 C C . LYS A 1 508 ? -9.731 15.920 9.378 1.00 86.00 508 LYS A C 1
ATOM 3935 O O . LYS A 1 508 ? -10.626 16.434 8.706 1.00 86.00 508 LYS A O 1
ATOM 3940 N N . PRO A 1 509 ? -9.438 14.615 9.283 1.00 88.69 509 PRO A N 1
ATOM 3941 C CA . PRO A 1 509 ? -10.228 13.735 8.439 1.00 88.69 509 PRO A CA 1
ATOM 3942 C C . PRO A 1 509 ? -11.646 13.621 9.009 1.00 88.69 509 PRO A C 1
ATOM 3944 O O . PRO A 1 509 ? -11.845 13.833 10.205 1.00 88.69 509 PRO A O 1
ATOM 3947 N N . VAL A 1 510 ? -12.618 13.286 8.158 1.00 89.69 510 VAL A N 1
ATOM 3948 C CA . VAL A 1 510 ? -14.015 13.036 8.572 1.00 89.69 510 VAL A CA 1
ATOM 3949 C C . VAL A 1 510 ? -14.512 11.649 8.166 1.00 89.69 510 VAL A C 1
ATOM 3951 O O . VAL A 1 510 ? -15.277 11.051 8.910 1.00 89.69 510 VAL A O 1
ATOM 3954 N N . ASN A 1 511 ? -14.031 11.106 7.042 1.00 94.75 511 ASN A N 1
ATOM 3955 C CA . ASN A 1 511 ? -14.449 9.795 6.543 1.00 94.75 511 ASN A CA 1
ATOM 3956 C C . ASN A 1 511 ? -13.591 8.652 7.099 1.00 94.75 511 ASN A C 1
ATOM 3958 O O . ASN A 1 511 ? -12.362 8.741 7.096 1.00 94.75 511 ASN A O 1
ATOM 3962 N N . LEU A 1 512 ? -14.218 7.545 7.480 1.00 95.62 512 LEU A N 1
ATOM 3963 C CA . LEU A 1 512 ? -13.604 6.271 7.867 1.00 95.62 512 LEU A CA 1
ATOM 3964 C C . LEU A 1 512 ? -12.533 6.409 8.957 1.00 95.62 512 LEU A C 1
ATOM 3966 O O . LEU A 1 512 ? -11.431 5.868 8.843 1.00 95.62 512 LEU A O 1
ATOM 3970 N N . ILE A 1 513 ? -12.801 7.184 10.005 1.00 94.62 513 ILE A N 1
ATOM 3971 C CA . ILE A 1 513 ? -11.872 7.327 11.140 1.00 94.62 513 ILE A CA 1
ATOM 3972 C C . ILE A 1 513 ? -12.164 6.206 12.135 1.00 94.62 513 ILE A C 1
ATOM 3974 O O . ILE A 1 513 ? -13.269 6.171 12.662 1.00 94.62 513 ILE A O 1
ATOM 3978 N N . PRO A 1 514 ? -11.233 5.289 12.431 1.00 95.75 514 PRO A N 1
ATOM 3979 C CA . PRO A 1 514 ? -11.520 4.174 13.331 1.00 95.75 514 PRO A CA 1
ATOM 3980 C C . PRO A 1 514 ? -11.916 4.680 14.724 1.00 95.75 514 PRO A C 1
ATOM 3982 O O . PRO A 1 514 ? -11.407 5.695 15.201 1.00 95.75 514 PRO A O 1
ATOM 3985 N N . ILE A 1 515 ? -12.795 3.946 15.409 1.00 96.19 515 ILE A N 1
ATOM 3986 C CA . ILE A 1 515 ? -13.241 4.292 16.768 1.00 96.19 515 ILE A CA 1
ATOM 3987 C C . ILE A 1 515 ? -12.090 4.294 17.792 1.00 96.19 515 ILE A C 1
ATOM 3989 O O . ILE A 1 515 ? -12.202 4.918 18.849 1.00 96.19 515 ILE A O 1
ATOM 3993 N N . LEU A 1 516 ? -10.992 3.597 17.484 1.00 94.19 516 LEU A N 1
ATOM 3994 C CA . LEU A 1 516 ? -9.800 3.511 18.316 1.00 94.19 516 LEU A CA 1
ATOM 3995 C C . LEU A 1 516 ? -8.543 3.316 17.458 1.00 94.19 516 LEU A C 1
ATOM 3997 O O . LEU A 1 516 ? -8.535 2.473 16.561 1.00 94.19 516 LEU A O 1
ATOM 4001 N N . SER A 1 517 ? -7.469 4.037 17.781 1.00 90.81 517 SER A N 1
ATOM 4002 C CA . SER A 1 517 ? -6.159 3.901 17.132 1.00 90.81 517 SER A CA 1
ATOM 4003 C C . SER A 1 517 ? -5.263 2.974 17.952 1.00 90.81 517 SER A C 1
ATOM 4005 O O . SER A 1 517 ? -4.425 3.435 18.728 1.00 90.81 517 SER A O 1
ATOM 4007 N N . TRP A 1 518 ? -5.494 1.664 17.850 1.00 90.44 518 TRP A N 1
ATOM 4008 C CA . TRP A 1 518 ? -4.748 0.656 18.606 1.00 90.44 518 TRP A CA 1
ATOM 4009 C C . TRP A 1 518 ? -4.603 -0.645 17.818 1.00 90.44 518 TRP A C 1
ATOM 4011 O O . TRP A 1 518 ? -5.541 -1.043 17.120 1.00 90.44 518 TRP A O 1
ATOM 4021 N N . SER A 1 519 ? -3.463 -1.328 17.976 1.00 87.38 519 SER A N 1
ATOM 4022 C CA . SER A 1 519 ? -3.231 -2.641 17.367 1.00 87.38 519 SER A CA 1
ATOM 4023 C C . SER A 1 519 ? -4.348 -3.627 17.721 1.00 87.38 519 SER A C 1
ATOM 4025 O O . SER A 1 519 ? -4.732 -3.783 18.887 1.00 87.38 519 SER A O 1
ATOM 4027 N N . SER A 1 520 ? -4.886 -4.281 16.694 1.00 89.00 520 SER A N 1
ATOM 4028 C CA . SER A 1 520 ? -5.965 -5.263 16.786 1.00 89.00 520 SER A CA 1
ATOM 4029 C C . SER A 1 520 ? -5.647 -6.487 15.937 1.00 89.00 520 SER A C 1
ATOM 4031 O O . SER A 1 520 ? -4.794 -6.432 15.052 1.00 89.00 520 SER A O 1
ATOM 4033 N N . TRP A 1 521 ? -6.327 -7.597 16.209 1.00 88.44 521 TRP A N 1
ATOM 4034 C CA . TRP A 1 521 ? -6.217 -8.818 15.412 1.00 88.44 521 TRP A CA 1
ATOM 4035 C C . TRP A 1 521 ? -7.585 -9.460 15.190 1.00 88.44 521 TRP A C 1
ATOM 4037 O O . TRP A 1 521 ? -8.529 -9.226 15.950 1.00 88.44 521 TRP A O 1
ATOM 4047 N N . GLY A 1 522 ? -7.670 -10.279 14.145 1.00 88.12 522 GLY A N 1
ATOM 4048 C CA . GLY A 1 522 ? -8.822 -11.133 13.882 1.00 88.12 522 GLY A CA 1
ATOM 4049 C C . GLY A 1 522 ? -8.865 -12.350 14.809 1.00 88.12 522 GLY A C 1
ATOM 4050 O O . GLY A 1 522 ? -7.819 -12.939 15.045 1.00 88.12 522 GLY A O 1
ATOM 4051 N N . GLU A 1 523 ? -10.028 -12.767 15.310 1.00 85.62 523 GLU A N 1
ATOM 4052 C CA . GLU A 1 523 ? -10.205 -13.998 16.103 1.00 85.62 523 GLU A CA 1
ATOM 4053 C C . GLU A 1 523 ? -11.302 -14.904 15.496 1.00 85.62 523 GLU A C 1
ATOM 4055 O O . GLU A 1 523 ? -12.464 -14.492 15.454 1.00 85.62 523 GLU A O 1
ATOM 4060 N N . PRO A 1 524 ? -10.986 -16.135 15.042 1.00 85.25 524 PRO A N 1
ATOM 4061 C CA . PRO A 1 524 ? -9.652 -16.745 14.977 1.00 85.25 524 PRO A CA 1
ATOM 4062 C C . PRO A 1 524 ? -8.684 -15.924 14.118 1.00 85.25 524 PRO A C 1
ATOM 4064 O O . PRO A 1 524 ? -9.116 -15.093 13.326 1.00 85.25 524 PRO A O 1
ATOM 4067 N N . PHE A 1 525 ? -7.378 -16.137 14.304 1.00 82.56 525 PHE A N 1
ATOM 4068 C CA . PHE A 1 525 ? -6.335 -15.322 13.675 1.00 82.56 525 PHE A CA 1
ATOM 4069 C C . PHE A 1 525 ? -6.608 -15.066 12.182 1.00 82.56 525 PHE A C 1
ATOM 4071 O O . PHE A 1 525 ? -6.783 -16.017 11.423 1.00 82.56 525 PHE A O 1
ATOM 4078 N N . GLY A 1 526 ? -6.680 -13.788 11.784 1.00 81.56 526 GLY A N 1
ATOM 4079 C CA . GLY A 1 526 ? -7.009 -13.359 10.414 1.00 81.56 526 GLY A CA 1
ATOM 4080 C C . GLY A 1 526 ? -8.494 -13.120 10.111 1.00 81.56 526 GLY A C 1
ATOM 4081 O O . GLY A 1 526 ? -8.822 -12.651 9.026 1.00 81.56 526 GLY A O 1
ATOM 4082 N N . ALA A 1 527 ? -9.403 -13.415 11.043 1.00 89.25 527 ALA A N 1
ATOM 4083 C CA . ALA A 1 527 ? -10.827 -13.144 10.863 1.00 89.25 527 ALA A CA 1
ATOM 4084 C C . ALA A 1 527 ? -11.139 -11.641 10.768 1.00 89.25 527 ALA A C 1
ATOM 4086 O O . ALA A 1 527 ? -10.413 -10.789 11.281 1.00 89.25 527 ALA A O 1
ATOM 4087 N N . THR A 1 528 ? -12.276 -11.326 10.153 1.00 93.44 528 THR A N 1
ATOM 4088 C CA . THR A 1 528 ? -12.797 -9.963 10.059 1.00 93.44 528 THR A CA 1
ATOM 4089 C C . THR A 1 528 ? -14.279 -9.900 10.440 1.00 93.44 528 THR A C 1
ATOM 4091 O O . THR A 1 528 ? -14.872 -10.893 10.876 1.00 93.44 528 THR A O 1
ATOM 4094 N N . GLN A 1 529 ? -14.893 -8.725 10.337 1.00 96.00 529 GLN A N 1
ATOM 4095 C CA . GLN A 1 529 ? -16.325 -8.554 10.538 1.00 96.00 529 GLN A CA 1
ATOM 4096 C C . GLN A 1 529 ? -17.079 -8.918 9.257 1.00 96.00 529 GLN A C 1
ATOM 4098 O O . GLN A 1 529 ? -17.228 -8.091 8.367 1.00 96.00 529 GLN A O 1
ATOM 4103 N N . THR A 1 530 ? -17.578 -10.147 9.170 1.00 96.69 530 THR A N 1
ATOM 4104 C CA . THR A 1 530 ? -18.324 -10.632 8.002 1.00 96.69 530 THR A CA 1
ATOM 4105 C C . THR A 1 530 ? -19.822 -10.332 8.106 1.00 96.69 530 THR A C 1
ATOM 4107 O O . THR A 1 530 ? -20.343 -9.982 9.177 1.00 96.69 530 THR A O 1
ATOM 4110 N N . GLY A 1 531 ? -20.522 -10.448 6.979 1.00 96.31 531 GLY A N 1
ATOM 4111 C CA . GLY A 1 531 ? -21.968 -10.286 6.899 1.00 96.31 531 GLY A CA 1
ATOM 4112 C C . GLY A 1 531 ? -22.555 -10.965 5.667 1.00 96.31 531 GLY A C 1
ATOM 4113 O O . GLY A 1 531 ? -21.843 -11.331 4.736 1.00 96.31 531 GLY A O 1
ATOM 4114 N N . TYR A 1 532 ? -23.870 -11.142 5.651 1.00 96.56 532 TYR A N 1
ATOM 4115 C CA . TYR A 1 532 ? -24.577 -11.722 4.511 1.00 96.56 532 TYR A CA 1
ATOM 4116 C C . TYR A 1 532 ? -25.965 -11.110 4.352 1.00 96.56 532 TYR A C 1
ATOM 4118 O O . TYR A 1 532 ? -26.495 -10.465 5.258 1.00 96.56 532 TYR A O 1
ATOM 4126 N N . LYS A 1 533 ? -26.560 -11.318 3.177 1.00 94.94 533 LYS A N 1
ATOM 4127 C CA . LYS A 1 533 ? -27.915 -10.872 2.860 1.00 94.94 533 LYS A CA 1
ATOM 4128 C C . LYS A 1 533 ? -28.810 -12.067 2.554 1.00 94.94 533 LYS A C 1
ATOM 4130 O O . LYS A 1 533 ? -28.405 -12.951 1.802 1.00 94.94 533 LYS A O 1
ATOM 4135 N N . ASP A 1 534 ? -30.014 -12.063 3.109 1.00 95.50 534 ASP A N 1
ATOM 4136 C CA . ASP A 1 534 ? -31.075 -13.035 2.838 1.00 95.50 534 ASP A CA 1
ATOM 4137 C C . ASP A 1 534 ? -32.435 -12.332 2.631 1.00 95.50 534 ASP A C 1
ATOM 4139 O O . ASP A 1 534 ? -32.493 -11.110 2.460 1.00 95.50 534 ASP A O 1
ATOM 4143 N N . ASP A 1 535 ? -33.529 -13.102 2.617 1.00 93.94 535 ASP A N 1
ATOM 4144 C CA . ASP A 1 535 ? -34.895 -12.581 2.448 1.00 93.94 535 ASP A CA 1
ATOM 4145 C C . ASP A 1 535 ? -35.362 -11.703 3.624 1.00 93.94 535 ASP A C 1
ATOM 4147 O O . ASP A 1 535 ? -36.270 -10.886 3.459 1.00 93.94 535 ASP A O 1
ATOM 4151 N N . ALA A 1 536 ? -34.771 -11.873 4.812 1.00 92.44 536 ALA A N 1
ATOM 4152 C CA . ALA A 1 536 ? -35.096 -11.084 5.996 1.00 92.44 536 ALA A CA 1
ATOM 4153 C C . ALA A 1 536 ? -34.337 -9.752 6.024 1.00 92.44 536 ALA A C 1
ATOM 4155 O O . ALA A 1 536 ? -34.847 -8.791 6.600 1.00 92.44 536 ALA A O 1
ATOM 4156 N N . GLY A 1 537 ? -33.159 -9.688 5.397 1.00 93.50 537 GLY A N 1
ATOM 4157 C CA . GLY A 1 537 ? -32.400 -8.456 5.244 1.00 93.50 537 GLY A CA 1
ATOM 4158 C C . GLY A 1 537 ? -30.890 -8.660 5.289 1.00 93.50 537 GLY A C 1
ATOM 4159 O O . GLY A 1 537 ? -30.368 -9.654 4.783 1.00 93.50 537 GLY A O 1
ATOM 4160 N N . PHE A 1 538 ? -30.168 -7.686 5.843 1.00 95.38 538 PHE A N 1
ATOM 4161 C CA . PHE A 1 538 ? -28.708 -7.745 5.978 1.00 95.38 538 PHE A CA 1
ATOM 4162 C C . PHE A 1 538 ? -28.290 -8.078 7.412 1.00 95.38 538 PHE A C 1
ATOM 4164 O O . PHE A 1 538 ? -28.689 -7.405 8.368 1.00 95.38 538 PHE A O 1
ATOM 4171 N N . TRP A 1 539 ? -27.440 -9.091 7.553 1.00 97.38 539 TRP A N 1
ATOM 4172 C CA . TRP A 1 539 ? -26.981 -9.639 8.823 1.00 97.38 539 TRP A CA 1
ATOM 4173 C C . TRP A 1 539 ? -25.484 -9.412 9.005 1.00 97.38 539 TRP A C 1
ATOM 4175 O O . TRP A 1 539 ? -24.694 -9.718 8.114 1.00 97.38 539 TRP A O 1
ATOM 4185 N N . LEU A 1 540 ? -25.086 -8.950 10.192 1.00 97.19 540 LEU A N 1
ATOM 4186 C CA . LEU A 1 540 ? -23.688 -8.968 10.629 1.00 97.19 540 LEU A CA 1
ATOM 4187 C C . LEU A 1 540 ? -23.428 -10.219 11.459 1.00 97.19 540 LEU A C 1
ATOM 4189 O O . LEU A 1 540 ? -24.132 -10.477 12.435 1.00 97.19 540 LEU A O 1
ATOM 4193 N N . GLU A 1 541 ? -22.411 -10.983 11.086 1.00 96.75 541 GLU A N 1
ATOM 4194 C CA . GLU A 1 541 ? -22.018 -12.207 11.782 1.00 96.75 541 GLU A CA 1
ATOM 4195 C C . GLU A 1 541 ? -21.126 -11.916 12.992 1.00 96.75 541 GLU A C 1
ATOM 4197 O O . GLU A 1 541 ? -20.670 -10.798 13.195 1.00 96.75 541 GLU A O 1
ATOM 4202 N N . ASN A 1 542 ? -20.833 -12.932 13.807 1.00 96.12 542 ASN A N 1
ATOM 4203 C CA . ASN A 1 542 ? -19.825 -12.831 14.867 1.00 96.12 542 ASN A CA 1
ATOM 4204 C C . ASN A 1 542 ? -20.081 -11.712 15.903 1.00 96.12 542 ASN A C 1
ATOM 4206 O O . ASN A 1 542 ? -19.134 -11.231 16.531 1.00 96.12 542 ASN A O 1
ATOM 4210 N N . MET A 1 543 ? -21.345 -11.348 16.145 1.00 97.56 543 MET A N 1
ATOM 4211 C CA . MET A 1 543 ? -21.737 -10.312 17.104 1.00 97.56 543 MET A CA 1
ATOM 4212 C C . MET A 1 543 ? -22.194 -10.923 18.434 1.00 97.56 543 MET A C 1
ATOM 4214 O O . MET A 1 543 ? -23.024 -11.833 18.467 1.00 97.56 543 MET A O 1
ATOM 4218 N N . ILE A 1 544 ? -21.704 -10.390 19.551 1.00 97.25 544 ILE A N 1
ATOM 4219 C CA . ILE A 1 544 ? -22.139 -10.752 20.908 1.00 97.25 544 ILE A CA 1
ATOM 4220 C C . ILE A 1 544 ? -23.087 -9.670 21.408 1.00 97.25 544 ILE A C 1
ATOM 4222 O O . ILE A 1 544 ? -22.711 -8.500 21.453 1.00 97.25 544 ILE A O 1
ATOM 4226 N N . ARG A 1 545 ? -24.305 -10.044 21.809 1.00 96.94 545 ARG A N 1
ATOM 4227 C CA . ARG A 1 545 ? -25.255 -9.110 22.427 1.00 96.94 545 ARG A CA 1
ATOM 4228 C C . ARG A 1 545 ? -24.898 -8.907 23.898 1.00 96.94 545 ARG A C 1
ATOM 4230 O O . ARG A 1 545 ? -24.938 -9.858 24.671 1.00 96.94 545 ARG A O 1
ATOM 4237 N N . LEU A 1 546 ? -24.593 -7.673 24.278 1.00 96.75 546 LEU A N 1
ATOM 4238 C CA . LEU A 1 546 ? -24.188 -7.322 25.636 1.00 96.75 546 LEU A CA 1
ATOM 4239 C C . LEU A 1 546 ? -25.416 -7.071 26.519 1.00 96.75 546 LEU A C 1
ATOM 4241 O O . LEU A 1 546 ? -26.302 -6.292 26.159 1.00 96.75 546 LEU A O 1
ATOM 4245 N N . GLN A 1 547 ? -25.449 -7.713 27.686 1.00 94.25 547 GLN A N 1
ATOM 4246 C CA . GLN A 1 547 ? -26.486 -7.506 28.698 1.00 94.25 547 GLN A CA 1
ATOM 4247 C C . GLN A 1 547 ? -26.086 -6.359 29.626 1.00 94.25 547 GLN A C 1
ATOM 4249 O O . GLN A 1 547 ? -25.036 -6.420 30.270 1.00 94.25 547 GLN A O 1
ATOM 4254 N N . GLN A 1 548 ? -26.913 -5.312 29.687 1.00 94.38 548 GLN A N 1
ATOM 4255 C CA . GLN A 1 548 ? -26.707 -4.195 30.613 1.00 94.38 548 GLN A CA 1
ATOM 4256 C C . GLN A 1 548 ? -26.908 -4.664 32.061 1.00 94.38 548 GLN A C 1
ATOM 4258 O O . GLN A 1 548 ? -27.787 -5.479 32.334 1.00 94.38 548 GLN A O 1
ATOM 4263 N N . SER A 1 549 ? -26.093 -4.152 32.979 1.00 93.50 549 SER A N 1
ATOM 4264 C CA . SER A 1 549 ? -26.069 -4.552 34.391 1.00 93.50 549 SER A CA 1
ATOM 4265 C C . SER A 1 549 ? -25.710 -3.360 35.280 1.00 93.50 549 SER A C 1
ATOM 4267 O O . SER A 1 549 ? -25.102 -2.398 34.816 1.00 93.50 549 SER A O 1
ATOM 4269 N N . ASP A 1 550 ? -26.024 -3.440 36.574 1.00 90.12 550 ASP A N 1
ATOM 4270 C CA . ASP A 1 550 ? -25.593 -2.451 37.571 1.00 90.12 550 ASP A CA 1
ATOM 4271 C C . ASP A 1 550 ? -24.100 -2.589 37.931 1.00 90.12 550 ASP A C 1
ATOM 4273 O O . ASP A 1 550 ? -23.475 -1.639 38.407 1.00 90.12 550 ASP A O 1
ATOM 4277 N N . ALA A 1 551 ? -23.509 -3.770 37.709 1.00 90.31 551 ALA A N 1
ATOM 4278 C CA . ALA A 1 551 ? -22.110 -4.065 38.019 1.00 90.31 551 ALA A CA 1
ATOM 4279 C C . ALA A 1 551 ? -21.488 -5.087 37.050 1.00 90.31 551 ALA A C 1
ATOM 4281 O O . ALA A 1 551 ? -22.180 -5.933 36.482 1.00 90.31 551 ALA A O 1
ATOM 4282 N N . THR A 1 552 ? -20.160 -5.029 36.907 1.00 91.31 552 THR A N 1
ATOM 4283 C CA . THR A 1 552 ? -19.369 -6.008 36.147 1.00 91.31 552 THR A CA 1
ATOM 4284 C C . THR A 1 552 ? -19.005 -7.230 36.995 1.00 91.31 552 THR A C 1
ATOM 4286 O O . THR A 1 552 ? -18.862 -7.138 38.222 1.00 91.31 552 THR A O 1
ATOM 4289 N N . SER A 1 553 ? -18.799 -8.376 36.341 1.00 90.62 553 SER A N 1
ATOM 4290 C CA . SER A 1 553 ? -18.335 -9.602 37.003 1.00 90.62 553 SER A CA 1
ATOM 4291 C C . SER A 1 553 ? -16.901 -9.488 37.556 1.00 90.62 553 SER A C 1
ATOM 4293 O O . SER A 1 553 ? -16.104 -8.638 37.150 1.00 90.62 553 SER A O 1
ATOM 4295 N N . GLU A 1 554 ? -16.538 -10.373 38.489 1.00 89.38 554 GLU A N 1
ATOM 4296 C CA . GLU A 1 554 ? -15.193 -10.387 39.087 1.00 89.38 554 GLU A CA 1
ATOM 4297 C C . GLU A 1 554 ? -14.098 -10.772 38.075 1.00 89.38 554 GLU A C 1
ATOM 4299 O O . GLU A 1 554 ? -12.971 -10.280 38.139 1.00 89.38 554 GLU A O 1
ATOM 4304 N N . GLU A 1 555 ? -14.449 -11.600 37.085 1.00 93.62 555 GLU A N 1
ATOM 4305 C CA . GLU A 1 555 ? -13.582 -11.945 35.954 1.00 93.62 555 GLU A CA 1
ATOM 4306 C C . GLU A 1 555 ? -13.170 -10.689 35.169 1.00 93.62 555 GLU A C 1
ATOM 4308 O O . GLU A 1 555 ? -11.984 -10.480 34.896 1.00 93.62 555 GLU A O 1
ATOM 4313 N N . VAL A 1 556 ? -14.136 -9.811 34.880 1.00 92.44 556 VAL A N 1
ATOM 4314 C CA . VAL A 1 556 ? -13.912 -8.540 34.176 1.00 92.44 556 VAL A CA 1
ATOM 4315 C C . VAL A 1 556 ? -13.002 -7.623 34.980 1.00 92.44 556 VAL A C 1
ATOM 4317 O O . VAL A 1 556 ? -12.056 -7.064 34.424 1.00 92.44 556 VAL A O 1
ATOM 4320 N N . LYS A 1 557 ? -13.237 -7.483 36.291 1.00 89.88 557 LYS A N 1
ATOM 4321 C CA . LYS A 1 557 ? -12.382 -6.648 37.153 1.00 89.88 557 LYS A CA 1
ATOM 4322 C C . LYS A 1 557 ? -10.934 -7.125 37.126 1.00 89.88 557 LYS A C 1
ATOM 4324 O O . LYS A 1 557 ? -10.036 -6.314 36.918 1.00 89.88 557 LYS A O 1
ATOM 4329 N N . ARG A 1 558 ? -10.708 -8.438 37.239 1.00 88.50 558 ARG A N 1
ATOM 4330 C CA . ARG A 1 558 ? -9.366 -9.033 37.170 1.00 88.50 558 ARG A CA 1
ATOM 4331 C C . ARG A 1 558 ? -8.704 -8.815 35.807 1.00 88.50 558 ARG A C 1
ATOM 4333 O O . ARG A 1 558 ? -7.498 -8.578 35.749 1.00 88.50 558 ARG A O 1
ATOM 4340 N N . LEU A 1 559 ? -9.459 -8.910 34.712 1.00 90.00 559 LEU A N 1
ATOM 4341 C CA . LEU A 1 559 ? -8.953 -8.631 33.364 1.00 90.00 559 LEU A CA 1
ATOM 4342 C C . LEU A 1 559 ? -8.494 -7.174 33.241 1.00 90.00 559 LEU A C 1
ATOM 4344 O O . LEU A 1 559 ? -7.354 -6.926 32.840 1.00 90.00 559 LEU A O 1
ATOM 4348 N N . LEU A 1 560 ? -9.349 -6.225 33.633 1.00 90.31 560 LEU A N 1
ATOM 4349 C CA . LEU A 1 560 ? -9.051 -4.795 33.544 1.00 90.31 560 LEU A CA 1
ATOM 4350 C C . LEU A 1 560 ? -7.899 -4.400 34.474 1.00 90.31 560 LEU A C 1
ATOM 4352 O O . LEU A 1 560 ? -7.004 -3.678 34.046 1.00 90.31 560 LEU A O 1
ATOM 4356 N N . GLU A 1 561 ? -7.860 -4.915 35.705 1.00 88.44 561 GLU A N 1
ATOM 4357 C CA . GLU A 1 561 ? -6.763 -4.669 36.647 1.00 88.44 561 GLU A CA 1
ATOM 4358 C C . GLU A 1 561 ? -5.419 -5.163 36.104 1.00 88.44 561 GLU A C 1
ATOM 4360 O O . GLU A 1 561 ? -4.427 -4.429 36.125 1.00 88.44 561 GLU A O 1
ATOM 4365 N N . ASN A 1 562 ? -5.384 -6.380 35.554 1.00 86.38 562 ASN A N 1
ATOM 4366 C CA . ASN A 1 562 ? -4.170 -6.929 34.958 1.00 86.38 562 ASN A CA 1
ATOM 4367 C C . ASN A 1 562 ? -3.708 -6.111 33.749 1.00 86.38 562 ASN A C 1
ATOM 4369 O O . ASN A 1 562 ? -2.516 -5.864 33.589 1.00 86.38 562 ASN A O 1
ATOM 4373 N N . TRP A 1 563 ? -4.616 -5.687 32.878 1.00 89.31 563 TRP A N 1
ATOM 4374 C CA . TRP A 1 563 ? -4.206 -4.919 31.708 1.00 89.31 563 TRP A CA 1
ATOM 4375 C C . TRP A 1 563 ? -3.768 -3.491 32.079 1.00 89.31 563 TRP A C 1
ATOM 4377 O O . TRP A 1 563 ? -2.725 -3.019 31.622 1.00 89.31 563 TRP A O 1
ATOM 4387 N N . LEU A 1 564 ? -4.501 -2.825 32.973 1.00 90.50 564 LEU A N 1
ATOM 4388 C CA . LEU A 1 564 ? -4.212 -1.452 33.385 1.00 90.50 564 LEU A CA 1
ATOM 4389 C C . LEU A 1 564 ? -2.968 -1.342 34.268 1.00 90.50 564 LEU A C 1
ATOM 4391 O O . LEU A 1 564 ? -2.189 -0.412 34.079 1.00 90.50 564 LEU A O 1
ATOM 4395 N N . TYR A 1 565 ? -2.759 -2.260 35.215 1.00 87.88 565 TYR A N 1
ATOM 4396 C CA . TYR A 1 565 ? -1.829 -2.031 36.329 1.00 87.88 565 TYR A CA 1
ATOM 4397 C C . TYR A 1 565 ? -0.877 -3.189 36.633 1.00 87.88 565 TYR A C 1
ATOM 4399 O O . TYR A 1 565 ? -0.176 -3.115 37.643 1.00 87.88 565 TYR A O 1
ATOM 4407 N N . ARG A 1 566 ? -0.818 -4.255 35.814 1.00 81.75 566 ARG A N 1
ATOM 4408 C CA . ARG A 1 566 ? -0.015 -5.448 36.140 1.00 81.75 566 ARG A CA 1
ATOM 4409 C C . ARG A 1 566 ? 1.419 -5.088 36.553 1.00 81.75 566 ARG A C 1
ATOM 4411 O O . ARG A 1 566 ? 2.178 -4.575 35.718 1.00 81.75 566 ARG A O 1
ATOM 4418 N N . PRO A 1 567 ? 1.811 -5.414 37.802 1.00 66.69 567 PRO A N 1
ATOM 4419 C CA . PRO A 1 567 ? 3.134 -5.096 38.301 1.00 66.69 567 PRO A CA 1
ATOM 4420 C C . PRO A 1 567 ? 4.219 -5.840 37.531 1.00 66.69 567 PRO A C 1
ATOM 4422 O O . PRO A 1 567 ? 3.998 -6.885 36.908 1.00 66.69 567 PRO A O 1
ATOM 4425 N N . LYS A 1 568 ? 5.429 -5.293 37.614 1.00 65.88 568 LYS A N 1
ATOM 4426 C CA . LYS A 1 568 ? 6.644 -5.965 37.165 1.00 65.88 568 LYS A CA 1
ATOM 4427 C C . LYS A 1 568 ? 6.823 -7.277 37.930 1.00 65.88 568 LYS A C 1
ATOM 4429 O O . LYS A 1 568 ? 6.723 -7.301 39.154 1.00 65.88 568 LYS A O 1
ATOM 4434 N N . ASP A 1 569 ? 7.144 -8.343 37.204 1.00 65.88 569 ASP A N 1
ATOM 4435 C CA . ASP A 1 569 ? 7.526 -9.609 37.819 1.00 65.88 569 ASP A CA 1
ATOM 4436 C C . ASP A 1 569 ? 8.894 -9.455 38.504 1.00 65.88 569 ASP A C 1
ATOM 4438 O O . ASP A 1 569 ? 9.922 -9.280 37.845 1.00 65.88 569 ASP A O 1
ATOM 4442 N N . LEU A 1 570 ? 8.899 -9.474 39.839 1.00 60.00 570 LEU A N 1
ATOM 4443 C CA . LEU A 1 570 ? 10.110 -9.338 40.651 1.00 60.00 570 LEU A CA 1
ATOM 4444 C C . LEU A 1 570 ? 11.029 -10.567 40.544 1.00 60.00 570 LEU A C 1
ATOM 4446 O O . LEU A 1 570 ? 12.214 -10.452 40.851 1.00 60.00 570 LEU A O 1
AT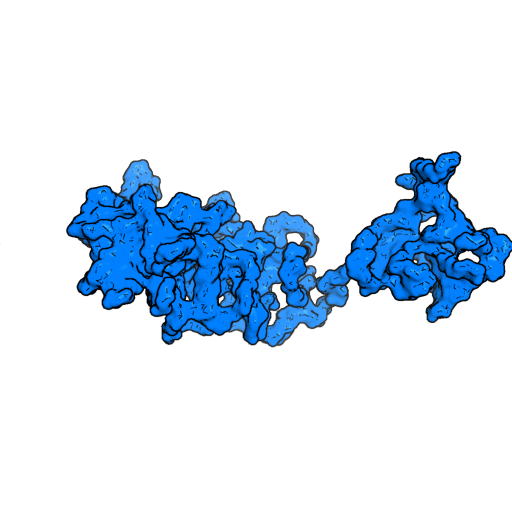OM 4450 N N . SER A 1 571 ? 10.514 -11.711 40.074 1.00 63.62 571 SER A N 1
ATOM 4451 C CA . SER A 1 571 ? 11.303 -12.926 39.830 1.00 63.62 571 SER A CA 1
ATOM 4452 C C . SER A 1 571 ? 12.108 -12.878 38.523 1.00 63.62 571 SER A C 1
ATOM 4454 O O . SER A 1 571 ? 12.983 -13.716 38.315 1.00 63.62 571 SER A O 1
ATOM 4456 N N . GLN A 1 572 ? 11.873 -11.870 37.670 1.00 53.81 572 GLN A N 1
ATOM 4457 C CA . GLN A 1 572 ? 12.622 -11.629 36.432 1.00 53.81 572 GLN A CA 1
ATOM 4458 C C . GLN A 1 572 ? 13.326 -10.258 36.463 1.00 53.81 572 GLN A C 1
ATOM 4460 O O . GLN A 1 572 ? 12.781 -9.248 35.992 1.00 53.81 572 GLN A O 1
ATOM 4465 N N . PRO A 1 573 ? 14.561 -10.188 37.001 1.00 45.75 573 PRO A N 1
ATOM 4466 C CA . PRO A 1 573 ? 15.348 -8.960 37.035 1.00 45.75 573 PRO A CA 1
ATOM 4467 C C . PRO A 1 573 ? 15.583 -8.423 35.613 1.00 45.75 573 PRO A C 1
ATOM 4469 O O . PRO A 1 573 ? 16.337 -8.994 34.836 1.00 45.75 573 PRO A O 1
ATOM 4472 N N . GLY A 1 574 ? 14.905 -7.326 35.259 1.00 51.12 574 GLY A N 1
ATOM 4473 C CA . GLY A 1 574 ? 15.032 -6.665 33.948 1.00 51.12 574 GLY A CA 1
ATOM 4474 C C . GLY A 1 574 ? 13.744 -6.579 33.120 1.00 51.12 574 GLY A C 1
ATOM 4475 O O . GLY A 1 574 ? 13.695 -5.793 32.175 1.00 51.12 574 GLY A O 1
ATOM 4476 N N . ALA A 1 575 ? 12.674 -7.287 33.498 1.00 51.25 575 ALA A N 1
ATOM 4477 C CA . ALA A 1 575 ? 11.374 -7.164 32.829 1.00 51.25 575 ALA A CA 1
ATOM 4478 C C . ALA A 1 575 ? 10.780 -5.748 33.001 1.00 51.25 575 ALA A C 1
ATOM 4480 O O . ALA A 1 575 ? 10.917 -5.136 34.063 1.00 51.25 575 ALA A O 1
ATOM 4481 N N . ALA A 1 576 ? 10.139 -5.192 31.972 1.00 54.69 576 ALA A N 1
ATOM 4482 C CA . ALA A 1 576 ? 9.371 -3.952 32.112 1.00 54.69 576 ALA A CA 1
ATOM 4483 C C . ALA A 1 576 ? 8.074 -4.207 32.911 1.00 54.69 576 ALA A C 1
ATOM 4485 O O . ALA A 1 576 ? 7.610 -5.347 33.006 1.00 54.69 576 ALA A O 1
ATOM 4486 N N . SER A 1 577 ? 7.486 -3.153 33.493 1.00 59.31 577 SER A N 1
ATOM 4487 C CA . SER A 1 577 ? 6.092 -3.220 33.963 1.00 59.31 577 SER A CA 1
ATOM 4488 C C . SER A 1 577 ? 5.198 -3.597 32.781 1.00 59.31 577 SER A C 1
ATOM 4490 O O . SER A 1 577 ? 5.377 -3.035 31.702 1.00 59.31 577 SER A O 1
ATOM 4492 N N . LYS A 1 578 ? 4.270 -4.545 32.962 1.00 70.75 578 LYS A N 1
ATOM 4493 C CA . LYS A 1 578 ? 3.379 -5.001 31.879 1.00 70.75 578 LYS A CA 1
ATOM 4494 C C . LYS A 1 578 ? 2.033 -4.273 31.847 1.00 70.75 578 LYS A C 1
ATOM 4496 O O . LYS A 1 578 ? 1.333 -4.391 30.849 1.00 70.75 578 LYS A O 1
ATOM 4501 N N . GLY A 1 579 ? 1.669 -3.554 32.911 1.00 84.38 579 GLY A N 1
ATOM 4502 C CA . GLY A 1 579 ? 0.470 -2.716 32.936 1.00 84.38 579 GLY A CA 1
ATOM 4503 C C . GLY A 1 579 ? 0.583 -1.479 32.042 1.00 84.38 579 GLY A C 1
ATOM 4504 O O . GLY A 1 579 ? 1.677 -0.937 31.847 1.00 84.38 579 GLY A O 1
ATOM 4505 N N . PHE A 1 580 ? -0.559 -1.020 31.528 1.00 89.19 580 PHE A N 1
ATOM 4506 C CA . PHE A 1 580 ? -0.661 0.209 30.740 1.00 89.19 580 PHE A CA 1
ATOM 4507 C C . PHE A 1 580 ? -0.231 1.453 31.542 1.00 89.19 580 PHE A C 1
ATOM 4509 O O . PHE A 1 580 ? 0.530 2.279 31.034 1.00 89.19 580 PHE A O 1
ATOM 4516 N N . PHE A 1 581 ? -0.655 1.547 32.807 1.00 89.75 581 PHE A N 1
ATOM 4517 C CA . PHE A 1 581 ? -0.298 2.579 33.784 1.00 89.75 581 PHE A CA 1
ATOM 4518 C C . PHE A 1 581 ? 0.612 2.036 34.897 1.00 89.75 581 PHE A C 1
ATOM 4520 O O . PHE A 1 581 ? 0.839 0.832 35.038 1.00 89.75 581 PHE A O 1
ATOM 4527 N N . LYS A 1 582 ? 1.144 2.947 35.722 1.00 83.88 582 LYS A N 1
ATOM 4528 C CA . LYS A 1 582 ? 1.879 2.589 36.940 1.00 83.88 582 LYS A CA 1
ATOM 4529 C C . LYS A 1 582 ? 0.900 2.107 38.007 1.00 83.88 582 LYS A C 1
ATOM 4531 O O . LYS A 1 582 ? -0.208 2.615 38.125 1.00 83.88 582 LYS A O 1
ATOM 4536 N N . GLN A 1 583 ? 1.337 1.152 38.821 1.00 74.44 583 GLN A N 1
ATOM 4537 C CA . GLN A 1 583 ? 0.594 0.749 40.009 1.00 74.44 583 GLN A CA 1
ATOM 4538 C C . GLN A 1 583 ? 0.975 1.684 41.167 1.00 74.44 583 GLN A C 1
ATOM 4540 O O . GLN A 1 583 ? 1.983 1.467 41.839 1.00 74.44 583 GLN A O 1
ATOM 4545 N N . THR A 1 584 ? 0.209 2.759 41.371 1.00 68.62 584 THR A N 1
ATOM 4546 C CA . THR A 1 584 ? 0.367 3.675 42.517 1.00 68.62 584 THR A CA 1
ATOM 4547 C C . THR A 1 584 ? -0.968 3.920 43.214 1.00 68.62 584 THR A C 1
ATOM 4549 O O . THR A 1 584 ? -2.031 3.751 42.621 1.00 68.62 584 THR A O 1
ATOM 4552 N N . GLU A 1 585 ? -0.942 4.331 44.485 1.00 57.53 585 GLU A N 1
ATOM 4553 C CA . GLU A 1 585 ? -2.178 4.615 45.223 1.00 57.53 585 GLU A CA 1
ATOM 4554 C C . GLU A 1 585 ? -2.977 5.796 44.652 1.00 57.53 585 GLU A C 1
ATOM 4556 O O . GLU A 1 585 ? -4.199 5.805 44.770 1.00 57.53 585 GLU A O 1
ATOM 4561 N N . SER A 1 586 ? -2.309 6.747 43.989 1.00 51.22 586 SER A N 1
ATOM 4562 C CA . SER A 1 586 ? -2.929 7.895 43.313 1.00 51.22 586 SER A CA 1
ATOM 4563 C C . SER A 1 586 ? -3.584 7.559 41.969 1.00 51.22 586 SER A C 1
ATOM 4565 O O . SER A 1 586 ? -4.378 8.353 41.475 1.00 51.22 586 SER A O 1
ATOM 4567 N N . ASP A 1 587 ? -3.281 6.396 41.381 1.00 56.69 587 ASP A N 1
ATOM 4568 C CA . ASP A 1 587 ? -3.852 5.938 40.104 1.00 56.69 587 ASP A CA 1
ATOM 4569 C C . ASP A 1 587 ? -5.143 5.106 40.279 1.00 56.69 587 ASP A C 1
ATOM 4571 O O . ASP A 1 587 ? -5.693 4.626 39.284 1.00 56.69 587 ASP A O 1
ATOM 4575 N N . LYS A 1 588 ? -5.648 4.961 41.520 1.00 60.38 588 LYS A N 1
ATOM 4576 C CA . LYS A 1 588 ? -6.880 4.237 41.911 1.00 60.38 588 LYS A CA 1
ATOM 4577 C C . LYS A 1 588 ? -8.169 4.963 41.470 1.00 60.38 588 LYS A C 1
ATOM 4579 O O . LYS A 1 588 ? -9.067 5.221 42.270 1.00 60.38 588 LYS A O 1
ATOM 4584 N N . LEU A 1 589 ? -8.263 5.317 40.191 1.00 61.97 589 LEU A N 1
ATOM 4585 C CA . LEU A 1 589 ? -9.539 5.610 39.540 1.00 61.97 589 LEU A CA 1
ATOM 4586 C C . LEU A 1 589 ? -10.432 4.358 39.602 1.00 61.97 589 LEU A C 1
ATOM 4588 O O . LEU A 1 589 ? -9.926 3.234 39.662 1.00 61.97 589 LEU A O 1
ATOM 4592 N N . ASN A 1 590 ? -11.759 4.521 39.550 1.00 83.38 590 ASN A N 1
ATOM 4593 C CA . ASN A 1 590 ? -12.601 3.364 39.236 1.00 83.38 590 ASN A CA 1
ATOM 4594 C C . ASN A 1 590 ? -12.233 2.848 37.827 1.00 83.38 590 ASN A C 1
ATOM 4596 O O . ASN A 1 590 ? -11.730 3.606 36.993 1.00 83.38 590 ASN A O 1
ATOM 4600 N N . PHE A 1 591 ? -12.469 1.562 37.552 1.00 86.69 591 PHE A N 1
ATOM 4601 C CA . PHE A 1 591 ? -12.051 0.955 36.282 1.00 86.69 591 PHE A CA 1
ATOM 4602 C C . PHE A 1 591 ? -12.604 1.681 35.048 1.00 86.69 591 PHE A C 1
ATOM 4604 O O . PHE A 1 591 ? -11.912 1.748 34.037 1.00 86.69 591 PHE A O 1
ATOM 4611 N N . GLY A 1 592 ? -13.806 2.262 35.129 1.00 90.62 592 GLY A N 1
ATOM 4612 C CA . GLY A 1 592 ? -14.388 3.038 34.034 1.00 90.62 592 GLY A CA 1
ATOM 4613 C C . GLY A 1 592 ? -13.579 4.289 33.702 1.00 90.62 592 GLY A C 1
ATOM 4614 O O . GLY A 1 592 ? -13.229 4.499 32.542 1.00 90.62 592 GLY A O 1
ATOM 4615 N N . ASP A 1 593 ? -13.213 5.076 34.712 1.00 91.75 593 ASP A N 1
ATOM 4616 C CA . ASP A 1 593 ? -12.411 6.291 34.540 1.00 91.75 593 ASP A CA 1
ATOM 4617 C C . ASP A 1 593 ? -10.970 5.970 34.109 1.00 91.75 593 ASP A C 1
ATOM 4619 O O . ASP A 1 593 ? -10.401 6.663 33.259 1.00 91.75 593 ASP A O 1
ATOM 4623 N N . ALA A 1 594 ? -10.382 4.897 34.651 1.00 91.56 594 ALA A N 1
ATOM 4624 C CA . ALA A 1 594 ? -9.058 4.421 34.251 1.00 91.56 594 ALA A CA 1
ATOM 4625 C C . ALA A 1 594 ? -9.036 3.965 32.784 1.00 91.56 594 ALA A C 1
ATOM 4627 O O . ALA A 1 594 ? -8.160 4.379 32.019 1.00 91.56 594 ALA A O 1
ATOM 4628 N N . MET A 1 595 ? -10.026 3.167 32.370 1.00 93.88 595 MET A N 1
ATOM 4629 C CA . MET A 1 595 ? -10.165 2.740 30.978 1.00 93.88 595 MET A CA 1
ATOM 4630 C C . MET A 1 595 ? -10.426 3.927 30.060 1.00 93.88 595 MET A C 1
ATOM 4632 O O . MET A 1 595 ? -9.754 4.042 29.043 1.00 93.88 595 MET A O 1
ATOM 4636 N N . LEU A 1 596 ? -11.303 4.864 30.424 1.00 95.19 596 LEU A N 1
ATOM 4637 C CA . LEU A 1 596 ? -11.525 6.071 29.626 1.00 95.19 596 LEU A CA 1
ATOM 4638 C C . LEU A 1 596 ? -10.232 6.876 29.439 1.00 95.19 596 LEU A C 1
ATOM 4640 O O . LEU A 1 596 ? -9.959 7.359 28.340 1.00 95.19 596 LEU A O 1
ATOM 4644 N N . LYS A 1 597 ? -9.420 7.018 30.495 1.00 93.62 597 LYS A N 1
ATOM 4645 C CA . LYS A 1 597 ? -8.108 7.677 30.416 1.00 93.62 597 LYS A CA 1
ATOM 4646 C C . LYS A 1 597 ? -7.188 6.962 29.421 1.00 93.62 597 LYS A C 1
ATOM 4648 O O . LYS A 1 597 ? -6.529 7.642 28.636 1.00 93.62 597 LYS A O 1
ATOM 4653 N N . ALA A 1 598 ? -7.161 5.628 29.426 1.00 93.62 598 ALA A N 1
ATOM 4654 C CA . ALA A 1 598 ? -6.382 4.841 28.469 1.00 93.62 598 ALA A CA 1
ATOM 4655 C C . ALA A 1 598 ? -6.915 4.999 27.036 1.00 93.62 598 ALA A C 1
ATOM 4657 O O . ALA A 1 598 ? -6.160 5.357 26.136 1.00 93.62 598 ALA A O 1
ATOM 4658 N N . LEU A 1 599 ? -8.226 4.847 26.838 1.00 95.31 599 LEU A N 1
ATOM 4659 C CA . LEU A 1 599 ? -8.885 4.987 25.537 1.00 95.31 599 LEU A CA 1
ATOM 4660 C C . LEU A 1 599 ? -8.663 6.378 24.925 1.00 95.31 599 LEU A C 1
ATOM 4662 O O . LEU A 1 599 ? -8.427 6.490 23.726 1.00 95.31 599 LEU A O 1
ATOM 4666 N N . LYS A 1 600 ? -8.652 7.447 25.732 1.00 93.88 600 LYS A N 1
ATOM 4667 C CA . LYS A 1 600 ? -8.315 8.802 25.257 1.00 93.88 600 LYS A CA 1
ATOM 4668 C C . LYS A 1 600 ? -6.880 8.916 24.736 1.00 93.88 600 LYS A C 1
ATOM 4670 O O . LYS A 1 600 ? -6.656 9.625 23.757 1.00 93.88 600 LYS A O 1
ATOM 4675 N N . GLN A 1 601 ? -5.915 8.222 25.348 1.00 91.75 601 GLN A N 1
ATOM 4676 C CA . GLN A 1 601 ? -4.544 8.153 24.817 1.00 91.75 601 GLN A CA 1
ATOM 4677 C C . GLN A 1 601 ? -4.490 7.384 23.488 1.00 91.75 601 GLN A C 1
ATOM 4679 O O . GLN A 1 601 ? -3.659 7.691 22.642 1.00 91.75 601 GLN A O 1
ATOM 4684 N N . MET A 1 602 ? -5.444 6.476 23.268 1.00 92.00 602 MET A N 1
ATOM 4685 C CA . MET A 1 602 ? -5.679 5.746 22.014 1.00 92.00 602 MET A CA 1
ATOM 4686 C C . MET A 1 602 ? -6.652 6.472 21.063 1.00 92.00 602 MET A C 1
ATOM 4688 O O . MET A 1 602 ? -7.237 5.857 20.172 1.00 92.00 602 MET A O 1
ATOM 4692 N N . ARG A 1 603 ? -6.841 7.787 21.260 1.00 91.06 603 ARG A N 1
ATOM 4693 C CA . ARG A 1 603 ? -7.654 8.689 20.421 1.00 91.06 603 ARG A CA 1
ATOM 4694 C C . ARG A 1 603 ? -9.165 8.437 20.419 1.00 91.06 603 ARG A C 1
ATOM 4696 O O . ARG A 1 603 ? -9.866 9.010 19.590 1.00 91.06 603 ARG A O 1
ATOM 4703 N N . PHE A 1 604 ? -9.696 7.684 21.379 1.00 95.00 604 PHE A N 1
ATOM 4704 C CA . PHE A 1 604 ? -11.143 7.583 21.554 1.00 95.00 604 PHE A CA 1
ATOM 4705 C C . PHE A 1 604 ? -11.763 8.958 21.850 1.00 95.00 604 PHE A C 1
ATOM 4707 O O . PHE A 1 604 ? -11.365 9.646 22.796 1.00 95.00 604 PHE A O 1
ATOM 4714 N N . SER A 1 605 ? -12.768 9.337 21.062 1.00 92.62 605 SER A N 1
ATOM 4715 C CA . SER A 1 605 ? -13.455 10.636 21.128 1.00 92.62 605 SER A CA 1
ATOM 4716 C C . SER A 1 605 ? -14.916 10.543 21.588 1.00 92.62 605 SER A C 1
ATOM 4718 O O . SER A 1 605 ? -15.633 11.542 21.559 1.00 92.62 605 SER A O 1
ATOM 4720 N N . GLY A 1 606 ? -15.366 9.359 22.016 1.00 92.81 606 GLY A N 1
ATOM 4721 C CA . GLY A 1 606 ? -16.763 9.106 22.359 1.00 92.81 606 GLY A CA 1
ATOM 4722 C C . GLY A 1 606 ? -17.218 9.598 23.736 1.00 92.81 606 GLY A C 1
ATOM 4723 O O . GLY A 1 606 ? -16.619 10.470 24.378 1.00 92.81 606 GLY A O 1
ATOM 4724 N N . ALA A 1 607 ? -18.327 9.026 24.204 1.00 92.00 607 ALA A N 1
ATOM 4725 C CA . ALA A 1 607 ? -18.972 9.403 25.452 1.00 92.00 607 ALA A CA 1
ATOM 4726 C C . ALA A 1 607 ? -18.068 9.164 26.671 1.00 92.00 607 ALA A C 1
ATOM 4728 O O . ALA A 1 607 ? -17.328 8.188 26.763 1.00 92.00 607 ALA A O 1
ATOM 4729 N N . GLN A 1 608 ? -18.179 10.059 27.656 1.00 89.75 608 GLN A N 1
ATOM 4730 C CA . GLN A 1 608 ? -17.352 10.014 28.866 1.00 89.75 608 GLN A CA 1
ATOM 4731 C C . GLN A 1 608 ? -17.769 8.914 29.848 1.00 89.75 608 GLN A C 1
ATOM 4733 O O . GLN A 1 608 ? -16.969 8.510 30.679 1.00 89.75 608 GLN A O 1
ATOM 4738 N N . LYS A 1 609 ? -19.021 8.452 29.802 1.00 91.12 609 LYS A N 1
ATOM 4739 C CA . LYS A 1 609 ? -19.520 7.419 30.713 1.00 91.12 609 LYS A CA 1
ATOM 4740 C C . LYS A 1 609 ? -19.804 6.137 29.935 1.00 91.12 609 LYS A C 1
ATOM 4742 O O . LYS A 1 609 ? -20.537 6.218 28.945 1.00 91.12 609 LYS A O 1
ATOM 4747 N N . PRO A 1 610 ? -19.268 4.984 30.368 1.00 95.12 610 PRO A N 1
ATOM 4748 C CA . PRO A 1 610 ? -19.631 3.712 29.774 1.00 95.12 610 PRO A CA 1
ATOM 4749 C C . PRO A 1 610 ? -21.037 3.287 30.204 1.00 95.12 610 PRO A C 1
ATOM 4751 O O . PRO A 1 610 ? -21.528 3.681 31.264 1.00 95.12 610 PRO A O 1
ATOM 4754 N N . VAL A 1 611 ? -21.651 2.425 29.402 1.00 95.44 611 VAL A N 1
ATOM 4755 C CA . VAL A 1 611 ? -22.755 1.568 29.835 1.00 95.44 611 VAL A CA 1
ATOM 4756 C C . VAL A 1 611 ? -22.152 0.322 30.477 1.00 95.44 611 VAL A C 1
ATOM 4758 O O . VAL A 1 611 ? -21.293 -0.337 29.884 1.00 95.44 611 VAL A O 1
ATOM 4761 N N . ILE A 1 612 ? -22.573 0.016 31.702 1.00 95.44 612 ILE A N 1
ATOM 4762 C CA . ILE A 1 612 ? -22.100 -1.155 32.441 1.00 95.44 612 ILE A CA 1
ATOM 4763 C C . ILE A 1 612 ? -22.837 -2.388 31.914 1.00 95.44 612 ILE A C 1
ATOM 4765 O O . ILE A 1 612 ? -24.061 -2.391 31.793 1.00 95.44 612 ILE A O 1
ATOM 4769 N N . CYS A 1 613 ? -22.076 -3.422 31.573 1.00 95.50 613 CYS A N 1
ATOM 4770 C CA . CYS A 1 613 ? -22.576 -4.710 31.113 1.00 95.50 613 CYS A CA 1
ATOM 4771 C C . CYS A 1 613 ? -22.036 -5.823 32.023 1.00 95.50 613 CYS A C 1
ATOM 4773 O O . CYS A 1 613 ? -21.004 -5.652 32.671 1.00 95.50 613 CYS A O 1
ATOM 4775 N N . GLU A 1 614 ? -22.695 -6.980 32.052 1.00 94.06 614 GLU A N 1
ATOM 4776 C CA . GLU A 1 614 ? -22.238 -8.138 32.845 1.00 94.06 614 GLU A CA 1
ATOM 4777 C C . GLU A 1 614 ? -20.778 -8.522 32.519 1.00 94.06 614 GLU A C 1
ATOM 4779 O O . GLU A 1 614 ? -19.941 -8.696 33.414 1.00 94.06 614 GLU A O 1
ATOM 4784 N N . ASP A 1 615 ? -20.459 -8.545 31.223 1.00 95.31 615 ASP A N 1
ATOM 4785 C CA . ASP A 1 615 ? -19.159 -8.950 30.684 1.00 95.31 615 ASP A CA 1
ATOM 4786 C C . ASP A 1 615 ? -18.165 -7.802 30.470 1.00 95.31 615 ASP A C 1
ATOM 4788 O O . ASP A 1 615 ? -17.060 -8.035 29.975 1.00 95.31 615 ASP A O 1
ATOM 4792 N N . GLY A 1 616 ? -18.504 -6.558 30.823 1.00 96.75 616 GLY A N 1
ATOM 4793 C CA . GLY A 1 616 ? -17.601 -5.440 30.557 1.00 96.75 616 GLY A CA 1
ATOM 4794 C C . GLY A 1 616 ? -18.208 -4.049 30.634 1.00 96.75 616 GLY A C 1
ATOM 4795 O O . GLY A 1 616 ? -19.285 -3.818 31.171 1.00 96.75 616 GLY A O 1
ATOM 4796 N N . LEU A 1 617 ? -17.479 -3.099 30.064 1.00 97.12 617 LEU A N 1
ATOM 4797 C CA . LEU A 1 617 ? -17.877 -1.706 29.921 1.00 97.12 617 LEU A CA 1
ATOM 4798 C C . LEU A 1 617 ? -17.984 -1.386 28.433 1.00 97.12 617 LEU A C 1
ATOM 4800 O O . LEU A 1 617 ? -17.046 -1.635 27.676 1.00 97.12 617 LEU A O 1
ATOM 4804 N N . PHE A 1 618 ? -19.111 -0.821 28.013 1.00 97.69 618 PHE A N 1
ATOM 4805 C CA . PHE A 1 618 ? -19.302 -0.351 26.647 1.00 97.69 618 PHE A CA 1
ATOM 4806 C C . PHE A 1 618 ? -19.211 1.173 26.611 1.00 97.69 618 PHE A C 1
ATOM 4808 O O . PHE A 1 618 ? -20.052 1.857 27.189 1.00 97.69 618 PHE A O 1
ATOM 4815 N N . PHE A 1 619 ? -18.208 1.718 25.932 1.00 97.69 619 PHE A N 1
ATOM 4816 C CA . PHE A 1 619 ? -18.022 3.152 25.727 1.00 97.69 619 PHE A CA 1
ATOM 4817 C C . PHE A 1 619 ? -18.607 3.544 24.364 1.00 97.69 619 PHE A C 1
ATOM 4819 O O . PHE A 1 619 ? -17.955 3.332 23.337 1.00 97.69 619 PHE A O 1
ATOM 4826 N N . PRO A 1 620 ? -19.836 4.087 24.308 1.00 96.81 620 PRO A N 1
ATOM 4827 C CA . PRO A 1 620 ? -20.448 4.448 23.038 1.00 96.81 620 PRO A CA 1
ATOM 4828 C C . PRO A 1 620 ? -19.803 5.715 22.473 1.00 96.81 620 PRO A C 1
ATOM 4830 O O . PRO A 1 620 ? -19.406 6.608 23.224 1.00 96.81 620 PRO A O 1
ATOM 4833 N N . LEU A 1 621 ? -19.756 5.846 21.148 1.00 96.06 621 LEU A N 1
ATOM 4834 C CA . LEU A 1 621 ? -19.332 7.090 20.503 1.00 96.06 621 LEU A CA 1
ATOM 4835 C C . LEU A 1 621 ? -20.272 8.247 20.873 1.00 96.06 621 LEU A C 1
ATOM 4837 O O . LEU A 1 621 ? -19.820 9.324 21.253 1.00 96.06 621 LEU A O 1
ATOM 4841 N N . LYS A 1 622 ? -21.589 8.011 20.814 1.00 92.56 622 LYS A N 1
ATOM 4842 C CA . LYS A 1 622 ? -22.622 8.995 21.172 1.00 92.56 622 LYS A CA 1
ATOM 4843 C C . LYS A 1 622 ? -23.270 8.645 22.518 1.00 92.56 622 LYS A C 1
ATOM 4845 O O . LYS A 1 622 ? -23.558 7.473 22.751 1.00 92.56 622 LYS A O 1
ATOM 4850 N N . PRO A 1 623 ? -23.562 9.623 23.398 1.00 92.25 623 PRO A N 1
ATOM 4851 C CA . PRO A 1 623 ? -24.290 9.360 24.637 1.00 92.25 623 PRO A CA 1
ATOM 4852 C C . PRO A 1 623 ? -25.633 8.662 24.374 1.00 92.25 623 PRO A C 1
ATOM 4854 O O . PRO A 1 623 ? -26.407 9.104 23.525 1.00 92.25 623 PRO A O 1
ATOM 4857 N N . LEU A 1 624 ? -25.909 7.586 25.119 1.00 90.56 624 LEU A N 1
ATOM 4858 C CA . LEU A 1 624 ? -27.121 6.768 24.955 1.00 90.56 624 LEU A CA 1
ATOM 4859 C C . LEU A 1 624 ? -28.236 7.096 25.963 1.00 90.56 624 LEU A C 1
ATOM 4861 O O . LEU A 1 624 ? -29.320 6.525 25.888 1.00 90.56 624 LEU A O 1
ATOM 4865 N N . GLY A 1 625 ? -27.987 8.009 26.906 1.00 83.25 625 GLY A N 1
ATOM 4866 C CA . GLY A 1 625 ? -28.960 8.378 27.937 1.00 83.25 625 GLY A CA 1
ATOM 4867 C C . GLY A 1 625 ? -30.263 8.922 27.345 1.00 83.25 625 GLY A C 1
ATOM 4868 O O . GLY A 1 625 ? -30.235 9.742 26.430 1.00 83.25 625 GLY A O 1
ATOM 4869 N N . GLY A 1 626 ? -31.401 8.462 27.872 1.00 81.00 626 GLY A N 1
ATOM 4870 C CA . GLY A 1 626 ? -32.738 8.890 27.440 1.00 81.00 626 GLY A CA 1
ATOM 4871 C C . GLY A 1 626 ? -33.252 8.241 26.149 1.00 81.00 626 GLY A C 1
ATOM 4872 O O . GLY A 1 626 ? -34.362 8.555 25.729 1.00 81.00 626 GLY A O 1
ATOM 4873 N N . ARG A 1 627 ? -32.484 7.338 25.524 1.00 88.06 627 ARG A N 1
ATOM 4874 C CA . ARG A 1 627 ? -32.912 6.584 24.335 1.00 88.06 627 ARG A CA 1
ATOM 4875 C C . ARG A 1 627 ? -33.697 5.336 24.733 1.00 88.06 627 ARG A C 1
ATOM 4877 O O . ARG A 1 627 ? -33.398 4.716 25.750 1.00 88.06 627 ARG A O 1
ATOM 4884 N N . GLN A 1 628 ? -34.684 4.973 23.920 1.00 82.81 628 GLN A N 1
ATOM 4885 C CA . GLN A 1 628 ? -35.502 3.773 24.111 1.00 82.81 628 GLN A CA 1
ATOM 4886 C C . GLN A 1 628 ? -34.945 2.601 23.291 1.00 82.81 628 GLN A C 1
ATOM 4888 O O . GLN A 1 628 ? -34.299 2.814 22.263 1.00 82.81 628 GLN A O 1
ATOM 4893 N N . ASP A 1 629 ? -35.182 1.377 23.767 1.00 89.31 629 ASP A N 1
ATOM 4894 C CA . ASP A 1 629 ? -34.814 0.123 23.092 1.00 89.31 629 ASP A CA 1
ATOM 4895 C C . ASP A 1 629 ? -33.335 0.042 22.683 1.00 89.31 629 ASP A C 1
ATOM 4897 O O . ASP A 1 629 ? -32.986 -0.324 21.560 1.00 89.31 629 ASP A O 1
ATOM 4901 N N . VAL A 1 630 ? -32.448 0.426 23.605 1.00 94.56 630 VAL A N 1
ATOM 4902 C CA . VAL A 1 630 ? -31.001 0.392 23.377 1.00 94.56 630 VAL A CA 1
ATOM 4903 C C . VAL A 1 630 ? -30.489 -1.044 23.433 1.00 94.56 630 VAL A C 1
ATOM 4905 O O . VAL A 1 630 ? -30.524 -1.699 24.476 1.00 94.56 630 VAL A O 1
ATOM 4908 N N . GLU A 1 631 ? -29.924 -1.500 22.324 1.00 96.50 631 GLU A N 1
ATOM 4909 C CA . GLU A 1 631 ? -29.212 -2.765 22.209 1.00 96.50 631 GLU A CA 1
ATOM 4910 C C . GLU A 1 631 ? -27.727 -2.511 21.968 1.00 96.50 631 GLU A C 1
ATOM 4912 O O . GLU A 1 631 ? -27.344 -1.635 21.190 1.00 96.50 631 GLU A O 1
ATOM 4917 N N . LEU A 1 632 ? -26.885 -3.291 22.642 1.00 97.50 632 LEU A N 1
ATOM 4918 C CA . LEU A 1 632 ? -25.435 -3.176 22.576 1.00 97.50 632 LEU A CA 1
ATOM 4919 C C . LEU A 1 632 ? -24.842 -4.474 22.048 1.00 97.50 632 LEU A C 1
ATOM 4921 O O . LEU A 1 632 ? -25.234 -5.564 22.473 1.00 97.50 632 LEU A O 1
ATOM 4925 N N . PHE A 1 633 ? -23.874 -4.347 21.150 1.00 97.81 633 PHE A N 1
ATOM 4926 C CA . PHE A 1 633 ? -23.194 -5.472 20.537 1.00 97.81 633 PHE A CA 1
ATOM 4927 C C . PHE A 1 633 ? -21.681 -5.266 20.556 1.00 97.81 633 PHE A C 1
ATOM 4929 O O . PHE A 1 633 ? -21.198 -4.159 20.319 1.00 97.81 633 PHE A O 1
ATOM 4936 N N . ALA A 1 634 ? -20.936 -6.338 20.791 1.00 97.88 634 ALA A N 1
ATOM 4937 C CA . ALA A 1 634 ? -19.486 -6.390 20.647 1.00 97.88 634 ALA A CA 1
ATOM 4938 C C . ALA A 1 634 ? -19.120 -7.312 19.482 1.00 97.88 634 ALA A C 1
ATOM 4940 O O . ALA A 1 634 ? -19.697 -8.394 19.348 1.00 97.88 634 ALA A O 1
ATOM 4941 N N . ALA A 1 635 ? -18.151 -6.909 18.663 1.00 97.44 635 ALA A N 1
ATOM 4942 C CA . ALA A 1 635 ? -17.553 -7.806 17.686 1.00 97.44 635 ALA A CA 1
ATOM 4943 C C . ALA A 1 635 ? -16.809 -8.919 18.432 1.00 97.44 635 ALA A C 1
ATOM 4945 O O . ALA A 1 635 ? -16.099 -8.658 19.409 1.00 97.44 635 ALA A O 1
ATOM 4946 N N . SER A 1 636 ? -16.960 -10.162 17.989 1.00 95.81 636 SER A N 1
ATOM 4947 C CA . SER A 1 636 ? -16.158 -11.274 18.507 1.00 95.81 636 SER A CA 1
ATOM 4948 C C . SER A 1 636 ? -14.957 -11.594 17.628 1.00 95.81 636 SER A C 1
ATOM 4950 O O . SER A 1 636 ? -13.994 -12.164 18.139 1.00 95.81 636 SER A O 1
ATOM 4952 N N . SER A 1 637 ? -15.013 -11.208 16.349 1.00 93.75 637 SER A N 1
ATOM 4953 C CA . SER A 1 637 ? -13.997 -11.518 15.349 1.00 93.75 637 SER A CA 1
ATOM 4954 C C . SER A 1 637 ? -12.888 -10.484 15.241 1.00 93.75 637 SER A C 1
ATOM 4956 O O . SER A 1 637 ? -11.873 -10.786 14.638 1.00 93.75 637 SER A O 1
ATOM 4958 N N . ILE A 1 638 ? -13.034 -9.298 15.838 1.00 93.75 638 ILE A N 1
ATOM 4959 C CA . ILE A 1 638 ? -11.982 -8.274 15.900 1.00 93.75 638 ILE A CA 1
ATOM 4960 C C . ILE A 1 638 ? -11.684 -7.993 17.360 1.00 93.75 638 ILE A C 1
ATOM 4962 O O . ILE A 1 638 ? -12.598 -7.745 18.149 1.00 93.75 638 ILE A O 1
ATOM 4966 N N . ARG A 1 639 ? -10.410 -8.056 17.739 1.00 92.25 639 ARG A N 1
ATOM 4967 C CA . ARG A 1 639 ? -9.995 -8.093 19.139 1.00 92.25 639 ARG A CA 1
ATOM 4968 C C . ARG A 1 639 ? -8.912 -7.082 19.462 1.00 92.25 639 ARG A C 1
ATOM 4970 O O . ARG A 1 639 ? -7.979 -6.855 18.698 1.00 92.25 639 ARG A O 1
ATOM 4977 N N . TRP A 1 640 ? -9.027 -6.554 20.673 1.00 93.25 640 TRP A N 1
ATOM 4978 C CA . TRP A 1 640 ? -7.940 -5.966 21.438 1.00 93.25 640 TRP A CA 1
ATOM 4979 C C . TRP A 1 640 ? -7.640 -6.845 22.648 1.00 93.25 640 TRP A C 1
ATOM 4981 O O . TRP A 1 640 ? -8.475 -7.635 23.100 1.00 93.25 640 TRP A O 1
ATOM 4991 N N . VAL A 1 641 ? -6.469 -6.636 23.251 1.00 89.19 641 VAL A N 1
ATOM 4992 C CA . VAL A 1 641 ? -6.053 -7.337 24.482 1.00 89.19 641 VAL A CA 1
ATOM 4993 C C . VAL A 1 641 ? -7.062 -7.144 25.619 1.00 89.19 641 VAL A C 1
ATOM 4995 O O . VAL A 1 641 ? -7.233 -8.030 26.450 1.00 89.19 641 VAL A O 1
ATOM 4998 N N . PHE A 1 642 ? -7.761 -6.010 25.632 1.00 93.00 642 PHE A N 1
ATOM 4999 C CA . PHE A 1 642 ? -8.724 -5.636 26.666 1.00 93.00 642 PHE A CA 1
ATOM 5000 C C . PHE A 1 642 ? -10.193 -5.689 26.209 1.00 93.00 642 PHE A C 1
ATOM 5002 O O . PHE A 1 642 ? -11.066 -5.333 27.000 1.00 93.00 642 PHE A O 1
ATOM 5009 N N . GLY A 1 643 ? -10.500 -6.072 24.962 1.00 95.75 643 GLY A N 1
ATOM 5010 C CA . GLY A 1 643 ? -11.878 -6.013 24.463 1.00 95.75 643 GLY A CA 1
ATOM 5011 C C . GLY A 1 643 ? -12.038 -6.132 22.947 1.00 95.75 643 GLY A C 1
ATOM 5012 O O . GLY A 1 643 ? -11.322 -6.906 22.308 1.00 95.75 643 GLY A O 1
ATOM 5013 N N . SER A 1 644 ? -12.993 -5.392 22.382 1.00 97.25 644 SER A N 1
ATOM 5014 C CA . SER A 1 644 ? -13.291 -5.368 20.943 1.00 97.25 644 SER A CA 1
ATOM 5015 C C . SER A 1 644 ? -14.076 -4.110 20.532 1.00 97.25 644 SER A C 1
ATOM 5017 O O . SER A 1 644 ? -14.686 -3.449 21.384 1.00 97.25 644 SER A O 1
ATOM 5019 N N . PRO A 1 645 ? -14.081 -3.729 19.241 1.00 97.94 645 PRO A N 1
ATOM 5020 C CA . PRO A 1 645 ? -15.015 -2.725 18.750 1.00 97.94 645 PRO A CA 1
ATOM 5021 C C . PRO A 1 645 ? -16.458 -3.242 18.850 1.00 97.94 645 PRO A C 1
ATOM 5023 O O . PRO A 1 645 ? -16.716 -4.446 18.905 1.00 97.94 645 PRO A O 1
ATOM 5026 N N . GLY A 1 646 ? -17.423 -2.330 18.882 1.00 96.81 646 GLY A N 1
ATOM 5027 C CA . GLY A 1 646 ? -18.827 -2.689 19.018 1.00 96.81 646 GLY A CA 1
ATOM 5028 C C . GLY A 1 646 ? -19.787 -1.685 18.398 1.00 96.81 646 GLY A C 1
ATOM 5029 O O . GLY A 1 646 ? -19.391 -0.638 17.881 1.00 96.81 646 GLY A O 1
ATOM 5030 N N . LEU A 1 647 ? -21.070 -2.029 18.442 1.00 96.94 647 LEU A N 1
ATOM 5031 C CA . LEU A 1 647 ? -22.156 -1.281 17.824 1.00 96.94 647 LEU A CA 1
ATOM 5032 C C . LEU A 1 647 ? -23.315 -1.137 18.814 1.00 96.94 647 LEU A C 1
ATOM 5034 O O . LEU A 1 647 ? -23.746 -2.109 19.427 1.00 96.94 647 LEU A O 1
ATOM 5038 N N . ALA A 1 648 ? -23.832 0.077 18.952 1.00 96.44 648 ALA A N 1
ATOM 5039 C CA . ALA A 1 648 ? -25.077 0.363 19.645 1.00 96.44 648 ALA A CA 1
ATOM 5040 C C . ALA A 1 648 ? -26.191 0.602 18.623 1.00 96.44 648 ALA A C 1
ATOM 5042 O O . ALA A 1 648 ? -25.979 1.304 17.629 1.00 96.44 648 ALA A O 1
ATOM 5043 N N . ARG A 1 649 ? -27.377 0.061 18.901 1.00 95.19 649 ARG A N 1
ATOM 5044 C CA . ARG A 1 649 ? -28.613 0.252 18.135 1.00 95.19 649 ARG A CA 1
ATOM 5045 C C . ARG A 1 649 ? -29.707 0.790 19.049 1.00 95.19 649 ARG A C 1
ATOM 5047 O O . ARG A 1 649 ? -29.804 0.359 20.191 1.00 95.19 649 ARG A O 1
ATOM 5054 N N . TRP A 1 650 ? -30.526 1.714 18.558 1.00 94.75 650 TRP A N 1
ATOM 5055 C CA . TRP A 1 650 ? -31.728 2.179 19.261 1.00 94.75 650 TRP A CA 1
ATOM 5056 C C . TRP A 1 650 ? -32.818 2.607 18.274 1.00 94.75 650 TRP A C 1
ATOM 5058 O O . TRP A 1 650 ? -32.563 2.744 17.069 1.00 94.75 650 TRP A O 1
ATOM 5068 N N . LYS A 1 651 ? -34.030 2.833 18.790 1.00 91.50 651 LYS A N 1
ATOM 5069 C CA . LYS A 1 651 ? -35.161 3.376 18.028 1.00 91.50 651 LYS A CA 1
ATOM 5070 C C . LYS A 1 651 ? -35.339 4.871 18.280 1.00 91.50 651 LYS A C 1
ATOM 5072 O O . LYS A 1 651 ? -35.282 5.338 19.415 1.00 91.50 651 LYS A O 1
ATOM 5077 N N . GLU A 1 652 ? -35.557 5.620 17.204 1.00 89.31 652 GLU A N 1
ATOM 5078 C CA . GLU A 1 652 ? -35.906 7.041 17.229 1.00 89.31 652 GLU A CA 1
ATOM 5079 C C . GLU A 1 652 ? -37.103 7.262 16.292 1.00 89.31 652 GLU A C 1
ATOM 5081 O O . GLU A 1 652 ? -36.959 7.350 15.069 1.00 89.31 652 GLU A O 1
ATOM 5086 N N . GLY A 1 653 ? -38.310 7.259 16.871 1.00 86.56 653 GLY A N 1
ATOM 5087 C CA . GLY A 1 653 ? -39.546 7.085 16.103 1.00 86.56 653 GLY A CA 1
ATOM 5088 C C . GLY A 1 653 ? -39.540 5.736 15.373 1.00 86.56 653 GLY A C 1
ATOM 5089 O O . GLY A 1 653 ? -39.156 4.719 15.948 1.00 86.56 653 GLY A O 1
ATOM 5090 N N . ASP A 1 654 ? -39.885 5.739 14.085 1.00 84.38 654 ASP A N 1
ATOM 5091 C CA . ASP A 1 654 ? -39.877 4.527 13.250 1.00 84.38 654 ASP A CA 1
ATOM 5092 C C . ASP A 1 654 ? -38.482 4.164 12.707 1.00 84.38 654 ASP A C 1
ATOM 5094 O O . ASP A 1 654 ? -38.295 3.114 12.085 1.00 84.38 654 ASP A O 1
ATOM 5098 N N . LYS A 1 655 ? -37.473 5.017 12.929 1.00 87.88 655 LYS A N 1
ATOM 5099 C CA . LYS A 1 655 ? -36.126 4.825 12.384 1.00 87.88 655 LYS A CA 1
ATOM 5100 C C . LYS A 1 655 ? -35.244 4.054 13.361 1.00 87.88 655 LYS A C 1
ATOM 5102 O O . LYS A 1 655 ? -35.167 4.365 14.549 1.00 87.88 655 LYS A O 1
ATOM 5107 N N . THR A 1 656 ? -34.524 3.068 12.836 1.00 91.62 656 THR A N 1
ATOM 5108 C CA . THR A 1 656 ? -33.410 2.430 13.544 1.00 91.62 656 THR A CA 1
ATOM 5109 C C . THR A 1 656 ? -32.158 3.283 13.364 1.00 91.62 656 THR A C 1
ATOM 5111 O O . THR A 1 656 ? -31.840 3.689 12.245 1.00 91.62 656 THR A O 1
ATOM 5114 N N . LYS A 1 657 ? -31.442 3.556 14.454 1.00 93.62 657 LYS A N 1
ATOM 5115 C CA . LYS A 1 657 ? -30.198 4.330 14.445 1.00 93.62 657 LYS A CA 1
ATOM 5116 C C . LYS A 1 657 ? -29.052 3.510 15.031 1.00 93.62 657 LYS A C 1
ATOM 5118 O O . LYS A 1 657 ? -29.267 2.669 15.905 1.00 93.62 657 LYS A O 1
ATOM 5123 N N . TYR A 1 658 ? -27.840 3.796 14.559 1.00 95.38 658 TYR A N 1
ATOM 5124 C CA . TYR A 1 658 ? -26.624 3.067 14.908 1.00 95.38 658 TYR A CA 1
ATOM 5125 C C . TYR A 1 658 ? -25.501 4.003 15.359 1.00 95.38 658 TYR A C 1
ATOM 5127 O O . TYR A 1 658 ? -25.410 5.153 14.931 1.00 95.38 658 TYR A O 1
ATOM 5135 N N . SER A 1 659 ? -24.610 3.513 16.218 1.00 95.19 659 SER A N 1
ATOM 5136 C CA . SER A 1 659 ? -23.400 4.233 16.633 1.00 95.19 659 SER A CA 1
ATOM 5137 C C . SER A 1 659 ? -22.314 3.241 17.032 1.00 95.19 659 SER A C 1
ATOM 5139 O O . SER A 1 659 ? -22.608 2.256 17.703 1.00 95.19 659 SER A O 1
ATOM 5141 N N . ALA A 1 660 ? -21.072 3.466 16.600 1.00 97.25 660 ALA A N 1
ATOM 5142 C CA . ALA A 1 660 ? -19.946 2.643 17.030 1.00 97.25 660 ALA A CA 1
ATOM 5143 C C . ALA A 1 660 ? -19.655 2.834 18.531 1.00 97.25 660 ALA A C 1
ATOM 5145 O O . ALA A 1 660 ? -20.089 3.805 19.159 1.00 97.25 660 ALA A O 1
ATOM 5146 N N . GLY A 1 661 ? -18.890 1.918 19.106 1.00 97.44 661 GLY A N 1
ATOM 5147 C CA . GLY A 1 661 ? -18.377 2.024 20.464 1.00 97.44 661 GLY A CA 1
ATOM 5148 C C . GLY A 1 661 ? -17.181 1.111 20.694 1.00 97.44 661 GLY A C 1
ATOM 5149 O O . GLY A 1 661 ? -16.815 0.304 19.840 1.00 97.44 661 GLY A O 1
ATOM 5150 N N . VAL A 1 662 ? -16.578 1.255 21.866 1.00 98.19 662 VAL A N 1
ATOM 5151 C CA . VAL A 1 662 ? -15.482 0.413 22.351 1.00 98.19 662 VAL A CA 1
ATOM 5152 C C . VAL A 1 662 ? -16.031 -0.449 23.477 1.00 98.19 662 VAL A C 1
ATOM 5154 O O . VAL A 1 662 ? -16.484 0.077 24.493 1.00 98.19 662 VAL A O 1
ATOM 5157 N N . PHE A 1 663 ? -15.977 -1.767 23.326 1.00 98.00 663 PHE A N 1
ATOM 5158 C CA . PHE A 1 663 ? -16.246 -2.692 24.416 1.00 98.00 663 PHE A CA 1
ATOM 5159 C C . PHE A 1 663 ? -14.932 -3.083 25.093 1.00 98.00 663 PHE A C 1
ATOM 5161 O O . PHE A 1 663 ? -13.983 -3.497 24.431 1.00 98.00 663 PHE A O 1
ATOM 5168 N N . THR A 1 664 ? -14.872 -2.964 26.417 1.00 97.25 664 THR A N 1
ATOM 5169 C CA . THR A 1 664 ? -13.728 -3.387 27.231 1.00 97.25 664 THR A CA 1
ATOM 5170 C C . THR A 1 664 ? -14.199 -4.439 28.226 1.00 97.25 664 THR A C 1
ATOM 5172 O O . THR A 1 664 ? -15.038 -4.137 29.078 1.00 97.25 664 THR A O 1
ATOM 5175 N N . GLY A 1 665 ? -13.691 -5.664 28.137 1.00 95.75 665 GLY A N 1
ATOM 5176 C CA . GLY A 1 665 ? -14.199 -6.776 28.933 1.00 95.75 665 GLY A CA 1
ATOM 5177 C C . GLY A 1 665 ? -13.914 -8.148 28.334 1.00 95.75 665 GLY A C 1
ATOM 5178 O O . GLY A 1 665 ? -13.029 -8.317 27.492 1.00 95.75 665 GLY A O 1
ATOM 5179 N N . VAL A 1 666 ? -14.671 -9.141 28.795 1.00 95.00 666 VAL A N 1
ATOM 5180 C CA . VAL A 1 666 ? -14.546 -10.535 28.362 1.00 95.00 666 VAL A CA 1
ATOM 5181 C C . VAL A 1 666 ? -15.402 -10.748 27.118 1.00 95.00 666 VAL A C 1
ATOM 5183 O O . VAL A 1 666 ? -16.624 -10.737 27.165 1.00 95.00 666 VAL A O 1
ATOM 5186 N N . VAL A 1 667 ? -14.759 -10.961 25.975 1.00 93.94 667 VAL A N 1
ATOM 5187 C CA . VAL A 1 667 ? -15.449 -11.225 24.703 1.00 93.94 667 VAL A CA 1
ATOM 5188 C C . VAL A 1 667 ? -15.633 -12.740 24.545 1.00 93.94 667 VAL A C 1
ATOM 5190 O O . VAL A 1 667 ? -14.686 -13.475 24.237 1.00 93.94 667 VAL A O 1
ATOM 5193 N N . ARG A 1 668 ? -16.865 -13.208 24.770 1.00 92.31 668 ARG A N 1
ATOM 5194 C CA . ARG A 1 668 ? -17.270 -14.623 24.736 1.00 92.31 668 ARG A CA 1
ATOM 5195 C C . ARG A 1 668 ? -17.579 -15.093 23.309 1.00 92.31 668 ARG A C 1
ATOM 5197 O O . ARG A 1 668 ? -18.732 -15.232 22.928 1.00 92.31 668 ARG A O 1
ATOM 5204 N N . HIS A 1 669 ? -16.545 -15.377 22.511 1.00 91.06 669 HIS A N 1
ATOM 5205 C CA . HIS A 1 669 ? -16.694 -15.753 21.089 1.00 91.06 669 HIS A CA 1
ATOM 5206 C C . HIS A 1 669 ? -17.698 -16.898 20.831 1.00 91.06 669 HIS A C 1
ATOM 5208 O O . HIS A 1 669 ? -18.425 -16.871 19.847 1.00 91.06 669 HIS A O 1
ATOM 5214 N N . LYS A 1 670 ? -17.823 -17.866 21.750 1.00 91.06 670 LYS A N 1
ATOM 5215 C CA . LYS A 1 670 ? -18.789 -18.979 21.635 1.00 91.06 670 LYS A CA 1
ATOM 5216 C C . LYS A 1 670 ? -20.263 -18.551 21.676 1.00 91.06 670 LYS A C 1
ATOM 5218 O O . LYS A 1 670 ? -21.128 -19.341 21.313 1.00 91.06 670 LYS A O 1
ATOM 5223 N N . GLU A 1 671 ? -20.551 -17.343 22.148 1.00 93.75 671 GLU A N 1
ATOM 5224 C CA . GLU A 1 671 ? -21.902 -16.781 22.240 1.00 93.75 671 GLU A CA 1
ATOM 5225 C C . GLU A 1 671 ? -22.238 -15.868 21.058 1.00 93.75 671 GLU A C 1
ATOM 5227 O O . GLU A 1 671 ? -23.358 -15.359 20.970 1.00 93.75 671 GLU A O 1
ATOM 5232 N N . ALA A 1 672 ? -21.279 -15.657 20.151 1.00 95.56 672 ALA A N 1
ATOM 5233 C CA . ALA A 1 672 ? -21.452 -14.808 18.991 1.00 95.56 672 ALA A CA 1
ATOM 5234 C C . ALA A 1 672 ? -22.495 -15.388 18.024 1.00 95.56 672 ALA A C 1
ATOM 5236 O O . ALA A 1 672 ? -22.564 -16.597 17.794 1.00 95.56 672 ALA A O 1
ATOM 5237 N N . LYS A 1 673 ? -23.329 -14.511 17.464 1.00 96.56 673 LYS A N 1
ATOM 5238 C CA . LYS A 1 673 ? -24.417 -14.853 16.539 1.00 96.56 673 LYS A CA 1
ATOM 5239 C C . LYS A 1 673 ? -24.482 -13.843 15.400 1.00 96.56 673 LYS A C 1
ATOM 5241 O O . LYS A 1 673 ? -23.929 -12.748 15.497 1.00 96.56 673 LYS A O 1
ATOM 5246 N N . ALA A 1 674 ? -25.201 -14.206 14.342 1.00 97.25 674 ALA A N 1
ATOM 5247 C CA . ALA A 1 674 ? -25.629 -13.245 13.340 1.00 97.25 674 ALA A CA 1
ATOM 5248 C C . ALA A 1 674 ? -26.728 -12.335 13.912 1.00 97.25 674 ALA A C 1
ATOM 5250 O O . ALA A 1 674 ? -27.657 -12.807 14.574 1.00 97.25 674 ALA A O 1
ATOM 5251 N N . VAL A 1 675 ? -26.619 -11.033 13.663 1.00 96.62 675 VAL A N 1
ATOM 5252 C CA . VAL A 1 675 ? -27.579 -10.013 14.097 1.00 96.62 675 VAL A CA 1
ATOM 5253 C C . VAL A 1 675 ? -28.102 -9.284 12.868 1.00 96.62 675 VAL A C 1
ATOM 5255 O O . VAL A 1 675 ? -27.316 -8.755 12.090 1.00 96.62 675 VAL A O 1
ATOM 5258 N N . LEU A 1 676 ? -29.427 -9.243 12.712 1.00 95.56 676 LEU A N 1
ATOM 5259 C CA . LEU A 1 676 ? -30.094 -8.495 11.646 1.00 95.56 676 LEU A CA 1
ATOM 5260 C C . LEU A 1 676 ? -29.903 -6.996 11.876 1.00 95.56 676 LEU A C 1
ATOM 5262 O O . LEU A 1 676 ? -30.208 -6.500 12.967 1.00 95.56 676 LEU A O 1
ATOM 5266 N N . ILE A 1 677 ? -29.420 -6.285 10.863 1.00 93.06 677 ILE A N 1
ATOM 5267 C CA . ILE A 1 677 ? -29.079 -4.861 10.921 1.00 93.06 677 ILE A CA 1
ATOM 5268 C C . ILE A 1 677 ? -30.020 -4.013 10.057 1.00 93.06 677 ILE A C 1
ATOM 5270 O O . ILE A 1 677 ? -30.384 -2.903 10.457 1.00 93.06 677 ILE A O 1
ATOM 5274 N N . VAL A 1 678 ? -30.438 -4.515 8.899 1.00 86.75 678 VAL A N 1
ATOM 5275 C CA . VAL A 1 678 ? -31.359 -3.823 7.982 1.00 86.75 678 VAL A CA 1
ATOM 5276 C C . VAL A 1 678 ? -32.424 -4.770 7.522 1.00 86.75 678 VAL A C 1
ATOM 5278 O O . VAL A 1 678 ? -32.011 -5.871 7.099 1.00 86.75 678 VAL A O 1
#

Foldseek 3Di:
DDDDQKFKFADPVLQKIKIFGDDPPDQLQAQWEKEQDPVCCVLAVDNIFIWGKDFPVRMDTPGPDPVQWDWDDPDPQWTFIAGPPHSDTFWIFHPPDADPVRTGMIIGRLVRIDPCAQQHDADPVRHHDPPRYCNCSNNPQQHEYACCVSPPPPVCPPRHYFYANHDVVVVHTPPHDVPSVDDPPPQLWDQAPNDIDGDDDQDDPVRLLVAAEEEEAEDADPDWDQQSPHSNHRHIGGPLQNLSVNQVLLLVVVVDPDDDDDDPHYYDYCRRRADPDPDQRNLLVLLQLLQVQLSYPFYEYEFEPPQCVLLVQLQDDPAGDADDPVNLVRLLPTQLLQALLNLLNLLNGPWYKYTYSDPDDDSGIHTPVSSLSNLVVNLLVVCLVVVHFLQRSCVSRVSSVLSNLSVVCNVQDVPAHDALLQLLLSLQRHFDDLVCLLSNLSSSSSSRDSDRDDDTRDPDQLSSLVSSCVSCVVVQAPQLLQALAQADPPPQGQSHHRSPDDDPDSRDDHGSRHLFNDRKAFVVGNFHFGWDADPVGIKIFQKFWFAFDPAEDPQFVVLLCCQAEQQDDPVDPRDRRNHNDHPDPVLPDPSLQSVLVVRVSRVRQADSGFGHTHFFTKTWRYDCPPFPPKIKIFHLGMDDSFGGKIKIWGDDPPDIHITIITTGGDRPSVNIGMDHDD

Radius of gyration: 36.4 Å; chains: 1; bounding box: 78×71×116 Å

Secondary structure (DSSP, 8-state):
-PPPSEEEEE-TTSSSEEEEE--TT--HHHHEEEE--HHHHHHHS-SSEEEEEEEGGGEEE--S-GGGEEEEESSTTEEEEEETTT--EEEEEETT-B-TTS-BEEEEEGGGB-HHHHT--B-TTS-B-TT---HHHHT-TT-EEESGGG--THHHHT--SEEBSS-GGG--BSSPPTTTT--TTSTTEEEETTEEEEPPPP--HHHHTT--EEEEE----S-EEPTTSSTT-SS-EETTHHHHHHHHHHHHHHTTSSTT----SEEEEHHHHS--SSSHHHHHHHHTHHHHHHHSSEEEEEEPTTTTHHHHHHHSSSSPPPPPHHHHHHHHT-TTTTBSHHHHHHHH-SSEEEEE---SS----EEHHHHHHHHHHHHHHHHHHHT--HHHHHHH-HHHHHHHHHHHHHHHHHHH---HHHHHHHHTT-B--TT-THHHHHHHHHHH--SPP-SSPP-SHHHHHHHHHHHHHHTT--GGGSBSPPBP-STT-TTSB-TT---S-TTS--SS-BS--S--EESSTT----EEE-SS-EEEEEEEEEPB-SS--HHHHHHHHHHHHPPP-TTSTTPPP-SSS---GGG---HHHHHHHHHHHTT--S-SSPEEETTEEEEESS--TT-EEEEEEEESSEEBTTEEEEEEEEEETTEEEEEEEEEEE---GGG-EEEE--

Sequence (678 aa):
MSAPSKITGGCLCGAVRYEVNFKPNHDFKNNAFVCLCTQCRKQSGALALHFFNVTLPSFTWTSPNPSARSDYEIIPGNHRHFCTTCGSFIAWQGDNNPTPEGEGQLEICAGTIDEEFLIGKKDADGEVVPGTGWGEVLCHPEGKITWAQNDIGKVTAGICGTRYKYGSSDGVKFPLKPGDGKKQGDKGVEELNGQLWHVTGPLDIDDARDVKFHCISYVWGQGREKPGSFFGNEISISDKTRPALIAAIRAIKASGFEADGPVEEAFWIDALCVPYADGPDRYGTLESMGHIYSAAESVIIIIQDPAWKIILEASSGTTPGALSYDDMQALEGDKWITSVWTYQELVNARKIHFAPIHPEGYDSIVKGERFFNCTGYSLDQWKKRNKKTTSESLIEFPTLNTFEDTLADLATSGYLGRSVFQVLANMACRTYDPFFPANRLLASLGALTQKVSWGPPSMTISDLSEKVMGTCEADNDYSFIYTTDERDETPGLQWRPDPKQIQTDLSKPVNLIPILSWSSWGEPFGATQTGYKDDAGFWLENMIRLQQSDATSEEVKRLLENWLYRPKDLSQPGAASKGFFKQTESDKLNFGDAMLKALKQMRFSGAQKPVICEDGLFFPLKPLGGRQDVELFAASSIRWVFGSPGLARWKEGDKTKYSAGVFTGVVRHKEAKAVLIV

pLDDT: mean 87.07, std 11.18, range [39.25, 98.19]